Protein AF-A0ABD4KTK5-F1 (afdb_monomer_lite)

Foldseek 3Di:
DDFADLVLVCQFQVPDDPVLSVLLSLVSVLQVADNLLAQVLLLLVLLVLLCVLPVPLSCVLSVHDNVSSVVSSVSNVDTHPVSVCRNNHLDDDPPCLPVRVSNVLSSLCSVVDDSLSSVLVSVLSSLCVVCVVLCVVVVCVSLLSVLC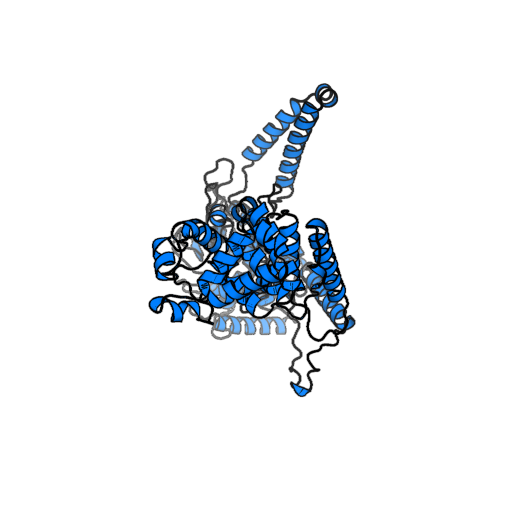SVQCPDPPHDSVLSPDPDLVSSLVSLVVSLVVLVVVQPDPDDDPDRDDPVNSVSSVSNSCSSVVPDDPPPPLPFCPPVNVVVQFDPPDWAAAQQAPFKIFTHGDDDDDDVVCQLVFDDSCLLDPGDIDGPDDDDPDDPPPVPDPDPVDPPPVVVVVVVVVVVVVSVVPSLQQAPPDPLAQALVSLLLLVCQLPDDDQDDFLNAGSLLLSLLLVLLLLLLAALQVQQQFWEDADPDPPDAGWYDDPLWIKHKAQFDASGDCHPCQPPPQWQHADRIAIATFFSVSSVSLVSRPAPRDTGSNRPDDSVSSQRRNVRSVVVSCVVPVDDDDSSSSSSNLVSNCSNVVPAQCCLSCRSHSHDHPRVNPVLQADWDASVRSNVRSVVSVVVSVVSNCVVPVPDDDGGRDDDDDDPDSHTHTHSHHGDPVSVVVVLVVLVVVLVVDDPVNLVVDVVNVVVNVVSVVVNVVSCCCVVVVCPPSADPPDPVVSVSVNSD

Sequence (639 aa):
MSTPTIEEIKLLLPHAHDSLLEDLEKLLELIDCPNDFRGLQKVHTVLEYFFTTHPEHFCSLVELNATRINVLLELFTNIGESYYSQYSNGVHAKGWMSKRPLFSLLFVFYEHLSPESASALLFFLKHYYDNEPVIFEHNHTEQSIRAFRLLYTDPLTDRACFDSNSVVQTADNIRAYRQSLTSENDTDDFVDEPIASSHINYLRELEHFYRLDWKKRTYIERSSKKIIRSSFSRRKIERIVGSDNLFTASLNKRPLKQSLVDSGITANEDYPGLAIIKTEQPILPKPTHELPDVSVIKDTAKIASKSRGISRDVRRSHNITPVSRNILQPHELFHLWQALNSHSNTLIGKVAKSHVQCLLTFILITGRSLDNACCVPTCNKNDNSHIGLTIKRDKLILKVAPRPTADRGKHSNNANLLKTKTVASIHLPIFLFESLSRSGITLGSKLSGKHSVNTFRKAIKLFLKALNKRYHCQISLQRIENYLINRTIALEKNDPVILEILRGEISYYSRSPRHYAWYSETELNNKAQELWSDIFNQIKFYSPEFQSPLFGTLELDLDERGIGSQFTPTKEAIIHWVSEHTRKLHTYTAFEVVKNIKELVNYHNQYTIYTLIMLINASGYRAVYNPMPSFDLLLLRYG

Secondary structure (DSSP, 8-state):
-PPPPHHHHHHH-TT--HHHHHHHHHHHHHTT--TT-TTHHHHHHHHHHHHHH-HHHHHHHHT--HHHHHHHHHGGGS--HHHHHHHT--SPPTTHHHHSHHHHHHHHHGGG--HHHHHHHHHHHHHHHHTHHHHHHTT-HHHHHHHHHHHHH-TTS-GGGG--SSHHHHHHHHHHHHHHHHHHTTS-S--SSPPPHHHHHHHHHHHHHHHT------------HHHHHHTEEEEEEEEPTT-SSEEEEEEP-PPPPHHHHHTT--TTTSSPPEEEE-PPPPSSPPPTTTSPPSS----HHHHHHHHHHHHHHHHHHHS--TT-TTS--HHHHHHHHHHHH-----EETTEEHHHHHHHHHHHHHH---HHHHHH-BEE-S--TT--EEEEETTEEEEEE-PPPSS---GGGG-TTB--B-S-EEEEE-HHHHHHHHHHT---SSBTTTTS-HHHHHHHHHHHHHHHHHHHT----HHHHHTHHHHHHHHH--S-THHHHHHHTS--TTTTTGGGT-EE-HHHHHHHHHHHHHHHHHHHHHH-TTPPPPP--PPPPP----BEE-TTPBPHHHHHHHHHHHHHHHHTS-HHHHHH-HHHHHHHHHHHHHHHHHHHHHHHT---SS-SS--HHHHHHH--

Structure (mmCIF, N/CA/C/O backbone):
data_AF-A0ABD4KTK5-F1
#
_entry.id   AF-A0ABD4KTK5-F1
#
loop_
_atom_site.group_PDB
_atom_site.id
_atom_site.type_symbol
_atom_site.label_atom_id
_atom_site.label_alt_id
_atom_site.label_comp_id
_atom_site.label_asym_id
_atom_site.label_entity_id
_atom_site.label_seq_id
_atom_site.pdbx_PDB_ins_code
_atom_site.Cartn_x
_atom_site.Cartn_y
_atom_site.Cartn_z
_atom_site.occupancy
_atom_site.B_iso_or_equiv
_atom_site.auth_seq_id
_atom_site.auth_comp_id
_atom_site.auth_asym_id
_atom_site.auth_atom_id
_atom_site.pdbx_PDB_model_num
ATOM 1 N N . MET A 1 1 ? 37.491 -17.845 -35.951 1.00 55.03 1 MET A N 1
ATOM 2 C CA . MET A 1 1 ? 36.791 -18.987 -36.584 1.00 55.03 1 MET A CA 1
ATOM 3 C C . MET A 1 1 ? 37.735 -19.529 -37.639 1.00 55.03 1 MET A C 1
ATOM 5 O O . MET A 1 1 ? 38.541 -18.739 -38.103 1.00 55.03 1 MET A O 1
ATOM 9 N N . SER A 1 2 ? 37.736 -20.824 -37.952 1.00 62.12 2 SER A N 1
ATOM 10 C CA . SER A 1 2 ? 38.659 -21.322 -38.978 1.00 62.12 2 SER A CA 1
ATOM 11 C C . SER A 1 2 ? 38.157 -20.904 -40.362 1.00 62.12 2 SER A C 1
ATOM 13 O O . SER A 1 2 ? 36.966 -21.038 -40.651 1.00 62.12 2 SER A O 1
ATOM 15 N N . THR A 1 3 ? 39.039 -20.328 -41.165 1.00 74.62 3 THR A N 1
ATOM 16 C CA . THR A 1 3 ? 38.935 -20.249 -42.624 1.00 74.62 3 THR A CA 1
ATOM 17 C C . THR A 1 3 ? 39.515 -21.537 -43.224 1.00 74.62 3 THR A C 1
ATOM 19 O O . THR A 1 3 ? 40.147 -22.313 -42.491 1.00 74.62 3 THR A O 1
ATOM 22 N N . PRO A 1 4 ? 39.253 -21.838 -44.506 1.00 83.12 4 PRO A N 1
ATOM 23 C CA . PRO A 1 4 ? 39.848 -22.991 -45.164 1.00 83.12 4 PRO A CA 1
ATOM 24 C C . PRO A 1 4 ? 41.362 -22.807 -45.295 1.00 83.12 4 PRO A C 1
ATOM 26 O O . PRO A 1 4 ? 41.822 -21.786 -45.792 1.00 83.12 4 PRO A O 1
ATOM 29 N N . THR A 1 5 ? 42.123 -23.798 -44.852 1.00 84.56 5 THR A N 1
ATOM 30 C CA . THR A 1 5 ? 43.588 -23.827 -44.959 1.00 84.56 5 THR A CA 1
ATOM 31 C C . THR A 1 5 ? 44.041 -24.147 -46.384 1.00 84.56 5 THR A C 1
ATOM 33 O O . THR A 1 5 ? 43.316 -24.782 -47.151 1.00 84.56 5 THR A O 1
ATOM 36 N N . ILE A 1 6 ? 45.283 -23.795 -46.731 1.00 84.50 6 ILE A N 1
ATOM 37 C CA . ILE A 1 6 ? 45.899 -24.128 -48.031 1.00 84.50 6 ILE A CA 1
ATOM 38 C C . ILE A 1 6 ? 45.799 -25.633 -48.362 1.00 84.50 6 ILE A C 1
ATOM 40 O O . ILE A 1 6 ? 45.595 -26.002 -49.519 1.00 84.50 6 ILE A O 1
ATOM 44 N N . GLU A 1 7 ? 45.902 -26.515 -47.362 1.00 82.56 7 GLU A N 1
ATOM 45 C CA . GLU A 1 7 ? 45.752 -27.965 -47.552 1.00 82.56 7 GLU A CA 1
ATOM 46 C C . GLU A 1 7 ? 44.317 -28.354 -47.945 1.00 82.56 7 GLU A C 1
ATOM 48 O O . GLU A 1 7 ? 44.123 -29.125 -48.885 1.00 82.56 7 GLU A O 1
ATOM 53 N N . GLU A 1 8 ? 43.308 -27.780 -47.284 1.00 83.69 8 GLU A N 1
ATOM 54 C CA . GLU A 1 8 ? 41.889 -27.983 -47.616 1.00 83.69 8 GLU A CA 1
ATOM 55 C C . GLU A 1 8 ? 41.554 -27.412 -49.005 1.00 83.69 8 GLU A C 1
ATOM 57 O O . GLU A 1 8 ? 40.817 -28.030 -49.775 1.00 83.69 8 GLU A O 1
ATOM 62 N N . ILE A 1 9 ? 42.151 -26.272 -49.365 1.00 84.50 9 ILE A N 1
ATOM 63 C CA . ILE A 1 9 ? 42.004 -25.638 -50.679 1.00 84.50 9 ILE A CA 1
ATOM 64 C C . ILE A 1 9 ? 42.575 -26.525 -51.795 1.00 84.50 9 ILE A C 1
ATOM 66 O O . ILE A 1 9 ? 41.917 -26.714 -52.819 1.00 84.50 9 ILE A O 1
ATOM 70 N N . LYS A 1 10 ? 43.763 -27.115 -51.604 1.00 84.31 10 LYS A N 1
ATOM 71 C CA . LYS A 1 10 ? 44.360 -28.058 -52.570 1.00 84.31 10 LYS A CA 1
ATOM 72 C C . LYS A 1 10 ? 43.498 -29.302 -52.783 1.00 84.31 10 LYS A C 1
ATOM 74 O O . LYS A 1 10 ? 43.471 -29.842 -53.885 1.00 84.31 10 LYS A O 1
ATOM 79 N N . LEU A 1 11 ? 42.796 -29.765 -51.748 1.00 83.19 11 LEU A N 1
ATOM 80 C CA . LEU A 1 11 ? 41.876 -30.900 -51.861 1.00 83.19 11 LEU A CA 1
ATOM 81 C C . LEU A 1 11 ? 40.592 -30.541 -52.623 1.00 83.19 11 LEU A C 1
ATOM 83 O O . LEU A 1 11 ? 40.053 -31.390 -53.334 1.00 83.19 11 LEU A O 1
ATOM 87 N N . LEU A 1 12 ? 40.112 -29.300 -52.497 1.00 84.38 12 LEU A N 1
ATOM 88 C CA . LEU A 1 12 ? 38.979 -28.791 -53.273 1.00 84.38 12 LEU A CA 1
ATOM 89 C C . LEU A 1 12 ? 39.353 -28.559 -54.748 1.00 84.38 12 LEU A C 1
ATOM 91 O O . LEU A 1 12 ? 38.578 -28.915 -55.635 1.00 84.38 12 LEU A O 1
ATOM 95 N N . LEU A 1 13 ? 40.525 -27.969 -55.001 1.00 86.31 13 LEU A N 1
ATOM 96 C CA . LEU A 1 13 ? 41.020 -27.562 -56.321 1.00 86.31 13 LEU A CA 1
ATOM 97 C C . LEU A 1 13 ? 42.370 -28.244 -56.626 1.00 86.31 13 LEU A C 1
ATOM 99 O O . LEU A 1 13 ? 43.422 -27.603 -56.558 1.00 86.31 13 LEU A O 1
ATOM 103 N N . PRO A 1 14 ? 42.373 -29.537 -57.004 1.00 78.94 14 PRO A N 1
ATOM 104 C CA . PRO A 1 14 ? 43.600 -30.330 -57.162 1.00 78.94 14 PRO A CA 1
ATOM 105 C C . PRO A 1 14 ? 44.528 -29.853 -58.291 1.00 78.94 14 PRO A C 1
ATOM 107 O O . PRO A 1 14 ? 45.689 -30.253 -58.347 1.00 78.94 14 PRO A O 1
ATOM 110 N N . HIS A 1 15 ? 44.032 -29.001 -59.192 1.00 79.69 15 HIS A N 1
ATOM 111 C CA . HIS A 1 15 ? 44.785 -28.436 -60.316 1.00 79.69 15 HIS A CA 1
ATOM 112 C C . HIS A 1 15 ? 45.256 -26.990 -60.085 1.00 79.69 15 HIS A C 1
ATOM 114 O O . HIS A 1 15 ? 45.841 -26.392 -60.988 1.00 79.69 15 HIS A O 1
ATOM 120 N N . ALA A 1 16 ? 45.015 -26.414 -58.903 1.00 82.06 16 ALA A N 1
ATOM 121 C CA . ALA A 1 16 ? 45.489 -25.074 -58.579 1.00 82.06 16 ALA A CA 1
ATOM 122 C C . ALA A 1 16 ? 47.023 -25.057 -58.432 1.00 82.06 16 ALA A C 1
ATOM 124 O O . ALA A 1 16 ? 47.597 -25.820 -57.656 1.00 82.06 16 ALA A O 1
ATOM 125 N N . HIS A 1 17 ? 47.695 -24.171 -59.174 1.00 83.00 17 HIS A N 1
ATOM 126 C CA . HIS A 1 17 ? 49.136 -23.952 -59.030 1.00 83.00 17 HIS A CA 1
ATOM 127 C C . HIS A 1 17 ? 49.473 -23.356 -57.657 1.00 83.00 17 HIS A C 1
ATOM 129 O O . HIS A 1 17 ? 48.781 -22.454 -57.189 1.00 83.00 17 HIS A O 1
ATOM 135 N N . ASP A 1 18 ? 50.592 -23.786 -57.062 1.00 80.50 18 ASP A N 1
ATOM 136 C CA . ASP A 1 18 ? 51.031 -23.336 -55.731 1.00 80.50 18 ASP A CA 1
ATOM 137 C C . ASP A 1 18 ? 51.139 -21.805 -55.603 1.00 80.50 18 ASP A C 1
ATOM 139 O O . ASP A 1 18 ? 50.859 -21.251 -54.545 1.00 80.50 18 ASP A O 1
ATOM 143 N N . SER A 1 19 ? 51.466 -21.103 -56.694 1.00 82.38 19 SER A N 1
ATOM 144 C CA . SER A 1 19 ? 51.571 -19.638 -56.735 1.00 82.38 19 SER A CA 1
ATOM 145 C C . SER A 1 19 ? 50.237 -18.887 -56.630 1.00 82.38 19 SER A C 1
ATOM 147 O O . SER A 1 19 ? 50.254 -17.663 -56.517 1.00 82.38 19 SER A O 1
ATOM 149 N N . LEU A 1 20 ? 49.101 -19.586 -56.723 1.00 83.44 20 LEU A N 1
ATOM 150 C CA . LEU A 1 20 ? 47.748 -19.016 -56.665 1.00 83.44 20 LEU A CA 1
ATOM 151 C C . LEU A 1 20 ? 47.035 -19.308 -55.339 1.00 83.44 20 LEU A C 1
ATOM 153 O O . LEU A 1 20 ? 45.984 -18.732 -55.073 1.00 83.44 20 LEU A O 1
ATOM 157 N N . LEU A 1 21 ? 47.585 -20.196 -54.510 1.00 84.00 21 LEU A N 1
ATOM 158 C CA . LEU A 1 21 ? 46.912 -20.671 -53.301 1.00 84.00 21 LEU A CA 1
ATOM 159 C C . LEU A 1 21 ? 46.809 -19.600 -52.220 1.00 84.00 21 LEU A C 1
ATOM 161 O O . LEU A 1 21 ? 45.770 -19.510 -51.579 1.00 84.00 21 LEU A O 1
ATOM 165 N N . GLU A 1 22 ? 47.836 -18.765 -52.062 1.00 84.62 22 GLU A N 1
ATOM 166 C CA . GLU A 1 22 ? 47.803 -17.637 -51.121 1.00 84.62 22 GLU A CA 1
ATOM 167 C C . GLU A 1 22 ? 46.750 -16.594 -51.527 1.00 84.62 22 GLU A C 1
ATOM 169 O O . GLU A 1 22 ? 46.041 -16.053 -50.681 1.00 84.62 22 GLU A O 1
ATOM 174 N N . ASP A 1 23 ? 46.606 -16.327 -52.828 1.00 86.00 23 ASP A N 1
ATOM 175 C CA . ASP A 1 23 ? 45.588 -15.399 -53.331 1.00 86.00 23 ASP A CA 1
ATOM 176 C C . ASP A 1 23 ? 44.174 -15.985 -53.181 1.00 86.00 23 ASP A C 1
ATOM 178 O O . ASP A 1 23 ? 43.223 -15.257 -52.890 1.00 86.00 23 ASP A O 1
ATOM 182 N N . LEU A 1 24 ? 44.028 -17.304 -53.343 1.00 85.69 24 LEU A N 1
ATOM 183 C CA . LEU A 1 24 ? 42.754 -17.990 -53.150 1.00 85.69 24 LEU A CA 1
ATOM 184 C C . LEU A 1 24 ? 42.366 -18.058 -51.667 1.00 85.69 24 LEU A C 1
ATOM 186 O O . LEU A 1 24 ? 41.202 -17.855 -51.338 1.00 85.69 24 LEU A O 1
ATOM 190 N N . GLU A 1 25 ? 43.327 -18.285 -50.770 1.00 87.31 25 GLU A N 1
ATOM 191 C CA . GLU A 1 25 ? 43.115 -18.223 -49.322 1.00 87.31 25 GLU A CA 1
ATOM 192 C C . GLU A 1 25 ? 42.625 -16.832 -48.904 1.00 87.31 25 GLU A C 1
ATOM 194 O O . GLU A 1 25 ? 41.598 -16.736 -48.235 1.00 87.31 25 GLU A O 1
ATOM 199 N N . LYS A 1 26 ? 43.258 -15.758 -49.399 1.00 85.75 26 LYS A N 1
ATOM 200 C CA . LYS A 1 26 ? 42.805 -14.374 -49.165 1.00 85.75 26 LYS A CA 1
ATOM 201 C C . LYS A 1 26 ? 41.390 -14.120 -49.679 1.00 85.75 26 LYS A C 1
ATOM 203 O O . LYS A 1 26 ? 40.583 -13.514 -48.978 1.00 85.75 26 LYS A O 1
ATOM 208 N N . LEU A 1 27 ? 41.063 -14.590 -50.885 1.00 87.81 27 LEU A N 1
ATOM 209 C CA . LEU A 1 27 ? 39.717 -14.442 -51.446 1.00 87.81 27 LEU A CA 1
ATOM 210 C C . LEU A 1 27 ? 38.667 -15.184 -50.602 1.00 87.81 27 LEU A C 1
ATOM 212 O O . LEU A 1 27 ? 37.576 -14.662 -50.372 1.00 87.81 27 LEU A O 1
ATOM 216 N N . LEU A 1 28 ? 38.988 -16.394 -50.136 1.00 89.69 28 LEU A N 1
ATOM 217 C CA . LEU A 1 28 ? 38.101 -17.210 -49.306 1.00 89.69 28 LEU A CA 1
ATOM 218 C C . LEU A 1 28 ? 37.967 -16.671 -47.875 1.00 89.69 28 LEU A C 1
ATOM 220 O O . LEU A 1 28 ? 36.891 -16.786 -47.284 1.00 89.69 28 LEU A O 1
ATOM 224 N N . GLU A 1 29 ? 39.022 -16.069 -47.331 1.00 87.12 29 GLU A N 1
ATOM 225 C CA . GLU A 1 29 ? 39.000 -15.352 -46.057 1.00 87.12 29 GLU A CA 1
ATOM 226 C C . GLU A 1 29 ? 38.128 -14.098 -46.147 1.00 87.12 29 GLU A C 1
ATOM 228 O O . GLU A 1 29 ? 37.257 -13.911 -45.298 1.00 87.12 29 GLU A O 1
ATOM 233 N N . LEU A 1 30 ? 38.274 -13.310 -47.220 1.00 87.31 30 LEU A N 1
ATOM 234 C CA . LEU A 1 30 ? 37.479 -12.107 -47.466 1.00 87.31 30 LEU A CA 1
ATOM 235 C C . LEU A 1 30 ? 35.981 -12.420 -47.393 1.00 87.31 30 LEU A C 1
ATOM 237 O O . LEU A 1 30 ? 35.237 -11.742 -46.687 1.00 87.31 30 LEU A O 1
ATOM 241 N N . ILE A 1 31 ? 35.526 -13.489 -48.047 1.00 89.25 31 ILE A N 1
ATOM 242 C CA . ILE A 1 31 ? 34.107 -13.883 -48.050 1.00 89.25 31 ILE A CA 1
ATOM 243 C C . ILE A 1 31 ? 33.668 -14.696 -46.818 1.00 89.25 31 ILE A C 1
ATOM 245 O O . ILE A 1 31 ? 32.520 -15.141 -46.778 1.00 89.25 31 ILE A O 1
ATOM 249 N N . ASP A 1 32 ? 34.546 -14.913 -45.833 1.00 86.44 32 ASP A N 1
ATOM 250 C CA . ASP A 1 32 ? 34.309 -15.740 -44.640 1.00 86.44 32 ASP A CA 1
ATOM 251 C C . ASP A 1 32 ? 33.826 -17.168 -44.989 1.00 86.44 32 ASP A C 1
ATOM 253 O O . ASP A 1 32 ? 32.822 -17.674 -44.473 1.00 86.44 32 ASP A O 1
ATOM 257 N N . CYS A 1 33 ? 34.527 -17.819 -45.925 1.00 88.62 33 CYS A N 1
ATOM 258 C CA . CYS A 1 33 ? 34.168 -19.134 -46.457 1.00 88.62 33 CYS A CA 1
ATOM 259 C C . CYS A 1 33 ? 34.189 -20.236 -45.372 1.00 88.62 33 CYS A C 1
ATOM 261 O O . CYS A 1 33 ? 35.115 -20.289 -44.554 1.00 88.62 33 CYS A O 1
ATOM 263 N N . PRO A 1 34 ? 33.200 -21.153 -45.335 1.00 87.62 34 PRO A N 1
ATOM 264 C CA . PRO A 1 34 ? 33.227 -22.289 -44.424 1.00 87.62 34 PRO A CA 1
ATOM 265 C C . PRO A 1 34 ? 34.224 -23.375 -44.862 1.00 87.62 34 PRO A C 1
ATOM 267 O O . PRO A 1 34 ? 34.364 -23.656 -46.046 1.00 87.62 34 PRO A O 1
ATOM 270 N N . ASN A 1 35 ? 34.858 -24.050 -43.895 1.00 84.56 35 ASN A N 1
ATOM 271 C CA . ASN A 1 35 ? 35.837 -25.126 -44.140 1.00 84.56 35 ASN A CA 1
ATOM 272 C C . ASN A 1 35 ? 35.277 -26.339 -44.900 1.00 84.56 35 ASN A C 1
ATOM 274 O O . ASN A 1 35 ? 36.037 -27.099 -45.483 1.00 84.56 35 ASN A O 1
ATOM 278 N N . ASP A 1 36 ? 33.959 -26.550 -44.874 1.00 83.81 36 ASP A N 1
ATOM 279 C CA . ASP A 1 36 ? 33.299 -27.611 -45.643 1.00 83.81 36 ASP A CA 1
ATOM 280 C C . ASP A 1 36 ? 32.942 -27.169 -47.074 1.00 83.81 36 ASP A C 1
ATOM 282 O O . ASP A 1 36 ? 32.293 -27.914 -47.802 1.00 83.81 36 ASP A O 1
ATOM 286 N N . PHE A 1 37 ? 33.315 -25.944 -47.472 1.00 87.44 37 PHE A N 1
ATOM 287 C CA . PHE A 1 37 ? 33.034 -25.327 -48.775 1.00 87.44 37 PHE A CA 1
ATOM 288 C C . PHE A 1 37 ? 31.563 -25.386 -49.195 1.00 87.44 37 PHE A C 1
ATOM 290 O O . PHE A 1 37 ? 31.217 -25.275 -50.377 1.00 87.44 37 PHE A O 1
ATOM 297 N N . ARG A 1 38 ? 30.666 -25.579 -48.227 1.00 86.75 38 ARG A N 1
ATOM 298 C CA . ARG A 1 38 ? 29.280 -25.884 -48.521 1.00 86.75 38 ARG A CA 1
ATOM 299 C C . ARG A 1 38 ? 28.613 -24.685 -49.187 1.00 86.75 38 ARG A C 1
ATOM 301 O O . ARG A 1 38 ? 28.665 -23.571 -48.674 1.00 86.75 38 ARG A O 1
ATOM 308 N N . GLY A 1 39 ? 27.946 -24.914 -50.314 1.00 85.69 39 GLY A N 1
ATOM 309 C CA . GLY A 1 39 ? 27.216 -23.863 -51.026 1.00 85.69 39 GLY A CA 1
ATOM 310 C C . GLY A 1 39 ? 28.096 -22.784 -51.662 1.00 85.69 39 GLY A C 1
ATOM 311 O O . GLY A 1 39 ? 27.570 -21.754 -52.089 1.00 85.69 39 GLY A O 1
ATOM 312 N N . LEU A 1 40 ? 29.412 -23.018 -51.749 1.00 90.12 40 LEU A N 1
ATOM 313 C CA . LEU A 1 40 ? 30.362 -22.106 -52.381 1.00 90.12 40 LEU A CA 1
ATOM 314 C C . LEU A 1 40 ? 30.045 -21.885 -53.864 1.00 90.12 40 LEU A C 1
ATOM 316 O O . LEU A 1 40 ? 30.325 -20.802 -54.356 1.00 90.12 40 LEU A O 1
ATOM 320 N N . GLN A 1 41 ? 29.386 -22.826 -54.551 1.00 91.12 41 GLN A N 1
ATOM 321 C CA . GLN A 1 41 ? 28.968 -22.645 -55.946 1.00 91.12 41 GLN A CA 1
ATOM 322 C C . GLN A 1 41 ? 28.135 -21.377 -56.156 1.00 91.12 41 GLN A C 1
ATOM 324 O O . GLN A 1 41 ? 28.429 -20.584 -57.043 1.00 91.12 41 GLN A O 1
ATOM 329 N N . LYS A 1 42 ? 27.119 -21.151 -55.311 1.00 90.94 42 LYS A N 1
ATOM 330 C CA . LYS A 1 42 ? 26.257 -19.964 -55.417 1.00 90.94 42 LYS A CA 1
ATOM 331 C C . LYS A 1 42 ? 27.051 -18.678 -55.196 1.00 90.94 42 LYS A C 1
ATOM 333 O O . LYS A 1 42 ? 26.858 -17.705 -55.914 1.00 90.94 42 LYS A O 1
ATOM 338 N N . VAL A 1 43 ? 27.948 -18.687 -54.210 1.00 91.06 43 VAL A N 1
ATOM 339 C CA . VAL A 1 43 ? 28.804 -17.538 -53.891 1.00 91.06 43 VAL A CA 1
ATOM 340 C C . VAL A 1 43 ? 29.799 -17.273 -55.020 1.00 91.06 43 VAL A C 1
ATOM 342 O O . VAL A 1 43 ? 29.951 -16.133 -55.435 1.00 91.06 43 VAL A O 1
ATOM 345 N N . HIS A 1 44 ? 30.419 -18.314 -55.571 1.00 91.06 44 HIS A N 1
ATOM 346 C CA . HIS A 1 44 ? 31.334 -18.224 -56.707 1.00 91.06 44 HIS A CA 1
ATOM 347 C C . HIS A 1 44 ? 30.650 -17.624 -57.940 1.00 91.06 44 HIS A C 1
ATOM 349 O O . HIS A 1 44 ? 31.184 -16.674 -58.502 1.00 91.06 44 HIS A O 1
ATOM 355 N N . THR A 1 45 ? 29.427 -18.046 -58.277 1.00 90.56 45 THR A N 1
ATOM 356 C CA . THR A 1 45 ? 28.655 -17.422 -59.368 1.00 90.56 45 THR A CA 1
ATOM 357 C C . THR A 1 45 ? 28.388 -15.931 -59.124 1.00 90.56 45 THR A C 1
ATOM 359 O O . THR A 1 45 ? 28.404 -15.137 -60.061 1.00 90.56 45 THR A O 1
ATOM 362 N N . VAL A 1 46 ? 28.169 -15.515 -57.872 1.00 90.75 46 VAL A N 1
ATOM 363 C CA . VAL A 1 46 ? 28.017 -14.089 -57.525 1.00 90.75 46 VAL A CA 1
ATOM 364 C C . VAL A 1 46 ? 29.332 -13.328 -57.740 1.00 90.75 46 VAL A C 1
ATOM 366 O O . VAL A 1 46 ? 29.310 -12.220 -58.271 1.00 90.75 46 VAL A O 1
ATOM 369 N N . LEU A 1 47 ? 30.479 -13.922 -57.395 1.00 91.75 47 LEU A N 1
ATOM 370 C CA . LEU A 1 47 ? 31.800 -13.322 -57.630 1.00 91.75 47 LEU A CA 1
ATOM 371 C C . LEU A 1 47 ? 32.127 -13.208 -59.129 1.00 91.75 47 LEU A C 1
ATOM 373 O O . LEU A 1 47 ? 32.618 -12.169 -59.569 1.00 91.75 47 LEU A O 1
ATOM 377 N N . GLU A 1 48 ? 31.800 -14.224 -59.933 1.00 90.62 48 GLU A N 1
ATOM 378 C CA . GLU A 1 48 ? 31.897 -14.152 -61.400 1.00 90.62 48 GLU A CA 1
ATOM 379 C C . GLU A 1 48 ? 31.001 -13.048 -61.969 1.00 90.62 48 GLU A C 1
ATOM 381 O O . GLU A 1 48 ? 31.407 -12.280 -62.846 1.00 90.62 48 GLU A O 1
ATOM 386 N N . TYR A 1 49 ? 29.788 -12.912 -61.432 1.00 92.00 49 TYR A N 1
ATOM 387 C CA . TYR A 1 49 ? 28.871 -11.852 -61.830 1.00 92.00 49 TYR A CA 1
ATOM 388 C C . TYR A 1 49 ? 29.416 -10.454 -61.490 1.00 92.00 49 TYR A C 1
ATOM 390 O O . TYR A 1 49 ? 29.294 -9.524 -62.290 1.00 92.00 49 TYR A O 1
ATOM 398 N N . PHE A 1 50 ? 30.084 -10.286 -60.345 1.00 91.12 50 PHE A N 1
ATOM 399 C CA . PHE A 1 50 ? 30.765 -9.031 -60.005 1.00 91.12 50 PHE A CA 1
ATOM 400 C C . PHE A 1 50 ? 31.910 -8.715 -60.960 1.00 91.12 50 PHE A C 1
ATOM 402 O O . PHE A 1 50 ? 32.012 -7.584 -61.431 1.00 91.12 50 PHE A O 1
ATOM 409 N N . PHE A 1 51 ? 32.740 -9.708 -61.281 1.00 90.38 51 PHE A N 1
ATOM 410 C CA . PHE A 1 51 ? 33.866 -9.521 -62.190 1.00 90.38 51 PHE A CA 1
ATOM 411 C C . PHE A 1 51 ? 33.414 -9.166 -63.613 1.00 90.38 51 PHE A C 1
ATOM 413 O O . PHE A 1 51 ? 34.019 -8.314 -64.258 1.00 90.38 51 PHE A O 1
ATOM 420 N N . THR A 1 52 ? 32.323 -9.767 -64.090 1.00 88.50 52 THR A N 1
ATOM 421 C CA . THR A 1 52 ? 31.789 -9.510 -65.438 1.00 88.50 52 THR A CA 1
ATOM 422 C C . THR A 1 52 ? 31.077 -8.163 -65.564 1.00 88.50 52 THR A C 1
ATOM 424 O O . THR A 1 52 ? 31.191 -7.517 -66.603 1.00 88.50 52 THR A O 1
ATOM 427 N N . THR A 1 53 ? 30.354 -7.720 -64.530 1.00 88.69 53 THR A N 1
ATOM 428 C CA . THR A 1 53 ? 29.555 -6.481 -64.586 1.00 88.69 53 THR A CA 1
ATOM 429 C C . THR A 1 53 ? 30.299 -5.241 -64.092 1.00 88.69 53 THR A C 1
ATOM 431 O O . THR A 1 53 ? 30.123 -4.165 -64.657 1.00 88.69 53 THR A O 1
ATOM 434 N N . HIS A 1 54 ? 31.139 -5.377 -63.062 1.00 88.62 54 HIS A N 1
ATOM 435 C CA . HIS A 1 54 ? 31.833 -4.270 -62.395 1.00 88.62 54 HIS A CA 1
ATOM 436 C C . HIS A 1 54 ? 33.306 -4.631 -62.088 1.00 88.62 54 HIS A C 1
ATOM 438 O O . HIS A 1 54 ? 33.716 -4.631 -60.919 1.00 88.62 54 HIS A O 1
ATOM 444 N N . PRO A 1 55 ? 34.133 -4.925 -63.115 1.00 86.69 55 PRO A N 1
ATOM 445 C CA . PRO A 1 55 ? 35.488 -5.454 -62.936 1.00 86.69 55 PRO A CA 1
ATOM 446 C C . PRO A 1 55 ? 36.388 -4.536 -62.107 1.00 86.69 55 PRO A C 1
ATOM 448 O O . PRO A 1 55 ? 37.102 -5.013 -61.231 1.00 86.69 55 PRO A O 1
ATOM 451 N N . GLU A 1 56 ? 36.339 -3.221 -62.331 1.00 86.12 56 GLU A N 1
ATOM 452 C CA . GLU A 1 56 ? 37.195 -2.257 -61.623 1.00 86.12 56 GLU A CA 1
ATOM 453 C C . GLU A 1 56 ? 36.892 -2.203 -60.118 1.00 86.12 56 GLU A C 1
ATOM 455 O O . GLU A 1 56 ? 37.808 -2.207 -59.291 1.00 86.12 56 GLU A O 1
ATOM 460 N N . HIS A 1 57 ? 35.608 -2.212 -59.747 1.00 83.94 57 HIS A N 1
ATOM 461 C CA . HIS A 1 57 ? 35.181 -2.193 -58.348 1.00 83.94 57 HIS A CA 1
ATOM 462 C C . HIS A 1 57 ? 35.523 -3.499 -57.632 1.00 83.94 57 HIS A C 1
ATOM 464 O O . HIS A 1 57 ? 35.992 -3.461 -56.496 1.00 83.94 57 HIS A O 1
ATOM 470 N N . PHE A 1 58 ? 35.347 -4.641 -58.303 1.00 87.81 58 PHE A N 1
ATOM 471 C CA . PHE A 1 58 ? 35.696 -5.940 -57.736 1.00 87.81 58 PHE A CA 1
ATOM 472 C C . PHE A 1 58 ? 37.216 -6.122 -57.589 1.00 87.81 58 PHE A C 1
ATOM 474 O O . PHE A 1 58 ? 37.677 -6.553 -56.535 1.00 87.81 58 PHE A O 1
ATOM 481 N N . CYS A 1 59 ? 38.012 -5.705 -58.583 1.00 87.50 59 CYS A N 1
ATOM 482 C CA . CYS A 1 59 ? 39.478 -5.722 -58.486 1.00 87.50 59 CYS A CA 1
ATOM 483 C C . CYS A 1 59 ? 39.984 -4.841 -57.335 1.00 87.50 59 CYS A C 1
ATOM 485 O O . CYS A 1 59 ? 40.885 -5.241 -56.603 1.00 87.50 59 CYS A O 1
ATOM 487 N N . SER A 1 60 ? 39.374 -3.665 -57.141 1.00 86.12 60 SER A N 1
ATOM 488 C CA . SER A 1 60 ? 39.689 -2.779 -56.013 1.00 86.12 60 SER A CA 1
ATOM 489 C C . SER A 1 60 ? 39.345 -3.394 -54.657 1.00 86.12 60 SER A C 1
ATOM 491 O O . SER A 1 60 ? 40.013 -3.054 -53.690 1.00 86.12 60 SER A O 1
ATOM 493 N N . LEU A 1 61 ? 38.304 -4.226 -54.568 1.00 86.88 61 LEU A N 1
ATOM 494 C CA . LEU A 1 61 ? 37.867 -4.856 -53.319 1.00 86.88 61 LEU A CA 1
ATOM 495 C C . LEU A 1 61 ? 38.798 -6.000 -52.898 1.00 86.88 61 LEU A C 1
ATOM 497 O O . LEU A 1 61 ? 39.087 -6.159 -51.721 1.00 86.88 61 LEU A O 1
ATOM 501 N N . VAL A 1 62 ? 39.234 -6.807 -53.869 1.00 85.06 62 VAL A N 1
ATOM 502 C CA . VAL A 1 62 ? 40.077 -7.995 -53.643 1.00 85.06 62 VAL A CA 1
ATOM 503 C C . VAL A 1 62 ? 41.575 -7.640 -53.624 1.00 85.06 62 VAL A C 1
ATOM 505 O O . VAL A 1 62 ? 42.400 -8.471 -53.264 1.00 85.06 62 VAL A O 1
ATOM 508 N N . GLU A 1 63 ? 41.937 -6.413 -54.015 1.00 85.44 63 GLU A N 1
ATOM 509 C CA . GLU A 1 63 ? 43.325 -5.936 -54.146 1.00 85.44 63 GLU A CA 1
ATOM 510 C C . GLU A 1 63 ? 44.179 -6.781 -55.116 1.00 85.44 63 GLU A C 1
ATOM 512 O O . GLU A 1 63 ? 45.394 -6.919 -54.967 1.00 85.44 63 GLU A O 1
ATOM 517 N N . LEU A 1 64 ? 43.544 -7.338 -56.154 1.00 86.31 64 LEU A N 1
ATOM 518 C CA . LEU A 1 64 ? 44.190 -8.151 -57.186 1.00 86.31 64 LEU A CA 1
ATOM 519 C C . LEU A 1 64 ? 43.911 -7.600 -58.589 1.00 86.31 64 LEU A C 1
ATOM 521 O O . LEU A 1 64 ? 42.859 -7.030 -58.874 1.00 86.31 64 LEU A O 1
ATOM 525 N N . ASN A 1 65 ? 44.859 -7.816 -59.502 1.00 86.88 65 ASN A N 1
ATOM 526 C CA . ASN A 1 65 ? 44.706 -7.425 -60.903 1.00 86.88 65 ASN A CA 1
ATOM 527 C C . ASN A 1 65 ? 43.655 -8.297 -61.610 1.00 86.88 65 ASN A C 1
ATOM 529 O O . ASN A 1 65 ? 43.573 -9.501 -61.360 1.00 86.88 65 ASN A O 1
ATOM 533 N N . ALA A 1 66 ? 42.948 -7.721 -62.588 1.00 85.19 66 ALA A N 1
ATOM 534 C CA . ALA A 1 66 ? 41.894 -8.406 -63.343 1.00 85.19 66 ALA A CA 1
ATOM 535 C C . ALA A 1 66 ? 42.347 -9.736 -63.974 1.00 85.19 66 ALA A C 1
ATOM 537 O O . ALA A 1 66 ? 41.605 -10.713 -63.972 1.00 85.19 66 ALA A O 1
ATOM 538 N N . THR A 1 67 ? 43.591 -9.803 -64.461 1.00 85.12 67 THR A N 1
ATOM 539 C CA . THR A 1 67 ? 44.163 -11.033 -65.028 1.00 85.12 67 THR A CA 1
ATOM 540 C C . THR A 1 67 ? 44.340 -12.137 -63.988 1.00 85.12 67 THR A C 1
ATOM 542 O O . THR A 1 67 ? 44.090 -13.295 -64.302 1.00 85.12 67 THR A O 1
ATOM 545 N N . ARG A 1 68 ? 44.727 -11.803 -62.748 1.00 84.25 68 ARG A N 1
ATOM 546 C CA . ARG A 1 68 ? 44.839 -12.785 -61.657 1.00 84.25 68 ARG A CA 1
ATOM 547 C C . ARG A 1 68 ? 43.471 -13.249 -61.176 1.00 84.25 68 ARG A C 1
ATOM 549 O O . ARG A 1 68 ? 43.285 -14.444 -60.997 1.00 84.25 68 ARG A O 1
ATOM 556 N N . ILE A 1 69 ? 42.514 -12.335 -61.017 1.00 85.50 69 ILE A N 1
ATOM 557 C CA . ILE A 1 69 ? 41.151 -12.681 -60.591 1.00 85.50 69 ILE A CA 1
ATOM 558 C C . ILE A 1 69 ? 40.482 -13.618 -61.598 1.00 85.50 69 ILE A C 1
ATOM 560 O O . ILE A 1 69 ? 39.895 -14.614 -61.187 1.00 85.50 69 ILE A O 1
ATOM 564 N N . ASN A 1 70 ? 40.624 -13.351 -62.902 1.00 86.56 70 ASN A N 1
ATOM 565 C CA . ASN A 1 70 ? 40.065 -14.225 -63.932 1.00 86.56 70 ASN A CA 1
ATOM 566 C C . ASN A 1 70 ? 40.611 -15.657 -63.818 1.00 86.56 70 ASN A C 1
ATOM 568 O O . ASN A 1 70 ? 39.842 -16.612 -63.806 1.00 86.56 70 ASN A O 1
ATOM 572 N N . VAL A 1 71 ? 41.930 -15.799 -63.636 1.00 86.81 71 VAL A N 1
ATOM 573 C CA . VAL A 1 71 ? 42.566 -17.110 -63.437 1.00 86.81 71 VAL A CA 1
ATOM 574 C C . VAL A 1 71 ? 42.044 -17.796 -62.170 1.00 86.81 71 VAL A C 1
ATOM 576 O O . VAL A 1 71 ? 41.782 -18.991 -62.207 1.00 86.81 71 VAL A O 1
ATOM 579 N N . LEU A 1 72 ? 41.852 -17.070 -61.063 1.00 85.81 72 LEU A N 1
ATOM 580 C CA . LEU A 1 72 ? 41.328 -17.643 -59.814 1.00 85.81 72 LEU A CA 1
ATOM 581 C C . LEU A 1 72 ? 39.878 -18.128 -59.948 1.00 85.81 72 LEU A C 1
ATOM 583 O O . LEU A 1 72 ? 39.544 -19.190 -59.427 1.00 85.81 72 LEU A O 1
ATOM 587 N N . LEU A 1 73 ? 39.022 -17.372 -60.639 1.00 86.88 73 LEU A N 1
ATOM 588 C CA . LEU A 1 73 ? 37.620 -17.744 -60.845 1.00 86.88 73 LEU A CA 1
ATOM 589 C C . LEU A 1 73 ? 37.484 -18.952 -61.784 1.00 86.88 73 LEU A C 1
ATOM 591 O O . LEU A 1 73 ? 36.673 -19.835 -61.508 1.00 86.88 73 LEU A O 1
ATOM 595 N N . GLU A 1 74 ? 38.325 -19.048 -62.819 1.00 86.69 74 GLU A N 1
ATOM 596 C CA . GLU A 1 74 ? 38.352 -20.185 -63.751 1.00 86.69 74 GLU A CA 1
ATOM 597 C C . GLU A 1 74 ? 38.745 -21.513 -63.074 1.00 86.69 74 GLU A C 1
ATOM 599 O O . GLU A 1 74 ? 38.324 -22.580 -63.529 1.00 86.69 74 GLU A O 1
ATOM 604 N N . LEU A 1 75 ? 39.492 -21.490 -61.961 1.00 85.12 75 LEU A N 1
ATOM 605 C CA . LEU A 1 75 ? 39.888 -22.713 -61.242 1.00 85.12 75 LEU A CA 1
ATOM 606 C C . LEU A 1 75 ? 38.691 -23.505 -60.699 1.00 85.12 75 LEU A C 1
ATOM 608 O O . LEU A 1 75 ? 38.749 -24.733 -60.641 1.00 85.12 75 LEU A O 1
ATOM 612 N N . PHE A 1 76 ? 37.586 -22.836 -60.360 1.00 83.50 76 PHE A N 1
ATOM 613 C CA . PHE A 1 76 ? 36.374 -23.482 -59.843 1.00 83.50 76 PHE A CA 1
ATOM 614 C C . PHE A 1 76 ? 35.599 -24.283 -60.907 1.00 83.50 76 PHE A C 1
ATOM 616 O O . PHE A 1 76 ? 34.590 -24.907 -60.588 1.00 83.50 76 PHE A O 1
ATOM 623 N N . THR A 1 77 ? 36.080 -24.335 -62.154 1.00 79.12 77 THR A N 1
ATOM 624 C CA . THR A 1 77 ? 35.534 -25.215 -63.201 1.00 79.12 77 THR A CA 1
ATOM 625 C C . THR A 1 77 ? 35.898 -26.694 -63.004 1.00 79.12 77 THR A C 1
ATOM 627 O O . THR A 1 77 ? 35.150 -27.561 -63.453 1.00 79.12 77 THR A O 1
ATOM 630 N N . ASN A 1 78 ? 36.999 -27.000 -62.298 1.00 79.69 78 ASN A N 1
ATOM 631 C CA . ASN A 1 78 ? 37.506 -28.362 -62.076 1.00 79.69 78 ASN A CA 1
ATOM 632 C C . ASN A 1 78 ? 37.645 -28.675 -60.577 1.00 79.69 78 ASN A C 1
ATOM 634 O O . ASN A 1 78 ? 38.717 -28.532 -59.985 1.00 79.69 78 ASN A O 1
ATOM 638 N N . ILE A 1 79 ? 36.546 -29.117 -59.966 1.00 84.38 79 ILE A N 1
ATOM 639 C CA . ILE A 1 79 ? 36.438 -29.352 -58.518 1.00 84.38 79 ILE A CA 1
ATOM 640 C C . ILE A 1 79 ? 36.683 -30.824 -58.193 1.00 84.38 79 ILE A C 1
ATOM 642 O O . ILE A 1 79 ? 36.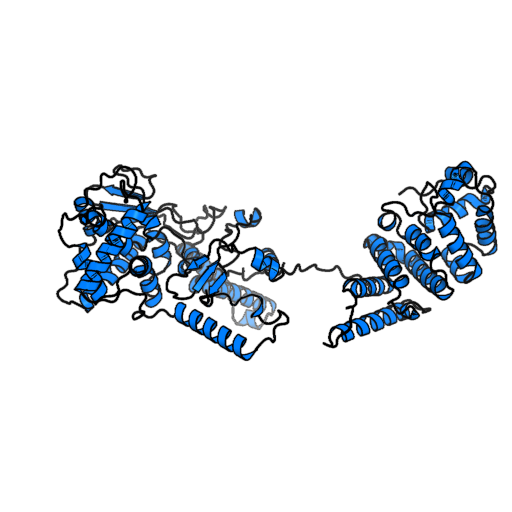193 -31.711 -58.892 1.00 84.38 79 ILE A O 1
ATOM 646 N N . GLY A 1 80 ? 37.402 -31.090 -57.102 1.00 80.94 80 GLY A N 1
ATOM 647 C CA . GLY A 1 80 ? 37.632 -32.441 -56.598 1.00 80.94 80 GLY A CA 1
ATOM 648 C C . GLY A 1 80 ? 36.329 -33.185 -56.274 1.00 80.94 80 GLY A C 1
ATOM 649 O O . GLY A 1 80 ? 35.439 -32.661 -55.597 1.00 80.94 80 GLY A O 1
ATOM 650 N N . GLU A 1 81 ? 36.229 -34.443 -56.714 1.00 77.06 81 GLU A N 1
ATOM 651 C CA . GLU A 1 81 ? 35.023 -35.278 -56.569 1.00 77.06 81 GLU A CA 1
ATOM 652 C C . GLU A 1 81 ? 34.550 -35.424 -55.110 1.00 77.06 81 GLU A C 1
ATOM 654 O O . GLU A 1 81 ? 33.349 -35.504 -54.844 1.00 77.06 81 GLU A O 1
ATOM 659 N N . SER A 1 82 ? 35.479 -35.406 -54.149 1.00 77.19 82 SER A N 1
ATOM 660 C CA . SER A 1 82 ? 35.206 -35.549 -52.713 1.00 77.19 82 SER A CA 1
ATOM 661 C C . SER A 1 82 ? 34.397 -34.390 -52.116 1.00 77.19 82 SER A C 1
ATOM 663 O O . SER A 1 82 ? 33.593 -34.615 -51.210 1.00 77.19 82 SER A O 1
ATOM 665 N N . TYR A 1 83 ? 34.562 -33.171 -52.635 1.00 79.38 83 TYR A N 1
ATOM 666 C CA . TYR A 1 83 ? 33.905 -31.961 -52.126 1.00 79.38 83 TYR A CA 1
ATOM 667 C C . TYR A 1 83 ? 32.759 -31.469 -53.011 1.00 79.38 83 TYR A C 1
ATOM 669 O O . TYR A 1 83 ? 31.979 -30.623 -52.572 1.00 79.38 83 TYR A O 1
ATOM 677 N N . TYR A 1 84 ? 32.592 -32.025 -54.217 1.00 83.06 84 TYR A N 1
ATOM 678 C CA . TYR A 1 84 ? 31.582 -31.576 -55.181 1.00 83.06 84 TYR A CA 1
ATOM 679 C C . TYR A 1 84 ? 30.166 -31.527 -54.582 1.00 83.06 84 TYR A C 1
ATOM 681 O O . TYR A 1 84 ? 29.461 -30.530 -54.720 1.00 83.06 84 TYR A O 1
ATOM 689 N N . SER A 1 85 ? 29.778 -32.562 -53.826 1.00 82.19 85 SER A N 1
ATOM 690 C CA . SER A 1 85 ? 28.463 -32.637 -53.165 1.00 82.19 85 SER A CA 1
ATOM 691 C C . SER A 1 85 ? 28.210 -31.530 -52.127 1.00 82.19 85 SER A C 1
ATOM 693 O O . SER A 1 85 ? 27.063 -31.130 -51.907 1.00 82.19 85 SER A O 1
ATOM 695 N N . GLN A 1 86 ? 29.263 -31.034 -51.471 1.00 83.06 86 GLN A N 1
ATOM 696 C CA . GLN A 1 86 ? 29.182 -29.932 -50.513 1.00 83.06 86 GLN A CA 1
ATOM 697 C C . GLN A 1 86 ? 29.208 -28.595 -51.256 1.00 83.06 86 GLN A C 1
ATOM 699 O O . GLN A 1 86 ? 28.342 -27.750 -51.015 1.00 83.06 86 GLN A O 1
ATOM 704 N N . TYR A 1 87 ? 30.119 -28.444 -52.217 1.00 86.06 87 TYR A N 1
ATOM 705 C CA . TYR A 1 87 ? 30.236 -27.274 -53.084 1.00 86.06 87 TYR A CA 1
ATOM 706 C C . TYR A 1 87 ? 28.911 -26.923 -53.781 1.00 86.06 87 TYR A C 1
ATOM 708 O O . TYR A 1 87 ? 28.469 -25.774 -53.708 1.00 86.06 87 TYR A O 1
ATOM 716 N N . SER A 1 88 ? 28.224 -27.914 -54.364 1.00 85.19 88 SER A N 1
ATOM 717 C CA . SER A 1 88 ? 26.963 -27.733 -55.099 1.00 85.19 88 SER A CA 1
ATOM 718 C C . SER A 1 88 ? 25.712 -27.675 -54.210 1.00 85.19 88 SER A C 1
ATOM 720 O O . SER A 1 88 ? 24.579 -27.712 -54.695 1.00 85.19 88 SER A O 1
ATOM 722 N N . ASN A 1 89 ? 25.873 -27.652 -52.885 1.00 84.56 89 ASN A N 1
ATOM 723 C CA . ASN A 1 89 ? 24.750 -27.721 -51.959 1.00 84.56 89 ASN A CA 1
ATOM 724 C C . ASN A 1 89 ? 23.965 -26.400 -51.928 1.00 84.56 89 ASN A C 1
ATOM 726 O O . ASN A 1 89 ? 24.423 -25.396 -51.388 1.00 84.56 89 ASN A O 1
ATOM 730 N N . GLY A 1 90 ? 22.733 -26.419 -52.440 1.00 78.06 90 GLY A N 1
ATOM 731 C CA . GLY A 1 90 ? 21.856 -25.245 -52.489 1.00 78.06 90 GLY A CA 1
ATOM 732 C C . GLY A 1 90 ? 21.191 -24.851 -51.163 1.00 78.06 90 GLY A C 1
ATOM 733 O O . GLY A 1 90 ? 20.400 -23.908 -51.160 1.00 78.06 90 GLY A O 1
ATOM 734 N N . VAL A 1 91 ? 21.473 -25.540 -50.047 1.00 80.81 91 VAL A N 1
ATOM 735 C CA . VAL A 1 91 ? 20.807 -25.324 -48.752 1.00 80.81 91 VAL A CA 1
ATOM 736 C C . VAL A 1 91 ? 21.743 -24.684 -47.730 1.00 80.81 91 VAL A C 1
ATOM 738 O O . VAL A 1 91 ? 22.769 -25.254 -47.349 1.00 80.81 91 VAL A O 1
ATOM 741 N N . HIS A 1 92 ? 21.301 -23.543 -47.202 1.00 77.50 92 HIS A N 1
ATOM 742 C CA . HIS A 1 92 ? 21.973 -22.780 -46.156 1.00 77.50 92 HIS A CA 1
ATOM 743 C C . HIS A 1 92 ? 22.067 -23.562 -44.833 1.00 77.50 92 HIS A C 1
ATOM 745 O O . HIS A 1 92 ? 21.071 -24.105 -44.346 1.00 77.50 92 HIS A O 1
ATOM 751 N N . ALA A 1 93 ? 23.244 -23.605 -44.201 1.00 78.00 93 ALA A N 1
ATOM 752 C CA . ALA A 1 93 ? 23.395 -24.315 -42.932 1.00 78.00 93 ALA A CA 1
ATOM 753 C C . ALA A 1 93 ? 22.814 -23.528 -41.738 1.00 78.00 93 ALA A C 1
ATOM 755 O O . ALA A 1 93 ? 22.675 -22.297 -41.744 1.00 78.00 93 ALA A O 1
ATOM 756 N N . LYS A 1 94 ? 22.477 -24.251 -40.663 1.00 76.94 94 LYS A N 1
ATOM 757 C CA . LYS A 1 94 ? 21.895 -23.666 -39.447 1.00 76.94 94 LYS A CA 1
ATOM 758 C C . LYS A 1 94 ? 22.910 -22.761 -38.738 1.00 76.94 94 LYS A C 1
ATOM 760 O O . LYS A 1 94 ? 23.972 -23.211 -38.320 1.00 76.94 94 LYS A O 1
ATOM 765 N N . GLY A 1 95 ? 22.544 -21.495 -38.533 1.00 75.00 95 GLY A N 1
ATOM 766 C CA . GLY A 1 95 ? 23.335 -20.522 -37.766 1.00 75.00 95 GLY A CA 1
ATOM 767 C C . GLY A 1 95 ? 24.361 -19.712 -38.569 1.00 75.00 95 GLY A C 1
ATOM 768 O O . GLY A 1 95 ? 24.953 -18.794 -38.008 1.00 75.00 95 GLY A O 1
ATOM 769 N N . TRP A 1 96 ? 24.536 -19.979 -39.867 1.00 79.88 96 TRP A N 1
ATOM 770 C CA . TRP A 1 96 ? 25.432 -19.202 -40.739 1.00 79.88 96 TRP A CA 1
ATOM 771 C C . TRP A 1 96 ? 25.082 -17.713 -40.799 1.00 79.88 96 TRP A C 1
ATOM 773 O O . TRP A 1 96 ? 25.983 -16.891 -40.785 1.00 79.88 96 TRP A O 1
ATOM 783 N N . MET A 1 97 ? 23.799 -17.345 -40.726 1.00 79.12 97 MET A N 1
ATOM 784 C CA . MET A 1 97 ? 23.376 -15.936 -40.780 1.00 79.12 97 MET A CA 1
ATOM 785 C C . MET A 1 97 ? 23.944 -15.072 -39.643 1.00 79.12 97 MET A C 1
ATOM 787 O O . MET A 1 97 ? 23.956 -13.857 -39.778 1.00 79.12 97 MET A O 1
ATOM 791 N N . SER A 1 98 ? 24.378 -15.690 -38.538 1.00 79.88 98 SER A N 1
ATOM 792 C CA . SER A 1 98 ? 25.007 -15.007 -37.401 1.00 79.88 98 SER A CA 1
ATOM 793 C C . SER A 1 98 ? 26.498 -15.325 -37.276 1.00 79.88 98 SER A C 1
ATOM 795 O O . SER A 1 98 ? 27.258 -14.460 -36.858 1.00 79.88 98 SER A O 1
ATOM 797 N N . LYS A 1 99 ? 26.921 -16.549 -37.625 1.00 80.06 99 LYS A N 1
ATOM 798 C CA . LYS A 1 99 ? 28.324 -16.977 -37.505 1.00 80.06 99 LYS A CA 1
ATOM 799 C C . LYS A 1 99 ? 29.200 -16.586 -38.697 1.00 80.06 99 LYS A C 1
ATOM 801 O O . LYS A 1 99 ? 30.381 -16.381 -38.483 1.00 80.06 99 LYS A O 1
ATOM 806 N N . ARG A 1 100 ? 28.630 -16.547 -39.906 1.00 85.31 100 ARG A N 1
ATOM 807 C CA . ARG A 1 100 ? 29.301 -16.220 -41.176 1.00 85.31 100 ARG A CA 1
ATOM 808 C C . ARG A 1 100 ? 28.421 -15.287 -42.016 1.00 85.31 100 ARG A C 1
ATOM 810 O O . ARG A 1 100 ? 27.841 -15.707 -43.024 1.00 85.31 100 ARG A O 1
ATOM 817 N N . PRO A 1 101 ? 28.194 -14.051 -41.541 1.00 85.44 101 PRO A N 1
ATOM 818 C CA . PRO A 1 101 ? 27.194 -13.166 -42.122 1.00 85.44 101 PRO A CA 1
ATOM 819 C C . PRO A 1 101 ? 27.548 -12.742 -43.557 1.00 85.44 101 PRO A C 1
ATOM 821 O O . PRO A 1 101 ? 26.637 -12.670 -44.378 1.00 85.44 101 PRO A O 1
ATOM 824 N N . LEU A 1 102 ? 28.833 -12.545 -43.885 1.00 89.00 102 LEU A N 1
ATOM 825 C CA . LEU A 1 102 ? 29.297 -12.177 -45.233 1.00 89.00 102 LEU A CA 1
ATOM 826 C C . LEU A 1 102 ? 29.056 -13.299 -46.251 1.00 89.00 102 LEU A C 1
ATOM 828 O O . LEU A 1 102 ? 28.400 -13.078 -47.269 1.00 89.00 102 LEU A O 1
ATOM 832 N N . PHE A 1 103 ? 29.474 -14.527 -45.933 1.00 90.69 103 PHE A N 1
ATOM 833 C CA . PHE A 1 103 ? 29.207 -15.694 -46.777 1.00 90.69 103 PHE A CA 1
ATOM 834 C C . PHE A 1 103 ? 27.702 -15.910 -46.994 1.00 90.69 103 PHE A C 1
ATOM 836 O O . PHE A 1 103 ? 27.235 -16.145 -48.107 1.00 90.69 103 PHE A O 1
ATOM 843 N N . SER A 1 104 ? 26.919 -15.775 -45.917 1.00 89.06 104 SER A N 1
ATOM 844 C CA . SER A 1 104 ? 25.457 -15.873 -45.952 1.00 89.06 104 SER A CA 1
ATOM 845 C C . SER A 1 104 ? 24.813 -14.794 -46.829 1.00 89.06 104 SER A C 1
ATOM 847 O O . SER A 1 104 ? 23.826 -15.074 -47.509 1.00 89.06 104 SER A O 1
ATOM 849 N N . LEU A 1 105 ? 25.355 -13.572 -46.821 1.00 91.00 105 LEU A N 1
ATOM 850 C CA . LEU A 1 105 ? 24.890 -12.469 -47.658 1.00 91.00 105 LEU A CA 1
ATOM 851 C C . LEU A 1 105 ? 25.079 -12.800 -49.140 1.00 91.00 105 LEU A C 1
ATOM 853 O O . LEU A 1 105 ? 24.099 -12.802 -49.882 1.00 91.00 105 LEU A O 1
ATOM 857 N N . LEU A 1 106 ? 26.301 -13.155 -49.547 1.00 92.00 106 LEU A N 1
ATOM 858 C CA . LEU A 1 106 ? 26.613 -13.517 -50.934 1.00 92.00 106 LEU A CA 1
ATOM 859 C C . LEU A 1 106 ? 25.768 -14.706 -51.408 1.00 92.00 106 LEU A C 1
ATOM 861 O O . LEU A 1 106 ? 25.217 -14.684 -52.503 1.00 92.00 106 LEU A O 1
ATOM 865 N N . PHE A 1 107 ? 25.589 -15.712 -50.551 1.00 90.81 107 PHE A N 1
ATOM 866 C CA . PHE A 1 107 ? 24.781 -16.889 -50.862 1.00 90.81 107 PHE A CA 1
ATOM 867 C C . PHE A 1 107 ? 23.316 -16.545 -51.182 1.00 90.81 107 PHE A C 1
ATOM 869 O O . PHE A 1 107 ? 22.734 -17.136 -52.089 1.00 90.81 107 PHE A O 1
ATOM 876 N N . VAL A 1 108 ? 22.705 -15.612 -50.440 1.00 87.75 108 VAL A N 1
ATOM 877 C CA . VAL A 1 108 ? 21.311 -15.179 -50.663 1.00 87.75 108 VAL A CA 1
ATOM 878 C C . VAL A 1 108 ? 21.189 -14.327 -51.926 1.00 87.75 108 VAL A C 1
ATOM 880 O O . VAL A 1 108 ? 20.209 -14.445 -52.657 1.00 87.75 108 VAL A O 1
ATOM 883 N N . PHE A 1 109 ? 22.195 -13.503 -52.220 1.00 88.50 109 PHE A N 1
ATOM 884 C CA . PHE A 1 109 ? 22.182 -12.611 -53.381 1.00 88.50 109 PHE A CA 1
ATOM 885 C C . PHE A 1 109 ? 22.242 -13.329 -54.730 1.00 88.50 109 PHE A C 1
ATOM 887 O O . PHE A 1 109 ? 21.837 -12.744 -55.730 1.00 88.50 109 PHE A O 1
ATOM 894 N N . TYR A 1 110 ? 22.651 -14.598 -54.758 1.00 89.31 110 TYR A N 1
ATOM 895 C CA . TYR A 1 110 ? 22.561 -15.446 -55.948 1.00 89.31 110 TYR A CA 1
ATOM 896 C C . TYR A 1 110 ? 21.159 -15.437 -56.588 1.00 89.31 110 TYR A C 1
ATOM 898 O O . TYR A 1 110 ? 21.034 -15.431 -57.808 1.00 89.31 110 TYR A O 1
ATOM 906 N N . GLU A 1 111 ? 20.094 -15.387 -55.780 1.00 86.00 111 GLU A N 1
ATOM 907 C CA . GLU A 1 111 ? 18.701 -15.397 -56.264 1.00 86.00 111 GLU A CA 1
ATOM 908 C C . GLU A 1 111 ? 18.197 -13.999 -56.682 1.00 86.00 111 GLU A C 1
ATOM 910 O O . GLU A 1 111 ? 17.080 -13.859 -57.179 1.00 86.00 111 GLU A O 1
ATOM 915 N N . HIS A 1 112 ? 19.024 -12.961 -56.511 1.00 84.88 112 HIS A N 1
ATOM 916 C CA . HIS A 1 112 ? 18.667 -11.553 -56.703 1.00 84.88 112 HIS A CA 1
ATOM 917 C C . HIS A 1 112 ? 19.678 -10.781 -57.568 1.00 84.88 112 HIS A C 1
ATOM 919 O O . HIS A 1 112 ? 19.805 -9.569 -57.415 1.00 84.88 112 HIS A O 1
ATOM 925 N N . LEU A 1 113 ? 20.398 -11.463 -58.465 1.00 85.31 113 LEU A N 1
ATOM 926 C CA . LEU A 1 113 ? 21.420 -10.851 -59.319 1.00 85.31 113 LEU A CA 1
ATOM 927 C C . LEU A 1 113 ? 20.814 -9.889 -60.359 1.00 85.31 113 LEU A C 1
ATOM 929 O O . LEU A 1 113 ? 20.113 -10.305 -61.280 1.00 85.31 113 LEU A O 1
ATOM 933 N N . SER A 1 114 ? 21.139 -8.603 -60.237 1.00 86.50 114 SER A N 1
ATOM 934 C CA . SER A 1 114 ? 20.953 -7.557 -61.245 1.00 86.50 114 SER A CA 1
ATOM 935 C C . SER A 1 114 ? 22.181 -6.627 -61.270 1.00 86.50 114 SER A C 1
ATOM 937 O O . SER A 1 114 ? 22.983 -6.641 -60.331 1.00 86.50 114 SER A O 1
ATOM 939 N N . PRO A 1 115 ? 22.405 -5.836 -62.336 1.00 83.94 115 PRO A N 1
ATOM 940 C CA . PRO A 1 115 ? 23.496 -4.857 -62.361 1.00 83.94 115 PRO A CA 1
ATOM 941 C C . PRO A 1 115 ? 23.448 -3.884 -61.171 1.00 83.94 115 PRO A C 1
ATOM 943 O O . PRO A 1 115 ? 24.467 -3.622 -60.535 1.00 83.94 115 PRO A O 1
ATOM 946 N N . GLU A 1 116 ? 22.252 -3.427 -60.801 1.00 84.88 116 GLU A N 1
ATOM 947 C CA . GLU A 1 116 ? 22.021 -2.511 -59.680 1.00 84.88 116 GLU A CA 1
ATOM 948 C C . GLU A 1 116 ? 22.302 -3.189 -58.331 1.00 84.88 116 GLU A C 1
ATOM 950 O O . GLU A 1 116 ? 22.872 -2.575 -57.428 1.00 84.88 116 GLU A O 1
ATOM 955 N N . SER A 1 117 ? 21.956 -4.475 -58.189 1.00 85.06 117 SER A N 1
ATOM 956 C CA . SER A 1 117 ? 22.240 -5.243 -56.971 1.00 85.06 117 SER A CA 1
ATOM 957 C C . SER A 1 117 ? 23.716 -5.536 -56.793 1.00 85.06 117 SER A C 1
ATOM 959 O O . SER A 1 117 ? 24.207 -5.506 -55.666 1.00 85.06 117 SER A O 1
ATOM 961 N N . ALA A 1 118 ? 24.425 -5.802 -57.890 1.00 87.12 118 ALA A N 1
ATOM 962 C CA . ALA A 1 118 ? 25.866 -5.987 -57.871 1.00 87.12 118 ALA A CA 1
ATOM 963 C C . ALA A 1 118 ? 26.579 -4.695 -57.468 1.00 87.12 118 ALA A C 1
ATOM 965 O O . ALA A 1 118 ? 27.424 -4.734 -56.577 1.00 87.12 118 ALA A O 1
ATOM 966 N N . SER A 1 119 ? 26.183 -3.557 -58.046 1.00 87.75 119 SER A N 1
ATOM 967 C CA . SER A 1 119 ? 26.725 -2.244 -57.683 1.00 87.75 119 SER A CA 1
ATOM 968 C C . SER A 1 119 ? 26.497 -1.922 -56.199 1.00 87.75 119 SER A C 1
ATOM 970 O O . SER A 1 119 ? 27.453 -1.680 -55.459 1.00 87.75 119 SER A O 1
ATOM 972 N N . ALA A 1 120 ? 25.251 -2.025 -55.720 1.00 88.50 120 ALA A N 1
ATOM 973 C CA . ALA A 1 120 ? 24.902 -1.726 -54.331 1.00 88.50 120 ALA A CA 1
ATOM 974 C C . ALA A 1 120 ? 25.621 -2.640 -53.322 1.00 88.50 120 ALA A C 1
ATOM 976 O O . ALA A 1 120 ? 26.095 -2.175 -52.282 1.00 88.50 120 ALA A O 1
ATOM 977 N N . LEU A 1 121 ? 25.726 -3.940 -53.621 1.00 90.62 121 LEU A N 1
ATOM 978 C CA . LEU A 1 121 ? 26.404 -4.903 -52.755 1.00 90.62 121 LEU A CA 1
ATOM 979 C C . LEU A 1 121 ? 27.927 -4.709 -52.762 1.00 90.62 121 LEU A C 1
ATOM 981 O O . LEU A 1 121 ? 28.534 -4.738 -51.695 1.00 90.62 121 LEU A O 1
ATOM 985 N N . LEU A 1 122 ? 28.549 -4.450 -53.917 1.00 89.62 122 LEU A N 1
ATOM 986 C CA . LEU A 1 122 ? 29.978 -4.119 -53.991 1.00 89.62 122 LEU A CA 1
ATOM 987 C C . LEU A 1 122 ? 30.295 -2.835 -53.221 1.00 89.62 122 LEU A C 1
ATOM 989 O O . LEU A 1 122 ? 31.290 -2.781 -52.501 1.00 89.62 122 LEU A O 1
ATOM 993 N N . PHE A 1 123 ? 29.428 -1.826 -53.313 1.00 90.12 123 PHE A N 1
ATOM 994 C CA . PHE A 1 123 ? 29.570 -0.585 -52.559 1.00 90.12 123 PHE A CA 1
ATOM 995 C C . PHE A 1 123 ? 29.433 -0.806 -51.043 1.00 90.12 123 PHE A C 1
ATOM 997 O O . PHE A 1 123 ? 30.231 -0.286 -50.262 1.00 90.12 123 PHE A O 1
ATOM 1004 N N . PHE A 1 124 ? 28.466 -1.627 -50.617 1.00 92.19 124 PHE A N 1
ATOM 1005 C CA . PHE A 1 124 ? 28.306 -2.038 -49.219 1.00 92.19 124 PHE A CA 1
ATOM 1006 C C . PHE A 1 124 ? 29.534 -2.796 -48.693 1.00 92.19 124 PHE A C 1
ATOM 1008 O O . PHE A 1 124 ? 30.033 -2.475 -47.614 1.00 92.19 124 PHE A O 1
ATOM 1015 N N . LEU A 1 125 ? 30.037 -3.774 -49.455 1.00 92.00 125 LEU A N 1
ATOM 1016 C CA . LEU A 1 125 ? 31.215 -4.563 -49.089 1.00 92.00 125 LEU A CA 1
ATOM 1017 C C . LEU A 1 125 ? 32.466 -3.691 -49.011 1.00 92.00 125 LEU A C 1
ATOM 1019 O O . LEU A 1 125 ? 33.207 -3.790 -48.040 1.00 92.00 125 LEU A O 1
ATOM 1023 N N . LYS A 1 126 ? 32.667 -2.786 -49.973 1.00 90.31 126 LYS A N 1
ATOM 1024 C CA . LYS A 1 126 ? 33.786 -1.841 -49.947 1.00 90.31 126 LYS A CA 1
ATOM 1025 C C . LYS A 1 126 ? 33.776 -0.990 -48.678 1.00 90.31 126 LYS A C 1
ATOM 1027 O O . LYS A 1 126 ? 34.765 -0.963 -47.957 1.00 90.31 126 LYS A O 1
ATOM 1032 N N . HIS A 1 127 ? 32.632 -0.385 -48.344 1.00 91.62 127 HIS A N 1
ATOM 1033 C CA . HIS A 1 127 ? 32.495 0.387 -47.103 1.00 91.62 127 HIS A CA 1
ATOM 1034 C C . HIS A 1 127 ? 32.722 -0.467 -45.847 1.00 91.62 127 HIS A C 1
ATOM 1036 O O . HIS A 1 127 ? 33.290 0.028 -44.872 1.00 91.62 127 HIS A O 1
ATOM 1042 N N . TYR A 1 128 ? 32.292 -1.736 -45.861 1.00 92.12 128 TYR A N 1
ATOM 1043 C CA . TYR A 1 128 ? 32.535 -2.676 -44.768 1.00 92.12 128 TYR A CA 1
ATOM 1044 C C . TYR A 1 128 ? 34.032 -2.928 -44.554 1.00 92.12 128 TYR A C 1
ATOM 1046 O O . TYR A 1 128 ? 34.493 -2.739 -43.433 1.00 92.12 128 TYR A O 1
ATOM 1054 N N . TYR A 1 129 ? 34.788 -3.314 -45.588 1.00 90.31 129 TYR A N 1
ATOM 1055 C CA . TYR A 1 129 ? 36.216 -3.632 -45.431 1.00 90.31 129 TYR A CA 1
ATOM 1056 C C . TYR A 1 129 ? 37.064 -2.389 -45.151 1.00 90.31 129 TYR A C 1
ATOM 1058 O O . TYR A 1 129 ? 37.929 -2.442 -44.280 1.00 90.31 129 TYR A O 1
ATOM 1066 N N . ASP A 1 130 ? 36.749 -1.245 -45.772 1.00 90.31 130 ASP A N 1
ATOM 1067 C CA . ASP A 1 130 ? 37.430 0.030 -45.495 1.00 90.31 130 ASP A CA 1
ATOM 1068 C C . ASP A 1 130 ? 37.314 0.438 -44.007 1.00 90.31 130 ASP A C 1
ATOM 1070 O O . ASP A 1 130 ? 38.167 1.156 -43.482 1.00 90.31 130 ASP A O 1
ATOM 1074 N N . ASN A 1 131 ? 36.265 -0.022 -43.306 1.00 90.19 131 ASN A N 1
ATOM 1075 C CA . ASN A 1 131 ? 35.953 0.347 -41.919 1.00 90.19 131 ASN A CA 1
ATOM 1076 C C . ASN A 1 131 ? 35.809 -0.856 -40.970 1.00 90.19 131 ASN A C 1
ATOM 1078 O O . ASN A 1 131 ? 35.274 -0.712 -39.862 1.00 90.19 131 ASN A O 1
ATOM 1082 N N . GLU A 1 132 ? 36.303 -2.030 -41.368 1.00 88.12 132 GLU A N 1
ATOM 1083 C CA . GLU A 1 132 ? 36.181 -3.281 -40.617 1.00 88.12 132 GLU A CA 1
ATOM 1084 C C . GLU A 1 132 ? 36.591 -3.162 -39.137 1.00 88.12 132 GLU A C 1
ATOM 1086 O O . GLU A 1 132 ? 35.800 -3.586 -38.284 1.00 88.12 132 GLU A O 1
ATOM 1091 N N . PRO A 1 133 ? 37.738 -2.544 -38.765 1.00 85.25 133 PRO A N 1
ATOM 1092 C CA . PRO A 1 133 ? 38.144 -2.483 -37.360 1.00 85.25 133 PRO A CA 1
ATOM 1093 C C . PRO A 1 133 ? 37.131 -1.731 -36.487 1.00 85.25 133 PRO A C 1
ATOM 1095 O O . PRO A 1 133 ? 36.859 -2.144 -35.359 1.00 85.25 133 PRO A O 1
ATOM 1098 N N . VAL A 1 134 ? 36.517 -0.667 -37.016 1.00 86.38 134 VAL A N 1
ATOM 1099 C CA . VAL A 1 134 ? 35.538 0.152 -36.284 1.00 86.38 134 VAL A CA 1
ATOM 1100 C C . VAL A 1 134 ? 34.221 -0.606 -36.115 1.00 86.38 134 VAL A C 1
ATOM 1102 O O . VAL A 1 134 ? 33.642 -0.611 -35.024 1.00 86.38 134 VAL A O 1
ATOM 1105 N N . ILE A 1 135 ? 33.754 -1.270 -37.176 1.00 86.31 135 ILE A N 1
ATOM 1106 C CA . ILE A 1 135 ? 32.512 -2.058 -37.171 1.00 86.31 135 ILE A CA 1
ATOM 1107 C C . ILE A 1 135 ? 32.634 -3.250 -36.213 1.00 86.31 135 ILE A C 1
ATOM 1109 O O . ILE A 1 135 ? 31.697 -3.545 -35.458 1.00 86.31 135 ILE A O 1
ATOM 1113 N N . PHE A 1 136 ? 33.792 -3.915 -36.226 1.00 82.88 136 PHE A N 1
ATOM 1114 C CA . PHE A 1 136 ? 34.080 -5.064 -35.379 1.00 82.88 136 PHE A CA 1
ATOM 1115 C C . PHE A 1 136 ? 34.177 -4.673 -33.899 1.00 82.88 136 PHE A C 1
ATOM 1117 O O . PHE A 1 136 ? 33.533 -5.310 -33.066 1.00 82.88 136 PHE A O 1
ATOM 1124 N N . GLU A 1 137 ? 34.886 -3.586 -33.560 1.00 81.75 137 GLU A N 1
ATOM 1125 C CA . GLU A 1 137 ? 34.993 -3.089 -32.176 1.00 81.75 137 GLU A CA 1
ATOM 1126 C C . GLU A 1 137 ? 33.613 -2.799 -31.557 1.00 81.75 137 GLU A C 1
ATOM 1128 O O . GLU A 1 137 ? 33.368 -3.072 -30.377 1.00 81.75 137 GLU A O 1
ATOM 1133 N N . HIS A 1 138 ? 32.669 -2.314 -32.368 1.00 78.38 138 HIS A N 1
ATOM 1134 C CA . HIS A 1 138 ? 31.306 -2.015 -31.933 1.00 78.38 138 HIS A CA 1
ATOM 1135 C C . HIS A 1 138 ? 30.333 -3.211 -32.029 1.00 78.38 138 HIS A C 1
ATOM 1137 O O . HIS A 1 138 ? 29.166 -3.068 -31.664 1.00 78.38 138 HIS A O 1
ATOM 1143 N N . ASN A 1 139 ? 30.788 -4.401 -32.450 1.00 81.19 139 ASN A N 1
ATOM 1144 C CA . ASN A 1 139 ? 29.974 -5.612 -32.650 1.00 81.19 139 ASN A CA 1
ATOM 1145 C C . ASN A 1 139 ? 28.764 -5.417 -33.596 1.00 81.19 139 ASN A C 1
ATOM 1147 O O . ASN A 1 139 ? 27.699 -6.003 -33.379 1.00 81.19 139 ASN A O 1
ATOM 1151 N N . HIS A 1 140 ? 28.906 -4.608 -34.653 1.00 84.12 140 HIS A N 1
ATOM 1152 C CA . HIS A 1 140 ? 27.808 -4.288 -35.581 1.00 84.12 140 HIS A CA 1
ATOM 1153 C C . HIS A 1 140 ? 27.827 -5.072 -36.906 1.00 84.12 140 HIS A C 1
ATOM 1155 O O . HIS A 1 140 ? 26.945 -4.859 -37.741 1.00 84.12 140 HIS A O 1
ATOM 1161 N N . THR A 1 141 ? 28.760 -6.012 -37.097 1.00 83.38 141 THR A N 1
ATOM 1162 C CA . THR A 1 141 ? 28.898 -6.819 -38.326 1.00 83.38 141 THR A CA 1
ATOM 1163 C C . THR A 1 141 ? 27.615 -7.576 -38.694 1.00 83.38 141 THR A C 1
ATOM 1165 O O . THR A 1 141 ? 27.070 -7.376 -39.776 1.00 83.38 141 THR A O 1
ATOM 1168 N N . GLU A 1 142 ? 27.075 -8.405 -37.789 1.00 85.62 142 GLU A N 1
ATOM 1169 C CA . GLU A 1 142 ? 25.853 -9.188 -38.065 1.00 85.62 142 GLU A CA 1
ATOM 1170 C C . GLU A 1 142 ? 24.639 -8.290 -38.301 1.00 85.62 142 GLU A C 1
ATOM 1172 O O . GLU A 1 142 ? 23.871 -8.534 -39.229 1.00 85.62 142 GLU A O 1
ATOM 1177 N N . GLN A 1 143 ? 24.497 -7.231 -37.502 1.00 85.00 143 GLN A N 1
ATOM 1178 C CA . GLN A 1 143 ? 23.356 -6.319 -37.572 1.00 85.00 143 GLN A CA 1
ATOM 1179 C C . GLN A 1 143 ? 23.325 -5.569 -38.904 1.00 85.00 143 GLN A C 1
ATOM 1181 O O . GLN A 1 143 ? 22.297 -5.557 -39.575 1.00 85.00 143 GLN A O 1
ATOM 1186 N N . SER A 1 144 ? 24.463 -5.011 -39.325 1.00 88.38 144 SER A N 1
ATOM 1187 C CA . SER A 1 144 ? 24.563 -4.235 -40.566 1.00 88.38 144 SER A CA 1
ATOM 1188 C C . SER A 1 144 ? 24.339 -5.118 -41.795 1.00 88.38 144 SER A C 1
ATOM 1190 O O . SER A 1 144 ? 23.555 -4.772 -42.678 1.00 88.38 144 SER A O 1
ATOM 1192 N N . ILE A 1 145 ? 24.946 -6.311 -41.815 1.00 88.81 145 ILE A N 1
ATOM 1193 C CA . ILE A 1 145 ? 24.782 -7.278 -42.909 1.00 88.81 145 ILE A CA 1
ATOM 1194 C C . ILE A 1 145 ? 23.345 -7.803 -42.972 1.00 88.81 145 ILE A C 1
ATOM 1196 O O . ILE A 1 145 ? 22.765 -7.928 -44.052 1.00 88.81 145 ILE A O 1
ATOM 1200 N N . ARG A 1 146 ? 22.728 -8.085 -41.820 1.00 88.44 146 ARG A N 1
ATOM 1201 C CA . ARG A 1 146 ? 21.323 -8.491 -41.748 1.00 88.44 146 ARG A CA 1
ATOM 1202 C C . ARG A 1 146 ? 20.395 -7.387 -42.244 1.00 88.44 146 ARG A C 1
ATOM 1204 O O . ARG A 1 146 ? 19.452 -7.709 -42.965 1.00 88.44 146 ARG A O 1
ATOM 1211 N N . ALA A 1 147 ? 20.630 -6.138 -41.849 1.00 88.81 147 ALA A N 1
ATOM 1212 C CA . ALA A 1 147 ? 19.821 -5.002 -42.270 1.00 88.81 147 ALA A CA 1
ATOM 1213 C C . ALA A 1 147 ? 19.891 -4.818 -43.792 1.00 88.81 147 ALA A C 1
ATOM 1215 O O . ALA A 1 147 ? 18.845 -4.727 -44.431 1.00 88.81 147 ALA A O 1
ATOM 1216 N N . PHE A 1 148 ? 21.094 -4.877 -44.377 1.00 91.62 148 PHE A N 1
ATOM 1217 C CA . PHE A 1 148 ? 21.285 -4.805 -45.829 1.00 91.62 148 PHE A CA 1
ATOM 1218 C C . PHE A 1 148 ? 20.590 -5.960 -46.543 1.00 91.62 148 PHE A C 1
ATOM 1220 O O . PHE A 1 148 ? 19.775 -5.727 -47.432 1.00 91.62 148 PHE A O 1
ATOM 1227 N N . ARG A 1 149 ? 20.826 -7.201 -46.093 1.00 89.75 149 ARG A N 1
ATOM 1228 C CA . ARG A 1 149 ? 20.184 -8.392 -46.660 1.00 89.75 149 ARG A CA 1
ATOM 1229 C C . ARG A 1 149 ? 18.668 -8.248 -46.674 1.00 89.75 149 ARG A C 1
ATOM 1231 O O . ARG A 1 149 ? 18.065 -8.400 -47.722 1.00 89.75 149 ARG A O 1
ATOM 1238 N N . LEU A 1 150 ? 18.060 -7.966 -45.521 1.00 88.19 150 LEU A N 1
ATOM 1239 C CA . LEU A 1 150 ? 16.604 -7.950 -45.396 1.00 88.19 150 LEU A CA 1
ATOM 1240 C C . LEU A 1 150 ? 15.968 -6.812 -46.189 1.00 88.19 150 LEU A C 1
ATOM 1242 O O . LEU A 1 150 ? 14.946 -7.050 -46.815 1.00 88.19 150 LEU A O 1
ATOM 1246 N N . LEU A 1 151 ? 16.564 -5.618 -46.195 1.00 87.88 151 LEU A N 1
ATOM 1247 C CA . LEU A 1 151 ? 16.024 -4.487 -46.948 1.00 87.88 151 LEU A CA 1
ATOM 1248 C C . LEU A 1 151 ? 16.165 -4.686 -48.453 1.00 87.88 151 LEU A C 1
ATOM 1250 O O . LEU A 1 151 ? 15.218 -4.432 -49.186 1.00 87.88 151 LEU A O 1
ATOM 1254 N N . TYR A 1 152 ? 17.313 -5.172 -48.920 1.00 85.88 152 TYR A N 1
ATOM 1255 C CA . TYR A 1 152 ? 17.556 -5.304 -50.353 1.00 85.88 152 TYR A CA 1
ATOM 1256 C C . TYR A 1 152 ? 16.716 -6.423 -50.993 1.00 85.88 152 TYR A C 1
ATOM 1258 O O . TYR A 1 152 ? 16.258 -6.297 -52.131 1.00 85.88 152 TYR A O 1
ATOM 1266 N N . THR A 1 153 ? 16.475 -7.515 -50.255 1.00 84.00 153 THR A N 1
ATOM 1267 C CA . THR A 1 153 ? 15.630 -8.626 -50.725 1.00 84.00 153 THR A CA 1
ATOM 1268 C C . THR A 1 153 ? 14.131 -8.368 -50.567 1.00 84.00 153 THR A C 1
ATOM 1270 O O . THR A 1 153 ? 13.334 -9.084 -51.170 1.00 84.00 153 THR A O 1
ATOM 1273 N N . ASP A 1 154 ? 13.731 -7.388 -49.753 1.00 83.75 154 ASP A N 1
ATOM 1274 C CA . ASP A 1 154 ? 12.321 -7.059 -49.525 1.00 83.75 154 ASP A CA 1
ATOM 1275 C C . ASP A 1 154 ? 11.741 -6.344 -50.763 1.00 83.75 154 ASP A C 1
ATOM 1277 O O . ASP A 1 154 ? 12.274 -5.309 -51.174 1.00 83.75 154 ASP A O 1
ATOM 1281 N N . PRO A 1 155 ? 10.669 -6.874 -51.388 1.00 78.69 155 PRO A N 1
ATOM 1282 C CA . PRO A 1 155 ? 10.052 -6.257 -52.562 1.00 78.69 155 PRO A CA 1
ATOM 1283 C C . PRO A 1 155 ? 9.426 -4.884 -52.281 1.00 78.69 155 PRO A C 1
ATOM 1285 O O . PRO A 1 155 ? 9.156 -4.153 -53.229 1.00 78.69 155 PRO A O 1
ATOM 1288 N N . LEU A 1 156 ? 9.181 -4.536 -51.013 1.00 79.38 156 LEU A N 1
ATOM 1289 C CA . LEU A 1 156 ? 8.597 -3.251 -50.622 1.00 79.38 156 LEU A CA 1
ATOM 1290 C C . LEU A 1 156 ? 9.629 -2.118 -50.519 1.00 79.38 156 LEU A C 1
ATOM 1292 O O . LEU A 1 156 ? 9.243 -0.950 -50.462 1.00 79.38 156 LEU A O 1
ATOM 1296 N N . THR A 1 157 ? 10.925 -2.440 -50.485 1.00 82.06 157 THR A N 1
ATOM 1297 C CA . THR A 1 157 ? 11.993 -1.443 -50.361 1.00 82.06 157 THR A CA 1
ATOM 1298 C C . THR A 1 157 ? 12.268 -0.771 -51.702 1.00 82.06 157 THR A C 1
ATOM 1300 O O . THR A 1 157 ? 12.555 -1.444 -52.694 1.00 82.06 157 THR A O 1
ATOM 1303 N N . ASP A 1 158 ? 12.287 0.563 -51.724 1.00 82.31 158 ASP A N 1
ATOM 1304 C CA . ASP A 1 158 ? 12.774 1.306 -52.887 1.00 82.31 158 ASP A CA 1
ATOM 1305 C C . ASP A 1 158 ? 14.294 1.129 -53.033 1.00 82.31 158 ASP A C 1
ATOM 1307 O O . ASP A 1 158 ? 15.090 1.710 -52.291 1.00 82.31 158 ASP A O 1
ATOM 1311 N N . ARG A 1 159 ? 14.709 0.309 -54.003 1.00 83.31 159 ARG A N 1
ATOM 1312 C CA . ARG A 1 159 ? 16.122 -0.012 -54.249 1.00 83.31 159 ARG A CA 1
ATOM 1313 C C . ARG A 1 159 ? 16.941 1.194 -54.709 1.00 83.31 159 ARG A C 1
ATOM 1315 O O . ARG A 1 159 ? 18.160 1.161 -54.552 1.00 83.31 159 ARG A O 1
ATOM 1322 N N . ALA A 1 160 ? 16.301 2.265 -55.188 1.00 81.69 160 ALA A N 1
ATOM 1323 C CA . ALA A 1 160 ? 16.986 3.506 -55.542 1.00 81.69 160 ALA A CA 1
ATOM 1324 C C . ALA A 1 160 ? 17.696 4.146 -54.336 1.00 81.69 160 ALA A C 1
ATOM 1326 O O . ALA A 1 160 ? 18.662 4.886 -54.509 1.00 81.69 160 ALA A O 1
ATOM 1327 N N . CYS A 1 161 ? 17.291 3.826 -53.097 1.00 83.62 161 CYS A N 1
ATOM 1328 C CA . CYS A 1 161 ? 17.967 4.362 -51.915 1.00 83.62 161 CYS A CA 1
ATOM 1329 C C . CYS A 1 161 ? 19.410 3.849 -51.735 1.00 83.62 161 CYS A C 1
ATOM 1331 O O . CYS A 1 161 ? 20.186 4.477 -51.013 1.00 83.62 161 CYS A O 1
ATOM 1333 N N . PHE A 1 162 ? 19.782 2.756 -52.413 1.00 85.19 162 PHE A N 1
ATOM 1334 C CA . PHE A 1 162 ? 21.132 2.186 -52.398 1.00 85.19 162 PHE A CA 1
ATOM 1335 C C . PHE A 1 162 ? 21.977 2.561 -53.623 1.00 85.19 162 PHE A C 1
ATOM 1337 O O . PHE A 1 162 ? 23.170 2.266 -53.637 1.00 85.19 162 PHE A O 1
ATOM 1344 N N . ASP A 1 163 ? 21.383 3.201 -54.633 1.00 77.56 163 ASP A N 1
ATOM 1345 C CA . ASP A 1 163 ? 22.042 3.531 -55.897 1.00 77.56 163 ASP A CA 1
ATOM 1346 C C . ASP A 1 163 ? 22.757 4.887 -55.793 1.00 77.56 163 ASP A C 1
ATOM 1348 O O . ASP A 1 163 ? 22.185 5.951 -56.041 1.00 77.56 163 ASP A O 1
ATOM 1352 N N . SER A 1 164 ? 24.000 4.875 -55.305 1.00 77.50 164 SER A N 1
ATOM 1353 C CA . SER A 1 164 ? 24.823 6.083 -55.250 1.00 77.50 164 SER A CA 1
ATOM 1354 C C . SER A 1 164 ? 26.321 5.772 -55.214 1.00 77.50 164 SER A C 1
ATOM 1356 O O . SER A 1 164 ? 26.754 4.758 -54.672 1.00 77.50 164 SER A O 1
ATOM 1358 N N . ASN A 1 165 ? 27.122 6.705 -55.733 1.00 75.69 165 ASN A N 1
ATOM 1359 C CA . ASN A 1 165 ? 28.584 6.604 -55.768 1.00 75.69 165 ASN A CA 1
ATOM 1360 C C . ASN A 1 165 ? 29.262 7.233 -54.534 1.00 75.69 165 ASN A C 1
ATOM 1362 O O . ASN A 1 165 ? 30.485 7.372 -54.501 1.00 75.69 165 ASN A O 1
ATOM 1366 N N . SER A 1 166 ? 28.491 7.674 -53.532 1.00 84.38 166 SER A N 1
ATOM 1367 C CA . SER A 1 166 ? 29.010 8.376 -52.356 1.00 84.38 166 SER A CA 1
ATOM 1368 C C . SER A 1 166 ? 28.354 7.892 -51.069 1.00 84.38 166 SER A C 1
ATOM 1370 O O . SER A 1 166 ? 27.135 7.887 -50.935 1.00 84.38 166 SER A O 1
ATOM 1372 N N . VAL A 1 167 ? 29.176 7.584 -50.064 1.00 85.75 167 VAL A N 1
ATOM 1373 C CA . VAL A 1 167 ? 28.718 7.095 -48.752 1.00 85.75 167 VAL A CA 1
ATOM 1374 C C . VAL A 1 167 ? 27.730 8.073 -48.105 1.00 85.75 167 VAL A C 1
ATOM 1376 O O . VAL A 1 167 ? 26.721 7.663 -47.530 1.00 85.75 167 VAL A O 1
ATOM 1379 N N . VAL A 1 168 ? 27.984 9.379 -48.247 1.00 85.44 168 VAL A N 1
ATOM 1380 C CA . VAL A 1 168 ? 27.128 10.439 -47.694 1.00 85.44 168 VAL A CA 1
ATOM 1381 C C . VAL A 1 168 ? 25.775 10.477 -48.405 1.00 85.44 168 VAL A C 1
ATOM 1383 O O . VAL A 1 168 ? 24.744 10.549 -47.742 1.00 85.44 168 VAL A O 1
ATOM 1386 N N . GLN A 1 169 ? 25.771 10.363 -49.736 1.00 87.12 169 GLN A N 1
ATOM 1387 C CA . GLN A 1 169 ? 24.539 10.364 -50.529 1.00 87.12 169 GLN A CA 1
ATOM 1388 C C . GLN A 1 169 ? 23.691 9.121 -50.248 1.00 87.12 169 GLN A C 1
ATOM 1390 O O . GLN A 1 169 ? 22.494 9.258 -50.019 1.00 87.12 169 GLN A O 1
ATOM 1395 N N . THR A 1 170 ? 24.298 7.932 -50.158 1.00 88.31 170 THR A N 1
ATOM 1396 C CA . THR A 1 170 ? 23.582 6.702 -49.780 1.00 88.31 170 THR A CA 1
ATOM 1397 C C . THR A 1 170 ? 22.942 6.840 -48.396 1.00 88.31 170 THR A C 1
ATOM 1399 O O . THR A 1 170 ? 21.766 6.526 -48.216 1.00 88.31 170 THR A O 1
ATOM 1402 N N . ALA A 1 171 ? 23.668 7.380 -47.412 1.00 88.75 171 ALA A N 1
ATOM 1403 C CA . ALA A 1 171 ? 23.116 7.604 -46.077 1.00 88.75 171 ALA A CA 1
ATOM 1404 C C . ALA A 1 171 ? 21.957 8.621 -46.067 1.00 88.75 171 ALA A C 1
ATOM 1406 O O . ALA A 1 171 ? 20.983 8.440 -45.330 1.00 88.75 171 ALA A O 1
ATOM 1407 N N . ASP A 1 172 ? 22.043 9.682 -46.872 1.00 89.44 172 ASP A N 1
ATOM 1408 C CA . ASP A 1 172 ? 20.989 10.693 -46.990 1.00 89.44 172 ASP A CA 1
ATOM 1409 C C . ASP A 1 172 ? 19.749 10.156 -47.720 1.00 89.44 172 ASP A C 1
ATOM 1411 O O . ASP A 1 172 ? 18.629 10.408 -47.270 1.00 89.44 172 ASP A O 1
ATOM 1415 N N . ASN A 1 173 ? 19.930 9.339 -48.761 1.00 90.19 173 ASN A N 1
ATOM 1416 C CA . ASN A 1 173 ? 18.846 8.661 -49.474 1.00 90.19 173 ASN A CA 1
ATOM 1417 C C . ASN A 1 173 ? 18.090 7.691 -48.553 1.00 90.19 173 ASN A C 1
ATOM 1419 O O . ASN A 1 173 ? 16.862 7.748 -48.460 1.00 90.19 173 ASN A O 1
ATOM 1423 N N . ILE A 1 174 ? 18.814 6.858 -47.795 1.00 90.00 174 ILE A N 1
ATOM 1424 C CA . ILE A 1 174 ? 18.229 5.947 -46.796 1.00 90.00 174 ILE A CA 1
ATOM 1425 C C . ILE A 1 174 ? 17.449 6.733 -45.737 1.00 90.00 174 ILE A C 1
ATOM 1427 O O . ILE A 1 174 ? 16.347 6.344 -45.338 1.00 90.00 174 ILE A O 1
ATOM 1431 N N . ARG A 1 175 ? 17.991 7.868 -45.281 1.00 88.00 175 ARG A N 1
ATOM 1432 C CA . ARG A 1 175 ? 17.323 8.732 -44.305 1.00 88.00 175 ARG A CA 1
ATOM 1433 C C . ARG A 1 175 ? 16.044 9.352 -44.866 1.00 88.00 175 ARG A C 1
ATOM 1435 O O . ARG A 1 175 ? 15.041 9.371 -44.149 1.00 88.00 175 ARG A O 1
ATOM 1442 N N . ALA A 1 176 ? 16.072 9.855 -46.098 1.00 87.69 176 ALA A N 1
ATOM 1443 C CA . ALA A 1 176 ? 14.910 10.432 -46.769 1.00 87.69 176 ALA A CA 1
ATOM 1444 C C . ALA A 1 176 ? 13.802 9.384 -46.941 1.00 87.69 176 ALA A C 1
ATOM 1446 O O . ALA A 1 176 ? 12.659 9.621 -46.542 1.00 87.69 176 ALA A O 1
ATOM 1447 N N . TYR A 1 177 ? 14.165 8.184 -47.403 1.00 87.75 177 TYR A N 1
ATOM 1448 C CA . TYR A 1 177 ? 13.242 7.059 -47.521 1.00 87.75 177 TYR A CA 1
ATOM 1449 C C . TYR A 1 177 ? 12.636 6.689 -46.160 1.00 87.75 177 TYR A C 1
ATOM 1451 O O . TYR A 1 177 ? 11.417 6.682 -45.992 1.00 87.75 177 TYR A O 1
ATOM 1459 N N . ARG A 1 178 ? 13.460 6.534 -45.117 1.00 88.06 178 ARG A N 1
ATOM 1460 C CA . ARG A 1 178 ? 12.985 6.260 -43.750 1.00 88.06 178 ARG A CA 1
ATOM 1461 C C . ARG A 1 178 ? 12.020 7.329 -43.225 1.00 88.06 178 ARG A C 1
ATOM 1463 O O . ARG A 1 178 ? 11.091 7.000 -42.485 1.00 88.06 178 ARG A O 1
ATOM 1470 N N . GLN A 1 179 ? 12.255 8.605 -43.537 1.00 84.31 179 GLN A N 1
ATOM 1471 C CA . GLN A 1 179 ? 11.377 9.702 -43.126 1.00 84.31 179 GLN A CA 1
ATOM 1472 C C . GLN A 1 179 ? 10.020 9.637 -43.831 1.00 84.31 179 GLN A C 1
ATOM 1474 O O . GLN A 1 179 ? 9.015 9.758 -43.134 1.00 84.31 179 GLN A O 1
ATOM 1479 N N . SER A 1 180 ? 9.989 9.352 -45.139 1.00 82.62 180 SER A N 1
ATOM 1480 C CA . SER A 1 180 ? 8.739 9.185 -45.900 1.00 82.62 180 SER A CA 1
ATOM 1481 C C . SER A 1 180 ? 7.842 8.085 -45.311 1.00 82.62 180 SER A C 1
ATOM 1483 O O . SER A 1 180 ? 6.684 8.339 -44.977 1.00 82.62 180 SER A O 1
ATOM 1485 N N . LEU A 1 181 ? 8.427 6.925 -44.992 1.00 78.81 181 LEU A N 1
ATOM 1486 C CA . LEU A 1 181 ? 7.723 5.807 -44.356 1.00 78.81 181 LEU A CA 1
ATOM 1487 C C . LEU A 1 181 ? 7.239 6.120 -42.931 1.00 78.81 181 LEU A C 1
ATOM 1489 O O . LEU A 1 181 ? 6.307 5.496 -42.425 1.00 78.81 181 LEU A O 1
ATOM 1493 N N . THR A 1 182 ? 7.898 7.050 -42.234 1.00 72.94 182 THR A N 1
ATOM 1494 C CA . THR A 1 182 ? 7.487 7.451 -40.880 1.00 72.94 182 THR A CA 1
ATOM 1495 C C . THR A 1 182 ? 6.310 8.426 -40.938 1.00 72.94 182 THR A C 1
ATOM 1497 O O . THR A 1 182 ? 5.402 8.305 -40.125 1.00 72.94 182 THR A O 1
ATOM 1500 N N . SER A 1 183 ? 6.299 9.353 -41.903 1.00 65.75 183 SER A N 1
ATOM 1501 C CA . SER A 1 183 ? 5.192 10.298 -42.095 1.00 65.75 183 SER A CA 1
ATOM 1502 C C . SER A 1 183 ? 3.902 9.636 -42.581 1.00 65.75 183 SER A C 1
ATOM 1504 O O . SER A 1 183 ? 2.831 10.045 -42.149 1.00 65.75 183 SER A O 1
ATOM 1506 N N . GLU A 1 184 ? 3.991 8.600 -43.418 1.00 60.28 184 GLU A N 1
ATOM 1507 C CA . GLU A 1 184 ? 2.820 7.855 -43.911 1.00 60.28 184 GLU A CA 1
ATOM 1508 C C . GLU A 1 184 ? 2.166 6.981 -42.826 1.00 60.28 184 GLU A C 1
ATOM 1510 O O . GLU A 1 184 ? 0.960 6.760 -42.848 1.00 60.28 184 GLU A O 1
ATOM 1515 N N . ASN A 1 185 ? 2.930 6.538 -41.820 1.00 54.62 185 ASN A N 1
ATOM 1516 C CA . ASN A 1 185 ? 2.402 5.786 -40.674 1.00 54.62 185 ASN A CA 1
ATOM 1517 C C . ASN A 1 185 ? 1.677 6.664 -39.628 1.00 54.62 185 ASN A C 1
ATOM 1519 O O . ASN A 1 185 ? 0.994 6.120 -38.759 1.00 54.62 185 ASN A O 1
ATOM 1523 N N . ASP A 1 186 ? 1.843 7.992 -39.675 1.00 52.59 186 ASP A N 1
ATOM 1524 C CA . ASP A 1 186 ? 1.181 8.945 -38.764 1.00 52.59 186 ASP A CA 1
ATOM 1525 C C . ASP A 1 186 ? -0.154 9.481 -39.330 1.00 52.59 186 ASP A C 1
ATOM 1527 O O . ASP A 1 186 ? -0.923 10.115 -38.602 1.00 52.59 186 ASP A O 1
ATOM 1531 N N . THR A 1 187 ? -0.459 9.228 -40.607 1.00 51.22 187 THR A N 1
ATOM 1532 C CA . THR A 1 187 ? -1.751 9.556 -41.226 1.00 51.22 187 THR A CA 1
ATOM 1533 C C . THR A 1 187 ? -2.732 8.392 -41.063 1.00 51.22 187 THR A C 1
ATOM 1535 O O . THR A 1 187 ? -2.473 7.298 -41.546 1.00 51.22 187 THR A O 1
ATOM 1538 N N . ASP A 1 188 ? -3.860 8.639 -40.385 1.00 46.53 188 ASP A N 1
ATOM 1539 C CA . ASP A 1 188 ? -4.947 7.698 -40.024 1.00 46.53 188 ASP A CA 1
ATOM 1540 C C . ASP A 1 188 ? -5.684 7.029 -41.222 1.00 46.53 188 ASP A C 1
ATOM 1542 O O . ASP A 1 188 ? -6.773 6.473 -41.044 1.00 46.53 188 ASP A O 1
ATOM 1546 N N . ASP A 1 189 ? -5.135 7.069 -42.438 1.00 43.47 189 ASP A N 1
ATOM 1547 C CA . ASP A 1 189 ? -5.779 6.509 -43.625 1.00 43.47 189 ASP A CA 1
ATOM 1548 C C . ASP A 1 189 ? -5.410 5.034 -43.837 1.00 43.47 189 ASP A C 1
ATOM 1550 O O . ASP A 1 189 ? -4.263 4.605 -43.727 1.00 43.47 189 ASP A O 1
ATOM 1554 N N . PHE A 1 190 ? -6.450 4.252 -44.116 1.00 46.94 190 PHE A N 1
ATOM 1555 C CA . PHE A 1 190 ? -6.453 2.808 -44.321 1.00 46.94 190 PHE A CA 1
ATOM 1556 C C . PHE A 1 190 ? -5.426 2.365 -45.379 1.00 46.94 190 PHE A C 1
ATOM 1558 O O . PHE A 1 190 ? -5.713 2.388 -46.574 1.00 46.94 190 PHE A O 1
ATOM 1565 N N . VAL A 1 191 ? -4.260 1.893 -44.934 1.00 43.72 191 VAL A N 1
ATOM 1566 C CA . VAL A 1 191 ? -3.364 1.042 -45.729 1.00 43.72 191 VAL A CA 1
ATOM 1567 C C . VAL A 1 191 ? -3.433 -0.372 -45.151 1.00 43.72 191 VAL A C 1
ATOM 1569 O O . VAL A 1 191 ? -3.252 -0.566 -43.948 1.00 43.72 191 VAL A O 1
ATOM 1572 N N . ASP A 1 192 ? -3.734 -1.353 -46.004 1.00 43.50 192 ASP A N 1
ATOM 1573 C CA . ASP A 1 192 ? -4.092 -2.723 -45.607 1.00 43.50 192 ASP A CA 1
ATOM 1574 C C . ASP A 1 192 ? -2.951 -3.530 -44.949 1.00 43.50 192 ASP A C 1
ATOM 1576 O O . ASP A 1 192 ? -3.223 -4.549 -44.317 1.00 43.50 192 ASP A O 1
ATOM 1580 N N . GLU A 1 193 ? -1.698 -3.060 -44.977 1.00 48.41 193 GLU A N 1
ATOM 1581 C CA . GLU A 1 193 ? -0.601 -3.621 -44.175 1.00 48.41 193 GLU A CA 1
ATOM 1582 C C . GLU A 1 193 ? 0.362 -2.514 -43.696 1.00 48.41 193 GLU A C 1
ATOM 1584 O O . GLU A 1 193 ? 1.067 -1.918 -44.510 1.00 48.41 193 GLU A O 1
ATOM 1589 N N . PRO A 1 194 ? 0.445 -2.209 -42.384 1.00 53.62 194 PRO A N 1
ATOM 1590 C CA . PRO A 1 194 ? 1.416 -1.244 -41.881 1.00 53.62 194 PRO A CA 1
ATOM 1591 C C . PRO A 1 194 ? 2.834 -1.786 -42.072 1.00 53.62 194 PRO A C 1
ATOM 1593 O O . PRO A 1 194 ? 3.145 -2.896 -41.628 1.00 53.62 194 PRO A O 1
ATOM 1596 N N . ILE A 1 195 ? 3.720 -0.984 -42.671 1.00 55.41 195 ILE A N 1
ATOM 1597 C CA . ILE A 1 195 ? 5.143 -1.323 -42.790 1.00 55.41 195 ILE A CA 1
ATOM 1598 C C . ILE A 1 195 ? 5.682 -1.605 -41.386 1.00 55.41 195 ILE A C 1
ATOM 1600 O O . ILE A 1 195 ? 5.666 -0.752 -40.492 1.00 55.41 195 ILE A O 1
ATOM 1604 N N . ALA A 1 196 ? 6.124 -2.844 -41.169 1.00 61.75 196 ALA A N 1
ATOM 1605 C CA . ALA A 1 196 ? 6.490 -3.324 -39.848 1.00 61.75 196 ALA A CA 1
ATOM 1606 C C . ALA A 1 196 ? 7.592 -2.442 -39.240 1.00 61.75 196 ALA A C 1
ATOM 1608 O O . ALA A 1 196 ? 8.607 -2.168 -39.873 1.00 61.75 196 ALA A O 1
ATOM 1609 N N . SER A 1 197 ? 7.444 -2.061 -37.966 1.00 67.00 197 SER A N 1
ATOM 1610 C CA . SER A 1 197 ? 8.439 -1.270 -37.210 1.00 67.00 197 SER A CA 1
ATOM 1611 C C . SER A 1 197 ? 9.892 -1.779 -37.302 1.00 67.00 197 SER A C 1
ATOM 1613 O O . SER A 1 197 ? 10.835 -1.024 -37.067 1.00 67.00 197 SER A O 1
ATOM 1615 N N . SER A 1 198 ? 10.092 -3.055 -37.649 1.00 73.56 198 SER A N 1
ATOM 1616 C CA . SER A 1 198 ? 11.391 -3.654 -37.959 1.00 73.56 198 SER A CA 1
ATOM 1617 C C . SER A 1 198 ? 12.054 -3.063 -39.205 1.00 73.56 198 SER A C 1
ATOM 1619 O O . SER A 1 198 ? 13.257 -2.843 -39.171 1.00 73.56 198 SER A O 1
ATOM 1621 N N . HIS A 1 199 ? 11.298 -2.750 -40.257 1.00 80.25 199 HIS A N 1
ATOM 1622 C CA . HIS A 1 199 ? 11.807 -2.198 -41.517 1.00 80.25 199 HIS A CA 1
ATOM 1623 C C . HIS A 1 199 ? 12.429 -0.805 -41.297 1.00 80.25 199 HIS A C 1
ATOM 1625 O O . HIS A 1 199 ? 13.569 -0.550 -41.679 1.00 80.25 199 HIS A O 1
ATOM 1631 N N . ILE A 1 200 ? 11.750 0.062 -40.534 1.00 82.94 200 ILE A N 1
ATOM 1632 C CA . ILE A 1 200 ? 12.282 1.373 -40.113 1.00 82.94 200 ILE A CA 1
ATOM 1633 C C . ILE A 1 200 ? 13.557 1.222 -39.265 1.00 82.94 200 ILE A C 1
ATOM 1635 O O . ILE A 1 200 ? 14.461 2.058 -39.343 1.00 82.94 200 ILE A O 1
ATOM 1639 N N . ASN A 1 201 ? 13.638 0.176 -38.435 1.00 83.31 201 ASN A N 1
ATOM 1640 C CA . ASN A 1 201 ? 14.836 -0.089 -37.640 1.00 83.31 201 ASN A CA 1
ATOM 1641 C C . ASN A 1 201 ? 16.011 -0.542 -38.517 1.00 83.31 201 ASN A C 1
ATOM 1643 O O . ASN A 1 201 ? 17.099 -0.019 -38.312 1.00 83.31 201 ASN A O 1
ATOM 1647 N N . TYR A 1 202 ? 15.796 -1.412 -39.509 1.00 88.25 202 TYR A N 1
ATOM 1648 C CA . TYR A 1 202 ? 16.854 -1.811 -40.445 1.00 88.25 202 TYR A CA 1
ATOM 1649 C C . TYR A 1 202 ? 17.374 -0.620 -41.262 1.00 88.25 202 TYR A C 1
ATOM 1651 O O . TYR A 1 202 ? 18.583 -0.459 -41.397 1.00 88.25 202 TYR A O 1
ATOM 1659 N N . LEU A 1 203 ? 16.493 0.277 -41.728 1.00 88.88 203 LEU A N 1
ATOM 1660 C CA . LEU A 1 203 ? 16.919 1.489 -42.447 1.00 88.88 203 LEU A CA 1
ATOM 1661 C C . LEU A 1 203 ? 17.771 2.394 -41.556 1.00 88.88 203 LEU A C 1
ATOM 1663 O O . LEU A 1 203 ? 18.767 2.959 -41.995 1.00 88.88 203 LEU A O 1
ATOM 1667 N N . ARG A 1 204 ? 17.408 2.508 -40.276 1.00 87.50 204 ARG A N 1
ATOM 1668 C CA . ARG A 1 204 ? 18.200 3.255 -39.294 1.00 87.50 204 ARG A CA 1
ATOM 1669 C C . ARG A 1 204 ? 19.550 2.584 -39.019 1.00 87.50 204 ARG A C 1
ATOM 1671 O O . ARG A 1 204 ? 20.539 3.284 -38.839 1.00 87.50 204 ARG A O 1
ATOM 1678 N N . GLU A 1 205 ? 19.594 1.256 -38.956 1.00 87.94 205 GLU A N 1
ATOM 1679 C CA . GLU A 1 205 ? 20.841 0.499 -38.790 1.00 87.94 205 GLU A CA 1
ATOM 1680 C C . GLU A 1 205 ? 21.792 0.733 -39.972 1.00 87.94 205 GLU A C 1
ATOM 1682 O O . GLU A 1 205 ? 22.968 1.005 -39.740 1.00 87.94 205 GLU A O 1
ATOM 1687 N N . LEU A 1 206 ? 21.285 0.742 -41.211 1.00 90.81 206 LEU A N 1
ATOM 1688 C CA . LEU A 1 206 ? 22.090 1.065 -42.395 1.00 90.81 206 LEU A CA 1
ATOM 1689 C C . LEU A 1 206 ? 22.503 2.537 -42.477 1.00 90.81 206 LEU A C 1
ATOM 1691 O O . LEU A 1 206 ? 23.643 2.822 -42.834 1.00 90.81 206 LEU A O 1
ATOM 1695 N N . GLU A 1 207 ? 21.625 3.473 -42.104 1.00 90.88 207 GLU A N 1
ATOM 1696 C CA . GLU A 1 207 ? 21.967 4.902 -41.997 1.00 90.88 207 GLU A CA 1
ATOM 1697 C C . GLU A 1 207 ? 23.195 5.095 -41.089 1.00 90.88 207 GLU A C 1
ATOM 1699 O O . GLU A 1 207 ? 24.146 5.782 -41.465 1.00 90.88 207 GLU A O 1
ATOM 1704 N N . HIS A 1 208 ? 23.202 4.435 -39.925 1.00 89.06 208 HIS A N 1
ATOM 1705 C CA . HIS A 1 208 ? 24.327 4.474 -38.989 1.00 89.06 208 HIS A CA 1
ATOM 1706 C C . HIS A 1 208 ? 25.558 3.711 -39.485 1.00 89.06 208 HIS A C 1
ATOM 1708 O O . HIS A 1 208 ? 26.675 4.137 -39.208 1.00 89.06 208 HIS A O 1
ATOM 1714 N N . PHE A 1 209 ? 25.376 2.621 -40.234 1.00 92.00 209 PHE A N 1
ATOM 1715 C CA . PHE A 1 209 ? 26.480 1.877 -40.840 1.00 92.00 209 PHE A CA 1
ATOM 1716 C C . PHE A 1 209 ? 27.282 2.733 -41.824 1.00 92.00 209 PHE A C 1
ATOM 1718 O O . PHE A 1 209 ? 28.504 2.810 -41.710 1.00 92.00 209 PHE A O 1
ATOM 1725 N N . TYR A 1 210 ? 26.613 3.447 -42.732 1.00 90.94 210 TYR A N 1
ATOM 1726 C CA . TYR A 1 210 ? 27.301 4.324 -43.684 1.00 90.94 210 TYR A CA 1
ATOM 1727 C C . TYR A 1 210 ? 27.919 5.562 -43.015 1.00 90.94 210 TYR A C 1
ATOM 1729 O O . TYR A 1 210 ? 28.946 6.061 -43.464 1.00 90.94 210 TYR A O 1
ATOM 1737 N N . ARG A 1 211 ? 27.337 6.054 -41.915 1.00 89.81 211 ARG A N 1
ATOM 1738 C CA . ARG A 1 211 ? 27.833 7.237 -41.185 1.00 89.81 211 ARG A CA 1
ATOM 1739 C C . ARG A 1 211 ? 28.843 6.925 -40.077 1.00 89.81 211 ARG A C 1
ATOM 1741 O O . ARG A 1 211 ? 29.449 7.858 -39.554 1.00 89.81 211 ARG A O 1
ATOM 1748 N N . LEU A 1 212 ? 29.002 5.653 -39.710 1.00 87.00 212 LEU A N 1
ATOM 1749 C CA . LEU A 1 212 ? 29.813 5.178 -38.581 1.00 87.00 212 LEU A CA 1
ATOM 1750 C C . LEU A 1 212 ? 29.463 5.861 -37.241 1.00 87.00 212 LEU A C 1
ATOM 1752 O O . LEU A 1 212 ? 30.308 6.000 -36.359 1.00 87.00 212 LEU A O 1
ATOM 1756 N N . ASP A 1 213 ? 28.215 6.308 -37.064 1.00 84.69 213 ASP A N 1
ATOM 1757 C CA . ASP A 1 213 ? 27.771 7.122 -35.923 1.00 84.69 213 ASP A CA 1
ATOM 1758 C C . ASP A 1 213 ? 26.841 6.361 -34.961 1.00 84.69 213 ASP A C 1
ATOM 1760 O O . ASP A 1 213 ? 25.890 6.923 -34.402 1.00 84.69 213 ASP A O 1
ATOM 1764 N N . TRP A 1 214 ? 27.127 5.075 -34.722 1.00 78.81 214 TRP A N 1
ATOM 1765 C CA . TRP A 1 214 ? 26.369 4.249 -33.779 1.00 78.81 214 TRP A CA 1
ATOM 1766 C C . TRP A 1 214 ? 26.393 4.849 -32.368 1.00 78.81 214 TRP A C 1
ATOM 1768 O O . TRP A 1 214 ? 27.344 4.720 -31.595 1.00 78.81 214 TRP A O 1
ATOM 1778 N N . LYS A 1 215 ? 25.294 5.493 -31.977 1.00 66.38 215 LYS A N 1
ATOM 1779 C CA . LYS A 1 215 ? 25.101 5.925 -30.591 1.00 66.38 215 LYS A CA 1
ATOM 1780 C C . LYS A 1 215 ? 24.780 4.700 -29.742 1.00 66.38 215 LYS A C 1
ATOM 1782 O O . LYS A 1 215 ? 23.843 3.966 -30.061 1.00 66.38 215 LYS A O 1
ATOM 1787 N N . LYS A 1 216 ? 25.480 4.513 -28.612 1.00 56.12 216 LYS A N 1
ATOM 1788 C CA . LYS A 1 216 ? 25.087 3.524 -27.592 1.00 56.12 216 LYS A CA 1
ATOM 1789 C C . LYS A 1 216 ? 23.626 3.764 -27.224 1.00 56.12 216 LYS A C 1
ATOM 1791 O O . LYS A 1 216 ? 23.291 4.768 -26.595 1.00 56.12 216 LYS A O 1
ATOM 1796 N N . ARG A 1 217 ? 22.752 2.854 -27.653 1.00 49.31 217 ARG A N 1
ATOM 1797 C CA . ARG A 1 217 ? 21.317 2.928 -27.392 1.00 49.31 217 ARG A CA 1
ATOM 1798 C C . ARG A 1 217 ? 21.135 2.750 -25.888 1.00 49.31 217 ARG A C 1
ATOM 1800 O O . ARG A 1 217 ? 21.223 1.639 -25.372 1.00 49.31 217 ARG A O 1
ATOM 1807 N N . THR A 1 218 ? 20.920 3.843 -25.163 1.00 40.59 218 THR A N 1
ATOM 1808 C CA . THR A 1 218 ? 20.453 3.779 -23.781 1.00 40.59 218 THR A CA 1
ATOM 1809 C C . THR A 1 218 ? 19.052 3.194 -23.821 1.00 40.59 218 THR A C 1
ATOM 1811 O O . THR A 1 218 ? 18.075 3.868 -24.149 1.00 40.59 218 THR A O 1
ATOM 1814 N N . TYR A 1 219 ? 18.967 1.891 -23.566 1.00 41.72 219 TYR A N 1
ATOM 1815 C CA . TYR A 1 219 ? 17.699 1.199 -23.457 1.00 41.72 219 TYR A CA 1
ATOM 1816 C C . TYR A 1 219 ? 17.041 1.664 -22.162 1.00 41.72 219 TYR A C 1
ATOM 1818 O O . TYR A 1 219 ? 17.314 1.165 -21.074 1.00 41.72 219 TYR A O 1
ATOM 1826 N N . ILE A 1 220 ? 16.212 2.693 -22.279 1.00 41.22 220 ILE A N 1
ATOM 1827 C CA . ILE A 1 220 ? 15.224 3.000 -21.260 1.00 41.22 220 ILE A CA 1
ATOM 1828 C C . ILE A 1 220 ? 14.121 1.985 -21.527 1.00 41.22 220 ILE A C 1
ATOM 1830 O O . ILE A 1 220 ? 13.290 2.200 -22.417 1.00 41.22 220 ILE A O 1
ATOM 1834 N N . GLU A 1 221 ? 14.168 0.834 -20.842 1.00 41.12 221 GLU A N 1
ATOM 1835 C CA . GLU A 1 221 ? 12.995 -0.036 -20.796 1.00 41.12 221 GLU A CA 1
ATOM 1836 C C . GLU A 1 221 ? 11.812 0.874 -20.417 1.00 41.12 221 GLU A C 1
ATOM 1838 O O . GLU A 1 221 ? 11.937 1.765 -19.592 1.00 41.12 221 GLU A O 1
ATOM 1843 N N . ARG A 1 222 ? 10.682 0.801 -21.109 1.00 43.00 222 ARG A N 1
ATOM 1844 C CA . ARG A 1 222 ? 9.479 1.499 -20.649 1.00 43.00 222 ARG A CA 1
ATOM 1845 C C . ARG A 1 222 ? 8.505 0.415 -20.270 1.00 43.00 222 ARG A C 1
ATOM 1847 O O . ARG A 1 222 ? 7.964 -0.249 -21.159 1.00 43.00 222 ARG A O 1
ATOM 1854 N N . SER A 1 223 ? 8.230 0.253 -18.981 1.00 48.44 223 SER A N 1
ATOM 1855 C CA . SER A 1 223 ? 7.208 -0.676 -18.528 1.00 48.44 223 SER A CA 1
ATOM 1856 C C . SER A 1 223 ? 5.883 -0.270 -19.150 1.00 48.44 223 SER A C 1
ATOM 1858 O O . SER A 1 223 ? 5.261 0.751 -18.844 1.00 48.44 223 SER A O 1
ATOM 1860 N N . SER A 1 224 ? 5.442 -1.089 -20.103 1.00 51.19 224 SER A N 1
ATOM 1861 C CA . SER A 1 224 ? 4.179 -0.846 -20.779 1.00 51.19 224 SER A CA 1
ATOM 1862 C C . SER A 1 224 ? 3.048 -0.818 -19.747 1.00 51.19 224 SER A C 1
ATOM 1864 O O . SER A 1 224 ? 3.053 -1.558 -18.755 1.00 51.19 224 SER A O 1
ATOM 1866 N N . LYS A 1 225 ? 1.999 -0.028 -20.009 1.00 53.62 225 LYS A N 1
ATOM 1867 C CA . LYS A 1 225 ? 0.779 -0.009 -19.175 1.00 53.62 225 LYS A CA 1
ATOM 1868 C C . LYS A 1 225 ? 0.221 -1.424 -18.932 1.00 53.62 225 LYS A C 1
ATOM 1870 O O . LYS A 1 225 ? -0.439 -1.658 -17.923 1.00 53.62 225 LYS A O 1
ATOM 1875 N N . LYS A 1 226 ? 0.486 -2.375 -19.838 1.00 55.97 226 LYS A N 1
ATOM 1876 C CA . LYS A 1 226 ? 0.115 -3.794 -19.726 1.00 55.97 226 LYS A CA 1
ATOM 1877 C C . LYS A 1 226 ? 0.915 -4.525 -18.637 1.00 55.97 226 LYS A C 1
ATOM 1879 O O . LYS A 1 226 ? 0.308 -5.267 -17.871 1.00 55.97 226 LYS A O 1
ATOM 1884 N N . ILE A 1 227 ? 2.221 -4.272 -18.527 1.00 56.72 227 ILE A N 1
ATOM 1885 C CA . ILE A 1 227 ? 3.114 -4.846 -17.500 1.00 56.72 227 ILE A CA 1
ATOM 1886 C C . ILE A 1 227 ? 2.794 -4.277 -16.113 1.00 56.72 227 ILE A C 1
ATOM 1888 O O . ILE A 1 227 ? 2.751 -5.016 -15.130 1.00 56.72 227 ILE A O 1
ATOM 1892 N N . ILE A 1 228 ? 2.495 -2.978 -16.030 1.00 57.06 228 ILE A N 1
ATOM 1893 C CA . ILE A 1 228 ? 2.038 -2.358 -14.780 1.00 57.06 228 ILE A CA 1
ATOM 1894 C C . ILE A 1 228 ? 0.685 -2.953 -14.373 1.00 57.06 228 ILE A C 1
ATOM 1896 O O . ILE A 1 228 ? 0.492 -3.333 -13.232 1.00 57.06 228 ILE A O 1
ATOM 1900 N N . ARG A 1 229 ? -0.263 -3.130 -15.301 1.00 58.50 229 ARG A N 1
ATOM 1901 C CA . ARG A 1 229 ? -1.558 -3.764 -14.982 1.00 58.50 229 ARG A CA 1
ATOM 1902 C C . ARG A 1 229 ? -1.438 -5.236 -14.582 1.00 58.50 229 ARG A C 1
ATOM 1904 O O . ARG A 1 229 ? -2.273 -5.705 -13.813 1.00 58.50 229 ARG A O 1
ATOM 1911 N N . SER A 1 230 ? -0.451 -5.968 -15.099 1.00 59.69 230 SER A N 1
ATOM 1912 C CA . SER A 1 230 ? -0.224 -7.372 -14.735 1.00 59.69 230 SER A CA 1
ATOM 1913 C C . SER A 1 230 ? 0.460 -7.539 -13.375 1.00 59.69 230 SER A C 1
ATOM 1915 O O . SER A 1 230 ? 0.404 -8.627 -12.803 1.00 59.69 230 SER A O 1
ATOM 1917 N N . SER A 1 231 ? 1.054 -6.479 -12.810 1.00 56.34 231 SER A N 1
ATOM 1918 C CA . SER A 1 231 ? 1.589 -6.500 -11.444 1.00 56.34 231 SER A CA 1
ATOM 1919 C C . SER A 1 231 ? 0.502 -6.424 -10.365 1.00 56.34 231 SER A C 1
ATOM 1921 O O . SER A 1 231 ? 0.802 -6.676 -9.202 1.00 56.34 231 SER A O 1
ATOM 1923 N N . PHE A 1 232 ? -0.762 -6.157 -10.719 1.00 58.38 232 PHE A N 1
ATOM 1924 C CA . PHE A 1 232 ? -1.882 -6.126 -9.774 1.00 58.38 232 PHE A CA 1
ATOM 1925 C C . PHE A 1 232 ? -2.656 -7.450 -9.737 1.00 58.38 232 PHE A C 1
ATOM 1927 O O . PHE A 1 232 ? -2.984 -8.051 -10.765 1.00 58.38 232 PHE A O 1
ATOM 1934 N N . SER A 1 233 ? -3.015 -7.878 -8.529 1.00 61.16 233 SER A N 1
ATOM 1935 C CA . SER A 1 233 ? -3.904 -9.008 -8.296 1.00 61.16 233 SER A CA 1
ATOM 1936 C C . SER A 1 233 ? -5.343 -8.606 -8.599 1.00 61.16 233 SER A C 1
ATOM 1938 O O . SER A 1 233 ? -5.962 -7.820 -7.884 1.00 61.16 233 SER A O 1
ATOM 1940 N N . ARG A 1 234 ? -5.926 -9.211 -9.637 1.00 60.31 234 ARG A N 1
ATOM 1941 C CA . ARG A 1 234 ? -7.365 -9.081 -9.932 1.00 60.31 234 ARG A CA 1
ATOM 1942 C C . ARG A 1 234 ? -8.250 -9.873 -8.963 1.00 60.31 234 ARG A C 1
ATOM 1944 O O . ARG A 1 234 ? -9.465 -9.726 -8.999 1.00 60.31 234 ARG A O 1
ATOM 1951 N N . ARG A 1 235 ? -7.657 -10.742 -8.133 1.00 57.88 235 ARG A N 1
ATOM 1952 C CA . ARG A 1 235 ? -8.387 -11.684 -7.266 1.00 57.88 235 ARG A CA 1
ATOM 1953 C C . ARG A 1 235 ? -8.715 -11.106 -5.892 1.00 57.88 235 ARG A C 1
ATOM 1955 O O . ARG A 1 235 ? -9.663 -11.562 -5.265 1.00 57.88 235 ARG A O 1
ATOM 1962 N N . LYS A 1 236 ? -7.946 -10.121 -5.417 1.00 60.78 236 LYS A N 1
ATOM 1963 C CA . LYS A 1 236 ? -8.112 -9.541 -4.080 1.00 60.78 236 LYS A CA 1
ATOM 1964 C C . LYS A 1 236 ? -8.252 -8.024 -4.184 1.00 60.78 236 LYS A C 1
ATOM 1966 O O . LYS A 1 236 ? -7.261 -7.292 -4.241 1.00 60.78 236 LYS A O 1
ATOM 1971 N N . ILE A 1 237 ? -9.517 -7.616 -4.266 1.00 67.75 237 ILE A N 1
ATOM 1972 C CA . ILE A 1 237 ? -9.992 -6.236 -4.320 1.00 67.75 237 ILE A CA 1
ATOM 1973 C C . ILE A 1 237 ? -10.561 -5.900 -2.938 1.00 67.75 237 ILE A C 1
ATOM 1975 O O . ILE A 1 237 ? -11.520 -6.533 -2.498 1.00 67.75 237 ILE A O 1
ATOM 1979 N N . GLU A 1 238 ? -9.970 -4.930 -2.251 1.00 65.31 238 GLU A N 1
ATOM 1980 C CA . GLU A 1 238 ? -10.371 -4.496 -0.908 1.00 65.31 238 GLU A CA 1
ATOM 1981 C C . GLU A 1 238 ? -11.034 -3.118 -0.989 1.00 65.31 238 GLU A C 1
ATOM 1983 O O . GLU A 1 238 ? -10.670 -2.311 -1.831 1.00 65.31 238 GLU A O 1
ATOM 1988 N N . ARG A 1 239 ? -12.047 -2.821 -0.171 1.00 68.75 239 ARG A N 1
ATOM 1989 C CA . ARG A 1 239 ? -12.689 -1.494 -0.187 1.00 68.75 239 ARG A CA 1
ATOM 1990 C C . ARG A 1 239 ? -11.784 -0.482 0.515 1.00 68.75 239 ARG A C 1
ATOM 1992 O O . ARG A 1 239 ? -11.316 -0.760 1.619 1.00 68.75 239 ARG A O 1
ATOM 1999 N N . ILE A 1 240 ? -11.586 0.699 -0.076 1.00 68.50 240 ILE A N 1
ATOM 2000 C CA . ILE A 1 240 ? -10.917 1.793 0.635 1.00 68.50 240 ILE A CA 1
ATOM 2001 C C . ILE A 1 240 ? -11.853 2.240 1.745 1.00 68.50 240 ILE A C 1
ATOM 2003 O O . ILE A 1 240 ? -12.993 2.646 1.490 1.00 68.50 240 ILE A O 1
ATOM 2007 N N . VAL A 1 241 ? -11.365 2.125 2.975 1.00 62.16 241 VAL A N 1
ATOM 2008 C CA . VAL A 1 241 ? -12.128 2.479 4.164 1.00 62.16 241 VAL A CA 1
ATOM 2009 C C . VAL A 1 241 ? -12.579 3.937 4.070 1.00 62.16 241 VAL A C 1
ATOM 2011 O O . VAL A 1 241 ? -11.788 4.803 3.725 1.00 62.16 241 VAL A O 1
ATOM 2014 N N . GLY A 1 242 ? -13.867 4.187 4.301 1.00 57.00 242 GLY A N 1
ATOM 2015 C CA . GLY A 1 242 ? -14.450 5.529 4.239 1.00 57.00 242 GLY A CA 1
ATOM 2016 C C . GLY A 1 242 ? -14.943 5.980 2.862 1.00 57.00 242 GLY A C 1
ATOM 2017 O O . GLY A 1 242 ? -15.795 6.865 2.779 1.00 57.00 242 GLY A O 1
ATOM 2018 N N . SER A 1 243 ? -14.532 5.304 1.788 1.00 64.38 243 SER A N 1
ATOM 2019 C CA . SER A 1 243 ? -15.152 5.460 0.470 1.00 64.38 243 SER A CA 1
ATOM 2020 C C . SER A 1 243 ? -16.386 4.567 0.337 1.00 64.38 243 SER A C 1
ATOM 2022 O O . SER A 1 243 ? -16.388 3.460 0.874 1.00 64.38 243 SER A O 1
ATOM 2024 N N . ASP A 1 244 ? -17.410 4.994 -0.406 1.00 60.97 244 ASP A N 1
ATOM 2025 C CA . ASP A 1 244 ? -18.509 4.107 -0.829 1.00 60.97 244 ASP A CA 1
ATOM 2026 C C . ASP A 1 244 ? -18.167 3.289 -2.069 1.00 60.97 244 ASP A C 1
ATOM 2028 O O . ASP A 1 244 ? -18.509 2.109 -2.149 1.00 60.97 244 ASP A O 1
ATOM 2032 N N . ASN A 1 245 ? -17.408 3.897 -2.980 1.00 63.34 245 ASN A N 1
ATOM 2033 C CA . ASN A 1 245 ? -17.247 3.393 -4.336 1.00 63.34 245 ASN A CA 1
ATOM 2034 C C . ASN A 1 245 ? -15.795 3.033 -4.685 1.00 63.34 245 ASN A C 1
ATOM 2036 O O . ASN A 1 245 ? -15.578 2.445 -5.746 1.00 63.34 245 ASN A O 1
ATOM 2040 N N . LEU A 1 246 ? -14.807 3.353 -3.832 1.00 66.38 246 LEU A N 1
ATOM 2041 C CA . LEU A 1 246 ? -13.405 3.029 -4.105 1.00 66.38 246 LEU A CA 1
ATOM 2042 C C . LEU A 1 246 ? -12.981 1.698 -3.499 1.00 66.38 246 LEU A C 1
ATOM 2044 O O . LEU A 1 246 ? -13.248 1.349 -2.349 1.00 66.38 246 LEU A O 1
ATOM 2048 N N . PHE A 1 247 ? -12.205 0.990 -4.295 1.00 70.06 247 PHE A N 1
ATOM 2049 C CA . PHE A 1 247 ? -11.565 -0.255 -3.952 1.00 70.06 247 PHE A CA 1
ATOM 2050 C C . PHE A 1 247 ? -10.087 -0.182 -4.323 1.00 70.06 247 PHE A C 1
ATOM 2052 O O . PHE A 1 247 ? -9.705 0.594 -5.186 1.00 70.06 247 PHE A O 1
ATOM 2059 N N . THR A 1 248 ? -9.243 -0.989 -3.704 1.00 67.94 248 THR A N 1
ATOM 2060 C CA . THR A 1 248 ? -7.839 -1.172 -4.057 1.00 67.94 248 THR A CA 1
ATOM 2061 C C . THR A 1 248 ? -7.620 -2.597 -4.530 1.00 67.94 248 THR A C 1
ATOM 2063 O O . THR A 1 248 ? -8.020 -3.556 -3.870 1.00 67.94 248 THR A O 1
ATOM 2066 N N . ALA A 1 249 ? -6.964 -2.759 -5.676 1.00 66.06 249 ALA A N 1
ATOM 2067 C CA . ALA A 1 249 ? -6.378 -4.046 -6.029 1.00 66.06 249 ALA A CA 1
ATOM 2068 C C . ALA A 1 249 ? -5.039 -4.198 -5.305 1.00 66.06 249 ALA A C 1
ATOM 2070 O O . ALA A 1 249 ? -4.156 -3.344 -5.427 1.00 66.06 249 ALA A O 1
ATOM 2071 N N . SER A 1 250 ? -4.889 -5.292 -4.560 1.00 63.22 250 SER A N 1
ATOM 2072 C CA . SER A 1 250 ? -3.591 -5.671 -3.997 1.00 63.22 250 SER A CA 1
ATOM 2073 C C . SER A 1 250 ? -2.579 -5.977 -5.106 1.00 63.22 250 SER A C 1
ATOM 2075 O O . SER A 1 250 ? -2.948 -6.355 -6.219 1.00 63.22 250 SER A O 1
ATOM 2077 N N . LEU A 1 251 ? -1.292 -5.810 -4.820 1.00 61.00 251 LEU A N 1
ATOM 2078 C CA . LEU A 1 251 ? -0.228 -6.169 -5.754 1.00 61.00 251 LEU A CA 1
ATOM 2079 C C . LEU A 1 251 ? 0.020 -7.676 -5.754 1.00 61.00 251 LEU A C 1
ATOM 2081 O O . LEU A 1 251 ? -0.099 -8.347 -4.726 1.00 61.00 251 LEU A O 1
ATOM 2085 N N . ASN A 1 252 ? 0.437 -8.196 -6.902 1.00 62.72 252 ASN A N 1
ATOM 2086 C CA . ASN A 1 252 ? 1.111 -9.481 -6.965 1.00 62.72 252 ASN A CA 1
ATOM 2087 C C . ASN A 1 252 ? 2.468 -9.329 -6.269 1.00 62.72 252 ASN A C 1
ATOM 2089 O O . ASN A 1 252 ? 3.223 -8.406 -6.576 1.00 62.72 252 ASN A O 1
ATOM 2093 N N . LYS A 1 253 ? 2.775 -10.223 -5.323 1.00 61.06 253 LYS A N 1
ATOM 2094 C CA . LYS A 1 253 ? 4.063 -10.215 -4.621 1.00 61.06 253 LYS A CA 1
ATOM 2095 C C . LYS A 1 253 ? 5.181 -10.416 -5.647 1.00 61.06 253 LYS A C 1
ATOM 2097 O O . LYS A 1 253 ? 5.256 -11.483 -6.252 1.00 61.06 253 LYS A O 1
ATOM 2102 N N . ARG A 1 254 ? 6.024 -9.403 -5.847 1.00 61.25 254 ARG A N 1
ATOM 2103 C CA . ARG A 1 254 ? 7.265 -9.524 -6.618 1.00 61.25 254 ARG A CA 1
ATOM 2104 C C . ARG A 1 254 ? 8.446 -9.590 -5.649 1.00 61.25 254 ARG A C 1
ATOM 2106 O O . ARG A 1 254 ? 8.433 -8.853 -4.662 1.00 61.25 254 ARG A O 1
ATOM 2113 N N . PRO A 1 255 ? 9.434 -10.462 -5.896 1.00 61.44 255 PRO A N 1
ATOM 2114 C CA . PRO A 1 255 ? 10.675 -10.430 -5.138 1.00 61.44 255 PRO A CA 1
ATOM 2115 C C . PRO A 1 255 ? 11.415 -9.123 -5.453 1.00 61.44 255 PRO A C 1
ATOM 2117 O O . PRO A 1 255 ? 11.540 -8.743 -6.617 1.00 61.44 255 PRO A O 1
ATOM 2120 N N . LEU A 1 256 ? 11.868 -8.426 -4.412 1.00 63.12 256 LEU A N 1
ATOM 2121 C CA . LEU A 1 256 ? 12.726 -7.250 -4.543 1.00 63.12 256 LEU A CA 1
ATOM 2122 C C . LEU A 1 256 ? 14.187 -7.683 -4.703 1.00 63.12 256 LEU A C 1
ATOM 2124 O O . LEU A 1 256 ? 14.577 -8.748 -4.223 1.00 63.12 256 LEU A O 1
ATOM 2128 N N . LYS A 1 257 ? 15.007 -6.850 -5.358 1.00 70.31 257 LYS A N 1
ATOM 2129 C CA . LYS A 1 257 ? 16.466 -7.047 -5.382 1.00 70.31 257 LYS A CA 1
ATOM 2130 C C . LYS A 1 257 ? 17.010 -6.987 -3.952 1.00 70.31 257 LYS A C 1
ATOM 2132 O O . LYS A 1 257 ? 16.592 -6.123 -3.182 1.00 70.31 257 LYS A O 1
ATOM 2137 N N . GLN A 1 258 ? 17.982 -7.842 -3.631 1.00 69.44 258 GLN A N 1
ATOM 2138 C CA . GLN A 1 258 ? 18.562 -7.927 -2.284 1.00 69.44 258 GLN A CA 1
ATOM 2139 C C . GLN A 1 258 ? 19.087 -6.572 -1.782 1.00 69.44 258 GLN A C 1
ATOM 2141 O O . GLN A 1 258 ? 18.836 -6.214 -0.642 1.00 69.44 258 GLN A O 1
ATOM 2146 N N . SER A 1 259 ? 19.700 -5.759 -2.649 1.00 66.06 259 SER A N 1
ATOM 2147 C CA . SER A 1 259 ? 20.183 -4.415 -2.297 1.00 66.06 259 SER A CA 1
ATOM 2148 C C . SER A 1 259 ? 19.082 -3.457 -1.818 1.00 66.06 259 SER A C 1
ATOM 2150 O O . SER A 1 259 ? 19.319 -2.631 -0.936 1.00 66.06 259 SER A O 1
ATOM 2152 N N . LEU A 1 260 ? 17.872 -3.565 -2.376 1.00 63.03 260 LEU A N 1
ATOM 2153 C CA . LEU A 1 260 ? 16.714 -2.763 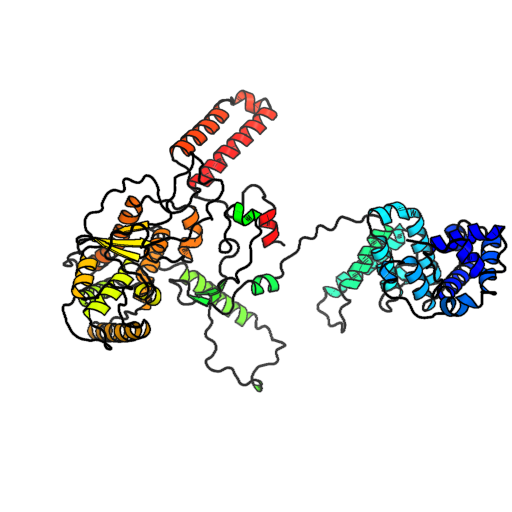-1.970 1.00 63.03 260 LEU A CA 1
ATOM 2154 C C . LEU A 1 260 ? 16.160 -3.257 -0.629 1.00 63.03 260 LEU A C 1
ATOM 2156 O O . LEU A 1 260 ? 15.855 -2.444 0.242 1.00 63.03 260 LEU A O 1
ATOM 2160 N N . VAL A 1 261 ? 16.108 -4.578 -0.438 1.00 65.31 261 VAL A N 1
ATOM 2161 C CA . VAL A 1 261 ? 15.716 -5.202 0.838 1.00 65.31 261 VAL A CA 1
ATOM 2162 C C . VAL A 1 261 ? 16.693 -4.819 1.953 1.00 65.31 261 VAL A C 1
ATOM 2164 O O . VAL A 1 261 ? 16.266 -4.392 3.021 1.00 65.31 261 VAL A O 1
ATOM 2167 N N . ASP A 1 262 ? 18.000 -4.868 1.686 1.00 62.00 262 ASP A N 1
ATOM 2168 C CA . ASP A 1 262 ? 19.057 -4.494 2.636 1.00 62.00 262 ASP A CA 1
ATOM 2169 C C . ASP A 1 262 ? 19.008 -3.001 3.006 1.00 62.00 262 ASP A C 1
ATOM 2171 O O . ASP A 1 262 ? 19.392 -2.605 4.110 1.00 62.00 262 ASP A O 1
ATOM 2175 N N . SER A 1 263 ? 18.507 -2.173 2.085 1.00 59.00 263 SER A N 1
ATOM 2176 C CA . SER A 1 263 ? 18.251 -0.741 2.286 1.00 59.00 263 SER A CA 1
ATOM 2177 C C . SER A 1 263 ? 16.926 -0.472 3.016 1.00 59.00 263 SER A C 1
ATOM 2179 O O . SER A 1 263 ? 16.605 0.676 3.326 1.00 59.00 263 SER A O 1
ATOM 2181 N N . GLY A 1 264 ? 16.168 -1.528 3.328 1.00 55.56 264 GLY A N 1
ATOM 2182 C CA . GLY A 1 264 ? 14.929 -1.486 4.095 1.00 55.56 264 GLY A CA 1
ATOM 2183 C C . GLY A 1 264 ? 13.667 -1.216 3.276 1.00 55.56 264 GLY A C 1
ATOM 2184 O O . GLY A 1 264 ? 12.654 -0.868 3.875 1.00 55.56 264 GLY A O 1
ATOM 2185 N N . ILE A 1 265 ? 13.708 -1.363 1.946 1.00 61.91 265 ILE A N 1
ATOM 2186 C CA . ILE A 1 265 ? 12.537 -1.195 1.074 1.00 61.91 265 ILE A CA 1
ATOM 2187 C C . ILE A 1 265 ? 11.686 -2.462 1.110 1.00 61.91 265 ILE A C 1
ATOM 2189 O O . ILE A 1 265 ? 12.190 -3.572 0.926 1.00 61.91 265 ILE A O 1
ATOM 2193 N N . THR A 1 266 ? 10.376 -2.302 1.297 1.00 59.28 266 THR A N 1
ATOM 2194 C CA . THR A 1 266 ? 9.429 -3.427 1.295 1.00 59.28 266 THR A CA 1
ATOM 2195 C C . THR A 1 266 ? 8.560 -3.454 0.036 1.00 59.28 266 THR A C 1
ATOM 2197 O O . THR A 1 266 ? 8.216 -2.426 -0.536 1.00 59.28 266 THR A O 1
ATOM 2200 N N . ALA A 1 267 ? 8.115 -4.642 -0.397 1.00 56.91 267 ALA A N 1
ATOM 2201 C CA . ALA A 1 267 ? 7.317 -4.794 -1.627 1.00 56.91 267 ALA A CA 1
ATOM 2202 C C . ALA A 1 267 ? 5.968 -4.035 -1.607 1.00 56.91 267 ALA A C 1
ATOM 2204 O O . ALA A 1 267 ? 5.326 -3.867 -2.642 1.00 56.91 267 ALA A O 1
ATOM 2205 N N . ASN A 1 268 ? 5.522 -3.582 -0.429 1.00 53.97 268 ASN A N 1
ATOM 2206 C CA . ASN A 1 268 ? 4.318 -2.765 -0.263 1.00 53.97 268 ASN A CA 1
ATOM 2207 C C . ASN A 1 268 ? 4.574 -1.261 -0.514 1.00 53.97 268 ASN A C 1
ATOM 2209 O O . ASN A 1 268 ? 3.620 -0.475 -0.576 1.00 53.97 268 ASN A O 1
ATOM 2213 N N . GLU A 1 269 ? 5.835 -0.844 -0.639 1.00 55.03 269 GLU A N 1
ATOM 2214 C CA . GLU A 1 269 ? 6.263 0.546 -0.843 1.00 55.03 269 GLU A CA 1
ATOM 2215 C C . GLU A 1 269 ? 6.346 0.910 -2.330 1.00 55.03 269 GLU A C 1
ATOM 2217 O O . GLU A 1 269 ? 5.873 1.985 -2.705 1.00 55.03 269 GLU A O 1
ATOM 2222 N N . ASP A 1 270 ? 6.802 -0.017 -3.181 1.00 49.78 270 ASP A N 1
ATOM 2223 C CA . ASP A 1 270 ? 7.065 0.233 -4.609 1.00 49.78 270 ASP A CA 1
ATOM 2224 C C . ASP A 1 270 ? 5.832 0.673 -5.411 1.00 49.78 270 ASP A C 1
ATOM 2226 O O . ASP A 1 270 ? 5.929 1.540 -6.282 1.00 49.78 270 ASP A O 1
ATOM 2230 N N . TYR A 1 271 ? 4.648 0.124 -5.115 1.00 51.97 271 TYR A N 1
ATOM 2231 C CA . TYR A 1 271 ? 3.423 0.490 -5.828 1.00 51.97 271 TYR A CA 1
ATOM 2232 C C . TYR A 1 271 ? 2.251 0.726 -4.859 1.00 51.97 271 TYR A C 1
ATOM 2234 O O . TYR A 1 271 ? 1.950 -0.119 -4.016 1.00 51.97 271 TYR A O 1
ATOM 2242 N N . PRO A 1 272 ? 1.539 1.866 -4.931 1.00 53.81 272 PRO A N 1
ATOM 2243 C CA . PRO A 1 272 ? 0.235 1.960 -4.284 1.00 53.81 272 PRO A CA 1
ATOM 2244 C C . PRO A 1 272 ? -0.709 0.925 -4.902 1.00 53.81 272 PRO A C 1
ATOM 2246 O O . PRO A 1 272 ? -0.687 0.708 -6.115 1.00 53.81 272 PRO A O 1
ATOM 2249 N N . GLY A 1 273 ? -1.574 0.317 -4.086 1.00 57.06 273 GLY A N 1
ATOM 2250 C CA . GLY A 1 273 ? -2.703 -0.447 -4.616 1.00 57.06 273 GLY A CA 1
ATOM 2251 C C . GLY A 1 273 ? -3.516 0.435 -5.566 1.00 57.06 273 GLY A C 1
ATOM 2252 O O . GLY A 1 273 ? -3.799 1.591 -5.246 1.00 57.06 273 GLY A O 1
ATOM 2253 N N . LEU A 1 274 ? -3.860 -0.080 -6.749 1.00 60.91 274 LEU A N 1
ATOM 2254 C CA . LEU A 1 274 ? -4.583 0.706 -7.746 1.00 60.91 274 LEU A CA 1
ATOM 2255 C C . LEU A 1 274 ? -5.990 0.996 -7.218 1.00 60.91 274 LEU A C 1
ATOM 2257 O O . LEU A 1 274 ? -6.742 0.053 -6.962 1.00 60.91 274 LEU A O 1
ATOM 2261 N N . ALA A 1 275 ? -6.341 2.276 -7.076 1.00 62.62 275 ALA A N 1
ATOM 2262 C CA . ALA A 1 275 ? -7.704 2.673 -6.757 1.00 62.62 275 ALA A CA 1
ATOM 2263 C C . ALA A 1 275 ? -8.613 2.364 -7.959 1.00 62.62 275 ALA A C 1
ATOM 2265 O O . ALA A 1 275 ? -8.409 2.860 -9.067 1.00 62.62 275 ALA A O 1
ATOM 2266 N N . ILE A 1 276 ? -9.605 1.512 -7.742 1.00 65.69 276 ILE A N 1
ATOM 2267 C CA . ILE A 1 276 ? -10.591 1.063 -8.716 1.00 65.69 276 ILE A CA 1
ATOM 2268 C C . ILE A 1 276 ? -11.952 1.499 -8.207 1.00 65.69 276 ILE A C 1
ATOM 2270 O O . ILE A 1 276 ? -12.298 1.257 -7.054 1.00 65.69 276 ILE A O 1
ATOM 2274 N N . ILE A 1 277 ? -12.759 2.083 -9.084 1.00 61.44 277 ILE A N 1
ATOM 2275 C CA . ILE A 1 277 ? -14.177 2.268 -8.801 1.00 61.44 277 ILE A CA 1
ATOM 2276 C C . ILE A 1 277 ? -14.916 1.061 -9.338 1.00 61.44 277 ILE A C 1
ATOM 2278 O O . ILE A 1 277 ? -14.878 0.786 -10.541 1.00 61.44 277 ILE A O 1
ATOM 2282 N N . LYS A 1 278 ? -15.576 0.323 -8.445 1.00 60.56 278 LYS A N 1
ATOM 2283 C CA . LYS A 1 278 ? -16.454 -0.762 -8.868 1.00 60.56 278 LYS A CA 1
ATOM 2284 C C . LYS A 1 278 ? -17.722 -0.116 -9.411 1.00 60.56 278 LYS A C 1
ATOM 2286 O O . LYS A 1 278 ? -18.633 0.204 -8.660 1.00 60.56 278 LYS A O 1
ATOM 2291 N N . THR A 1 279 ? -17.761 0.121 -10.717 1.00 57.16 279 THR A N 1
ATOM 2292 C CA . THR A 1 279 ? -19.016 0.472 -11.378 1.00 57.16 279 THR A CA 1
ATOM 2293 C C . THR A 1 279 ? -19.918 -0.748 -11.301 1.00 57.16 279 THR A C 1
ATOM 2295 O O . THR A 1 279 ? -19.492 -1.826 -11.726 1.00 57.16 279 THR A O 1
ATOM 2298 N N . GLU A 1 280 ? -21.116 -0.595 -10.737 1.00 52.50 280 GLU A N 1
ATOM 2299 C CA . GLU A 1 280 ? -22.143 -1.634 -10.787 1.00 52.50 280 GLU A CA 1
ATOM 2300 C C . GLU A 1 280 ? -22.260 -2.121 -12.234 1.00 52.50 280 GLU A C 1
ATOM 2302 O O . GLU A 1 280 ? -22.403 -1.323 -13.166 1.00 52.50 280 GLU A O 1
ATOM 2307 N N . GLN A 1 281 ? -22.084 -3.427 -12.440 1.00 46.56 281 GLN A N 1
ATOM 2308 C CA . GLN A 1 281 ? -22.399 -4.001 -13.737 1.00 46.56 281 GLN A CA 1
ATOM 2309 C C . GLN A 1 281 ? -23.920 -3.932 -13.892 1.00 46.56 281 GLN A C 1
ATOM 2311 O O . GLN A 1 281 ? -24.622 -4.220 -12.918 1.00 46.56 281 GLN A O 1
ATOM 2316 N N . PRO A 1 282 ? -24.443 -3.543 -15.070 1.00 44.28 282 PRO A N 1
ATOM 2317 C CA . PRO A 1 282 ? -25.869 -3.667 -15.322 1.00 44.28 282 PRO A CA 1
ATOM 2318 C C . PRO A 1 282 ? -26.290 -5.106 -15.009 1.00 44.28 282 PRO A C 1
ATOM 2320 O O . PRO A 1 282 ? -25.579 -6.053 -15.343 1.00 44.28 282 PRO A O 1
ATOM 2323 N N . ILE A 1 283 ? -27.411 -5.235 -14.299 1.00 53.97 283 ILE A N 1
ATOM 2324 C CA . ILE A 1 283 ? -27.830 -6.443 -13.567 1.00 53.97 283 ILE A CA 1
ATOM 2325 C C . ILE A 1 283 ? -28.051 -7.658 -14.490 1.00 53.97 283 ILE A C 1
ATOM 2327 O O . ILE A 1 283 ? -28.125 -8.786 -14.013 1.00 53.97 283 ILE A O 1
ATOM 2331 N N . LEU A 1 284 ? -28.045 -7.462 -15.810 1.00 53.31 284 LEU A N 1
ATOM 2332 C CA . LEU A 1 284 ? -27.967 -8.526 -16.802 1.00 53.31 284 LEU A CA 1
ATOM 2333 C C . LEU A 1 284 ? -26.964 -8.120 -17.896 1.00 53.31 284 LEU A C 1
ATOM 2335 O O . LEU A 1 284 ? -27.120 -7.038 -18.477 1.00 53.31 284 LEU A O 1
ATOM 2339 N N . PRO A 1 285 ? -25.935 -8.937 -18.202 1.00 52.12 285 PRO A N 1
ATOM 2340 C CA . PRO A 1 285 ? -25.216 -8.767 -19.455 1.00 52.12 285 PRO A CA 1
ATOM 2341 C C . PRO A 1 285 ? -26.235 -8.945 -20.584 1.00 52.12 285 PRO A C 1
ATOM 2343 O O . PRO A 1 285 ? -26.951 -9.947 -20.614 1.00 52.12 285 PRO A O 1
ATOM 2346 N N . LYS A 1 286 ? -26.338 -7.954 -21.477 1.00 59.62 286 LYS A N 1
ATOM 2347 C CA . LYS A 1 286 ? -27.160 -8.102 -22.680 1.00 59.62 286 LYS A CA 1
ATOM 2348 C C . LYS A 1 286 ? -26.712 -9.363 -23.435 1.00 59.62 286 LYS A C 1
ATOM 2350 O O . LYS A 1 286 ? -25.505 -9.637 -23.445 1.00 59.62 286 LYS A O 1
ATOM 2355 N N . PRO A 1 287 ? -27.640 -10.127 -24.034 1.00 65.12 287 PRO A N 1
ATOM 2356 C CA . PRO A 1 287 ? -27.301 -11.251 -24.895 1.00 65.12 287 PRO A CA 1
ATOM 2357 C C . PRO A 1 287 ? -26.219 -10.858 -25.904 1.00 65.12 287 PRO A C 1
ATOM 2359 O O . PRO A 1 287 ? -26.212 -9.734 -26.398 1.00 65.12 287 PRO A O 1
ATOM 2362 N N . THR A 1 288 ? -25.309 -11.773 -26.228 1.00 58.25 288 THR A N 1
ATOM 2363 C CA . THR A 1 288 ? -24.152 -11.504 -27.102 1.00 58.25 288 THR A CA 1
ATOM 2364 C C . THR A 1 288 ? -24.522 -10.926 -28.468 1.00 58.25 288 THR A C 1
ATOM 2366 O O . THR A 1 288 ? -23.729 -10.180 -29.024 1.00 58.25 288 THR A O 1
ATOM 2369 N N . HIS A 1 289 ? -25.725 -11.208 -28.973 1.00 63.91 289 HIS A N 1
ATOM 2370 C CA . HIS A 1 289 ? -26.251 -10.671 -30.233 1.00 63.91 289 HIS A CA 1
ATOM 2371 C C . HIS A 1 289 ? -26.830 -9.246 -30.123 1.00 63.91 289 HIS A C 1
ATOM 2373 O O . HIS A 1 289 ? -27.046 -8.594 -31.136 1.00 63.91 289 HIS A O 1
ATOM 2379 N N . GLU A 1 290 ? -27.094 -8.757 -28.909 1.00 53.72 290 GLU A N 1
ATOM 2380 C CA . GLU A 1 290 ? -27.496 -7.367 -28.638 1.00 53.72 290 GLU A CA 1
ATOM 2381 C C . GLU A 1 290 ? -26.302 -6.483 -28.241 1.00 53.72 290 GLU A C 1
ATOM 2383 O O . GLU A 1 290 ? -26.456 -5.279 -27.994 1.00 53.72 290 GLU A O 1
ATOM 2388 N N . LEU A 1 291 ? -25.114 -7.080 -28.106 1.00 50.41 291 LEU A N 1
ATOM 2389 C CA . LEU A 1 291 ? -23.882 -6.334 -27.920 1.00 50.41 291 LEU A CA 1
ATOM 2390 C C . LEU A 1 291 ? -23.480 -5.769 -29.288 1.00 50.41 291 LEU A C 1
ATOM 2392 O O . LEU A 1 291 ? -23.313 -6.544 -30.226 1.00 50.41 291 LEU A O 1
ATOM 2396 N N . PRO A 1 292 ? -23.343 -4.439 -29.431 1.00 49.44 292 PRO A N 1
ATOM 2397 C CA . PRO A 1 292 ? -22.834 -3.865 -30.667 1.00 49.44 292 PRO A CA 1
ATOM 2398 C C . PRO A 1 292 ? -21.429 -4.405 -30.942 1.00 49.44 292 PRO A C 1
ATOM 2400 O O . PRO A 1 292 ? -20.669 -4.667 -30.001 1.00 49.44 292 PRO A O 1
ATOM 2403 N N . ASP A 1 293 ? -21.107 -4.556 -32.224 1.00 43.41 293 ASP A N 1
ATOM 2404 C CA . ASP A 1 293 ? -19.825 -5.086 -32.672 1.00 43.41 293 ASP A CA 1
ATOM 2405 C C . ASP A 1 293 ? -18.654 -4.299 -32.053 1.00 43.41 293 ASP A C 1
ATOM 2407 O O . ASP A 1 293 ? -18.717 -3.078 -31.867 1.00 43.41 293 ASP A O 1
ATOM 2411 N N . VAL A 1 294 ? -17.594 -5.005 -31.652 1.00 45.72 294 VAL A N 1
ATOM 2412 C CA . VAL A 1 294 ? -16.539 -4.489 -30.748 1.00 45.72 294 VAL A CA 1
ATOM 2413 C C . VAL A 1 294 ? -15.604 -3.479 -31.445 1.00 45.72 294 VAL A C 1
ATOM 2415 O O . VAL A 1 294 ? -14.688 -2.931 -30.824 1.00 45.72 294 VAL A O 1
ATOM 2418 N N . SER A 1 295 ? -15.883 -3.109 -32.697 1.00 45.50 295 SER A N 1
ATOM 2419 C CA . SER A 1 295 ? -15.433 -1.856 -33.316 1.00 45.50 295 SER A CA 1
ATOM 2420 C C . SER A 1 295 ? -16.219 -0.669 -32.732 1.00 45.50 295 SER A C 1
ATOM 2422 O O . SER A 1 295 ? -17.060 -0.037 -33.366 1.00 45.50 295 SER A O 1
ATOM 2424 N N . VAL A 1 296 ? -15.971 -0.419 -31.447 1.00 49.91 296 VAL A N 1
ATOM 2425 C CA . VAL A 1 296 ? -16.644 0.555 -30.586 1.00 49.91 296 VAL A CA 1
ATOM 2426 C C . VAL A 1 296 ? -16.634 1.954 -31.214 1.00 49.91 296 VAL A C 1
ATOM 2428 O O . VAL A 1 296 ? -15.593 2.613 -31.241 1.00 49.91 296 VAL A O 1
ATOM 2431 N N . ILE A 1 297 ? -17.816 2.469 -31.573 1.00 46.81 297 ILE A N 1
ATOM 2432 C CA . ILE A 1 297 ? -18.084 3.912 -31.546 1.00 46.81 297 ILE A CA 1
ATOM 2433 C C . ILE A 1 297 ? -17.761 4.363 -30.118 1.00 46.81 297 ILE A C 1
ATOM 2435 O O . ILE A 1 297 ? -18.519 4.122 -29.172 1.00 46.81 297 ILE A O 1
ATOM 2439 N N . LYS A 1 298 ? -16.574 4.946 -29.926 1.00 50.69 298 LYS A N 1
ATOM 2440 C CA . LYS A 1 298 ? -16.167 5.550 -28.658 1.00 50.69 298 LYS A CA 1
ATOM 2441 C C . LYS A 1 298 ? -17.016 6.796 -28.482 1.00 50.69 298 LYS A C 1
ATOM 2443 O O . LYS A 1 298 ? -16.605 7.880 -28.870 1.00 50.69 298 LYS A O 1
ATOM 2448 N N . ASP A 1 299 ? -18.196 6.634 -27.899 1.00 58.38 299 ASP A N 1
ATOM 2449 C CA . ASP A 1 299 ? -19.009 7.759 -27.457 1.00 58.38 299 ASP A CA 1
ATOM 2450 C C . ASP A 1 299 ? -18.209 8.537 -26.399 1.00 58.38 299 ASP A C 1
ATOM 2452 O O . ASP A 1 299 ? -18.144 8.184 -25.212 1.00 58.38 299 ASP A O 1
ATOM 2456 N N . THR A 1 300 ? -17.515 9.570 -26.871 1.00 66.75 300 THR A N 1
ATOM 2457 C CA . THR A 1 300 ? -16.624 10.419 -26.085 1.00 66.75 300 THR A CA 1
ATOM 2458 C C . THR A 1 300 ? -17.395 11.111 -24.968 1.00 66.75 300 THR A C 1
ATOM 2460 O O . THR A 1 300 ? -16.858 11.268 -23.869 1.00 66.75 300 THR A O 1
ATOM 2463 N N . ALA A 1 301 ? -18.675 11.428 -25.187 1.00 65.12 301 ALA A N 1
ATOM 2464 C CA . ALA A 1 301 ? -19.550 12.019 -24.187 1.00 65.12 301 ALA A CA 1
ATOM 2465 C C . ALA A 1 301 ? -19.878 11.021 -23.068 1.00 65.12 301 ALA A C 1
ATOM 2467 O O . ALA A 1 301 ? -19.786 11.368 -21.886 1.00 65.12 301 ALA A O 1
ATOM 2468 N N . LYS A 1 302 ? -20.168 9.757 -23.398 1.00 65.81 302 LYS A N 1
ATOM 2469 C CA . LYS A 1 302 ? -20.385 8.696 -22.399 1.00 65.81 302 LYS A CA 1
ATOM 2470 C C . LYS A 1 302 ? -19.119 8.388 -21.598 1.00 65.81 302 LYS A C 1
ATOM 2472 O O . LYS A 1 302 ? -19.190 8.226 -20.376 1.00 65.81 302 LYS A O 1
ATOM 2477 N N . ILE A 1 303 ? -17.956 8.355 -22.251 1.00 66.31 303 ILE A N 1
ATOM 2478 C CA . ILE A 1 303 ? -16.655 8.173 -21.585 1.00 66.31 303 ILE A CA 1
ATOM 2479 C C . ILE A 1 303 ? -16.352 9.357 -20.656 1.00 66.31 303 ILE A C 1
ATOM 2481 O O . ILE A 1 303 ? -15.974 9.138 -19.504 1.00 66.31 303 ILE A O 1
ATOM 2485 N N . ALA A 1 304 ? -16.575 10.594 -21.108 1.00 68.12 304 ALA A N 1
ATOM 2486 C CA . ALA A 1 304 ? -16.387 11.803 -20.306 1.00 68.12 304 ALA A CA 1
ATOM 2487 C C . ALA A 1 304 ? -17.372 11.884 -19.129 1.00 68.12 304 ALA A C 1
ATOM 2489 O O . ALA A 1 304 ? -17.001 12.277 -18.025 1.00 68.12 304 ALA A O 1
ATOM 2490 N N . SER A 1 305 ? -18.628 11.479 -19.320 1.00 69.50 305 SER A N 1
ATOM 2491 C CA . SER A 1 305 ? -19.619 11.411 -18.241 1.00 69.50 305 SER A CA 1
ATOM 2492 C C . SER A 1 305 ? -19.208 10.386 -17.180 1.00 69.50 305 SER A C 1
ATOM 2494 O O . SER A 1 305 ? -19.190 10.688 -15.982 1.00 69.50 305 SER A O 1
ATOM 2496 N N . LYS A 1 306 ? -18.760 9.200 -17.617 1.00 68.06 306 LYS A N 1
ATOM 2497 C CA . LYS A 1 306 ? -18.237 8.157 -16.728 1.00 68.06 306 LYS A CA 1
ATOM 2498 C C . LYS A 1 306 ? -16.986 8.625 -15.982 1.00 68.06 306 LYS A C 1
ATOM 2500 O O . LYS A 1 306 ? -16.901 8.412 -14.776 1.00 68.06 306 LYS A O 1
ATOM 2505 N N . SER A 1 307 ? -16.040 9.285 -16.654 1.00 67.00 307 SER A N 1
ATOM 2506 C CA . SER A 1 307 ? -14.824 9.799 -16.011 1.00 67.00 307 SER A CA 1
ATOM 2507 C C . SER A 1 307 ? -15.140 10.882 -14.977 1.00 67.00 307 SER A C 1
ATOM 2509 O O . SER A 1 307 ? -14.618 10.820 -13.868 1.00 67.00 307 SER A O 1
ATOM 2511 N N . ARG A 1 308 ? -16.067 11.804 -15.272 1.00 73.31 308 ARG A N 1
ATOM 2512 C CA . ARG A 1 308 ? -16.548 12.810 -14.310 1.00 73.31 308 ARG A CA 1
ATOM 2513 C C . ARG A 1 308 ? -17.211 12.168 -13.093 1.00 73.31 308 ARG A C 1
ATOM 2515 O O . ARG A 1 308 ? -16.947 12.605 -11.975 1.00 73.31 308 ARG A O 1
ATOM 2522 N N . GLY A 1 309 ? -18.045 11.145 -13.294 1.00 69.75 309 GLY A N 1
ATOM 2523 C CA . GLY A 1 309 ? -18.647 10.370 -12.204 1.00 69.75 309 GLY A CA 1
ATOM 2524 C C . GLY A 1 309 ? -17.583 9.719 -11.320 1.00 69.75 309 GLY A C 1
ATOM 2525 O O . GLY A 1 309 ? -17.578 9.921 -10.109 1.00 69.75 309 GLY A O 1
ATOM 2526 N N . ILE A 1 310 ? -16.607 9.053 -11.944 1.00 61.88 310 ILE A N 1
ATOM 2527 C CA . ILE A 1 310 ? -15.465 8.433 -11.264 1.00 61.88 310 ILE A CA 1
ATOM 2528 C C . ILE A 1 310 ? -14.674 9.472 -10.454 1.00 61.88 310 ILE A C 1
ATOM 2530 O O . ILE A 1 310 ? -14.437 9.280 -9.265 1.00 61.88 310 ILE A O 1
ATOM 2534 N N . SER A 1 311 ? -14.294 10.599 -11.058 1.00 66.44 311 SER A N 1
ATOM 2535 C CA . SER A 1 311 ? -13.547 11.658 -10.368 1.00 66.44 311 SER A CA 1
ATOM 2536 C C . SER A 1 311 ? -14.333 12.276 -9.212 1.00 66.44 311 SER A C 1
ATOM 2538 O O . SER A 1 311 ? -13.745 12.602 -8.181 1.00 66.44 311 SER A O 1
ATOM 2540 N N . ARG A 1 312 ? -15.653 12.438 -9.358 1.00 69.31 312 ARG A N 1
ATOM 2541 C CA . ARG A 1 312 ? -16.525 12.944 -8.291 1.00 69.31 312 ARG A CA 1
ATOM 2542 C C . ARG A 1 312 ? -16.562 11.982 -7.109 1.00 69.31 312 ARG A C 1
ATOM 2544 O O . ARG A 1 312 ? -16.411 12.427 -5.974 1.00 69.31 312 ARG A O 1
ATOM 2551 N N . ASP A 1 313 ? -16.706 10.691 -7.377 1.00 64.00 313 ASP A N 1
ATOM 2552 C CA . ASP A 1 313 ? -16.729 9.654 -6.348 1.00 64.00 313 ASP A CA 1
ATOM 2553 C C . ASP A 1 313 ? -15.387 9.556 -5.617 1.00 64.00 313 ASP A C 1
ATOM 2555 O O . ASP A 1 313 ? -15.374 9.520 -4.388 1.00 64.00 313 ASP A O 1
ATOM 2559 N N . VAL A 1 314 ? -14.267 9.626 -6.351 1.00 63.41 314 VAL A N 1
ATOM 2560 C CA . VAL A 1 314 ? -12.909 9.694 -5.777 1.00 63.41 314 VAL A CA 1
ATOM 2561 C C . VAL A 1 314 ? -12.769 10.903 -4.851 1.00 63.41 314 VAL A C 1
ATOM 2563 O O . VAL A 1 314 ? -12.354 10.763 -3.700 1.00 63.41 314 VAL A O 1
ATOM 2566 N N . ARG A 1 315 ? -13.156 12.099 -5.313 1.00 66.62 315 ARG A N 1
ATOM 2567 C CA . ARG A 1 315 ? -13.094 13.320 -4.492 1.00 66.62 315 ARG A CA 1
ATOM 2568 C C . ARG A 1 315 ? -13.957 13.198 -3.238 1.00 66.62 315 ARG A C 1
ATOM 2570 O O . ARG A 1 315 ? -13.492 13.513 -2.149 1.00 66.62 315 ARG A O 1
ATOM 2577 N N . ARG A 1 316 ? -15.186 12.690 -3.370 1.00 66.25 316 ARG A N 1
ATOM 2578 C CA . ARG A 1 316 ? -16.101 12.493 -2.237 1.00 66.25 316 ARG A CA 1
ATOM 2579 C C . ARG A 1 316 ? -15.537 11.517 -1.206 1.00 66.25 316 ARG A C 1
ATOM 2581 O O . ARG A 1 316 ? -15.719 11.726 -0.015 1.00 66.25 316 ARG A O 1
ATOM 2588 N N . SER A 1 317 ? -14.851 10.469 -1.650 1.00 62.72 317 SER A N 1
ATOM 2589 C CA . SER A 1 317 ? -14.238 9.499 -0.742 1.00 62.72 317 SER A CA 1
ATOM 2590 C C . SER A 1 317 ? -12.976 9.982 -0.035 1.00 62.72 317 SER A C 1
ATOM 2592 O O . SER A 1 317 ? -12.672 9.474 1.039 1.00 62.72 317 SER A O 1
ATOM 2594 N N . HIS A 1 318 ? -12.243 10.937 -0.612 1.00 67.06 318 HIS A N 1
ATOM 2595 C CA . HIS A 1 318 ? -11.118 11.570 0.078 1.00 67.06 318 HIS A CA 1
ATOM 2596 C C . HIS A 1 318 ? -11.582 12.652 1.060 1.00 67.06 318 HIS A C 1
ATOM 2598 O O . HIS A 1 318 ? -10.931 12.848 2.076 1.00 67.06 318 HIS A O 1
ATOM 2604 N N . ASN A 1 319 ? -12.743 13.268 0.817 1.00 71.00 319 ASN A N 1
ATOM 2605 C CA . ASN A 1 319 ? -13.300 14.335 1.649 1.00 71.00 319 ASN A CA 1
ATOM 2606 C C . ASN A 1 319 ? -14.461 13.822 2.513 1.00 71.00 319 ASN A C 1
ATOM 2608 O O . ASN A 1 319 ? -15.619 14.215 2.335 1.00 71.00 319 ASN A O 1
ATOM 2612 N N . ILE A 1 320 ? -14.164 12.908 3.438 1.00 77.62 320 ILE A N 1
ATOM 2613 C CA . ILE A 1 320 ? -15.160 12.428 4.401 1.00 77.62 320 ILE A CA 1
ATOM 2614 C C . ILE A 1 320 ? -15.419 13.539 5.410 1.00 77.62 320 ILE A C 1
ATOM 2616 O O . ILE A 1 320 ? -14.515 13.970 6.111 1.00 77.62 320 ILE A O 1
ATOM 2620 N N . THR A 1 321 ? -16.667 13.978 5.523 1.00 83.88 321 THR A N 1
ATOM 2621 C CA . THR A 1 321 ? -17.063 14.955 6.541 1.00 83.88 321 THR A CA 1
ATOM 2622 C C . THR A 1 321 ? -17.570 14.257 7.808 1.00 83.88 321 THR A C 1
ATOM 2624 O O . THR A 1 321 ? -18.079 13.134 7.725 1.00 83.88 321 THR A O 1
ATOM 2627 N N . PRO A 1 322 ? -17.523 14.917 8.982 1.00 83.69 322 PRO A N 1
ATOM 2628 C CA . PRO A 1 322 ? -18.083 14.395 10.236 1.00 83.69 322 PRO A CA 1
ATOM 2629 C C . PRO A 1 322 ? -19.553 13.947 10.156 1.00 83.69 322 PRO A C 1
ATOM 2631 O O . PRO A 1 322 ? -19.971 13.056 10.891 1.00 83.69 322 PRO A O 1
ATOM 2634 N N . VAL A 1 323 ? -20.321 14.533 9.234 1.00 84.56 323 VAL A N 1
ATOM 2635 C CA . VAL A 1 323 ? -21.744 14.242 8.974 1.00 84.56 323 VAL A CA 1
ATOM 2636 C C . VAL A 1 323 ? -21.964 13.162 7.904 1.00 84.56 323 VAL A C 1
ATOM 2638 O O . VAL A 1 323 ? -23.085 12.936 7.449 1.00 84.56 323 VAL A O 1
ATOM 2641 N N . SER A 1 324 ? -20.900 12.490 7.458 1.00 84.31 324 SER A N 1
ATOM 2642 C CA . SER A 1 324 ? -20.996 11.417 6.471 1.00 84.31 324 SER A CA 1
ATOM 2643 C C . SER A 1 324 ? -21.846 10.253 6.986 1.00 84.31 324 SER A C 1
ATOM 2645 O O . SER A 1 324 ? -21.703 9.809 8.125 1.00 84.31 324 SER A O 1
ATOM 2647 N N . ARG A 1 325 ? -22.668 9.672 6.100 1.00 83.25 325 ARG A N 1
ATOM 2648 C CA . ARG A 1 325 ? -23.483 8.476 6.392 1.00 83.25 325 ARG A CA 1
ATOM 2649 C C . ARG A 1 325 ? -22.633 7.276 6.830 1.00 83.25 325 ARG A C 1
ATOM 2651 O O . ARG A 1 325 ? -23.118 6.399 7.539 1.00 83.25 325 ARG A O 1
ATOM 2658 N N . ASN A 1 326 ? -21.357 7.246 6.448 1.00 83.44 326 ASN A N 1
ATOM 2659 C CA . ASN A 1 326 ? -20.418 6.183 6.812 1.00 83.44 326 ASN A CA 1
ATOM 2660 C C . ASN A 1 326 ? -19.854 6.305 8.234 1.00 83.44 326 ASN A C 1
ATOM 2662 O O . ASN A 1 326 ? -19.165 5.392 8.689 1.00 83.44 326 ASN A O 1
ATOM 2666 N N . ILE A 1 327 ? -20.146 7.401 8.936 1.00 89.50 327 ILE A N 1
ATOM 2667 C CA . ILE A 1 327 ? -19.774 7.634 10.333 1.00 89.50 327 ILE A CA 1
ATOM 2668 C C . ILE A 1 327 ? -21.033 7.476 11.187 1.00 89.50 327 ILE A C 1
ATOM 2670 O O . ILE A 1 327 ? -22.106 7.956 10.811 1.00 89.50 327 ILE A O 1
ATOM 2674 N N . LEU A 1 328 ? -20.923 6.758 12.305 1.00 93.38 328 LEU A N 1
ATOM 2675 C CA . LEU A 1 328 ? -22.001 6.647 13.290 1.00 93.38 328 LEU A CA 1
ATOM 2676 C C . LEU A 1 328 ? -22.250 8.020 13.908 1.00 93.38 328 LEU A C 1
ATOM 2678 O O . LEU A 1 328 ? -21.324 8.658 14.404 1.00 93.38 328 LEU A O 1
ATOM 2682 N N . GLN A 1 329 ? -23.495 8.473 13.851 1.00 93.50 329 GLN A N 1
ATOM 2683 C CA . GLN A 1 329 ? -23.871 9.780 14.372 1.00 93.50 329 GLN A CA 1
ATOM 2684 C C . GLN A 1 329 ? -24.002 9.740 15.907 1.00 93.50 329 GLN A C 1
ATOM 2686 O O . GLN A 1 329 ? -24.224 8.664 16.467 1.00 93.50 329 GLN A O 1
ATOM 2691 N N . PRO A 1 330 ? -23.916 10.889 16.606 1.00 94.50 330 PRO A N 1
ATOM 2692 C CA . PRO A 1 330 ? -23.998 10.963 18.070 1.00 94.50 330 PRO A CA 1
ATOM 2693 C C . PRO A 1 330 ? -25.157 10.175 18.709 1.00 94.50 330 PRO A C 1
ATOM 2695 O O . PRO A 1 330 ? -24.949 9.412 19.651 1.00 94.50 330 PRO A O 1
ATOM 2698 N N . HIS A 1 331 ? -26.366 10.285 18.150 1.00 93.88 331 HIS A N 1
ATOM 2699 C CA . HIS A 1 331 ? -27.548 9.554 18.623 1.00 93.88 331 HIS A CA 1
ATOM 2700 C C . HIS A 1 331 ? -27.439 8.035 18.397 1.00 93.88 331 HIS A C 1
ATOM 2702 O O . HIS A 1 331 ? -27.832 7.239 19.249 1.00 93.88 331 HIS A O 1
ATOM 2708 N N . GLU A 1 332 ? -26.858 7.608 17.270 1.00 95.12 332 GLU A N 1
ATOM 2709 C CA . GLU A 1 332 ? -26.627 6.190 16.976 1.00 95.12 332 GLU A CA 1
ATOM 2710 C C . GLU A 1 332 ? -25.583 5.595 17.922 1.00 95.12 332 GLU A C 1
ATOM 2712 O O . GLU A 1 332 ? -25.754 4.468 18.383 1.00 95.12 332 GLU A O 1
ATOM 2717 N N . LEU A 1 333 ? -24.527 6.353 18.243 1.00 95.50 333 LEU A N 1
ATOM 2718 C CA . LEU A 1 333 ? -23.517 5.964 19.230 1.00 95.50 333 LEU A CA 1
ATOM 2719 C C . LEU A 1 333 ? -24.127 5.821 20.623 1.00 95.50 333 LEU A C 1
ATOM 2721 O O . LEU A 1 333 ? -23.841 4.836 21.298 1.00 95.50 333 LEU A O 1
ATOM 2725 N N . PHE A 1 334 ? -24.996 6.749 21.032 1.00 95.81 334 PHE A N 1
ATOM 2726 C CA . PHE A 1 334 ? -25.708 6.674 22.307 1.00 95.81 334 PHE A CA 1
ATOM 2727 C C . PHE A 1 334 ? -26.547 5.393 22.411 1.00 95.81 334 PHE A C 1
ATOM 2729 O O . PHE A 1 334 ? -26.376 4.610 23.349 1.00 95.81 334 PHE A O 1
ATOM 2736 N N . HIS A 1 335 ? -27.406 5.123 21.421 1.00 95.44 335 HIS A N 1
ATOM 2737 C CA . HIS A 1 335 ? -28.251 3.925 21.423 1.00 95.44 335 HIS A CA 1
ATOM 2738 C C . HIS A 1 335 ? -27.444 2.630 21.292 1.00 95.44 335 HIS A C 1
ATOM 2740 O O . HIS A 1 335 ? -27.757 1.640 21.960 1.00 95.44 335 HIS A O 1
ATOM 2746 N N . LEU A 1 336 ? -26.386 2.628 20.473 1.00 96.38 336 LEU A N 1
ATOM 2747 C CA . LEU A 1 336 ? -25.460 1.503 20.378 1.00 96.38 336 LEU A CA 1
ATOM 2748 C C . LEU A 1 336 ? -24.813 1.234 21.736 1.00 96.38 336 LEU A C 1
ATOM 2750 O O . LEU A 1 336 ? -24.861 0.106 22.216 1.00 96.38 336 LEU A O 1
ATOM 2754 N N . TRP A 1 337 ? -24.267 2.260 22.383 1.00 95.31 337 TRP A N 1
ATOM 2755 C CA . TRP A 1 337 ? -23.599 2.138 23.673 1.00 95.31 337 TRP A CA 1
ATOM 2756 C C . TRP A 1 337 ? -24.534 1.635 24.781 1.00 95.31 337 TRP A C 1
ATOM 2758 O O . TRP A 1 337 ? -24.185 0.702 25.506 1.00 95.31 337 TRP A O 1
ATOM 2768 N N . GLN A 1 338 ? -25.756 2.170 24.873 1.00 93.44 338 GLN A N 1
ATOM 2769 C CA . GLN A 1 338 ? -26.770 1.665 25.806 1.00 93.44 338 GLN A CA 1
ATOM 2770 C C . GLN A 1 338 ? -27.087 0.186 25.559 1.00 93.44 338 GLN A C 1
ATOM 2772 O O . GLN A 1 338 ? -27.181 -0.611 26.495 1.00 93.44 338 GLN A O 1
ATOM 2777 N N . ALA A 1 339 ? -27.219 -0.211 24.292 1.00 93.56 339 ALA A N 1
ATOM 2778 C CA . ALA A 1 339 ? -27.478 -1.597 23.940 1.00 93.56 339 ALA A CA 1
ATOM 2779 C C . ALA A 1 339 ? -26.294 -2.512 24.277 1.00 93.56 339 ALA A C 1
ATOM 2781 O O . ALA A 1 339 ? -26.524 -3.630 24.748 1.00 93.56 339 ALA A O 1
ATOM 2782 N N . LEU A 1 340 ? -25.055 -2.049 24.089 1.00 93.06 340 LEU A N 1
ATOM 2783 C CA . LEU A 1 340 ? -23.834 -2.777 24.443 1.00 93.06 340 LEU A CA 1
ATOM 2784 C C . LEU A 1 340 ? -23.692 -2.973 25.957 1.00 93.06 340 LEU A C 1
ATOM 2786 O O . LEU A 1 340 ? -23.273 -4.044 26.383 1.00 93.06 340 LEU A O 1
ATOM 2790 N N . ASN A 1 341 ? -24.136 -2.010 26.766 1.00 90.25 341 ASN A N 1
ATOM 2791 C CA . ASN A 1 341 ? -24.081 -2.111 28.227 1.00 90.25 341 ASN A CA 1
ATOM 2792 C C . ASN A 1 341 ? -25.319 -2.723 28.886 1.00 90.25 341 ASN A C 1
ATOM 2794 O O . ASN A 1 341 ? -25.305 -2.964 30.093 1.00 90.25 341 ASN A O 1
ATOM 2798 N N . SER A 1 342 ? -26.378 -3.007 28.123 1.00 88.62 342 SER A N 1
ATOM 2799 C CA . SER A 1 342 ? -27.601 -3.597 28.674 1.00 88.62 342 SER A CA 1
ATOM 2800 C C . SER A 1 342 ? -27.363 -4.985 29.283 1.00 88.62 342 SER A C 1
ATOM 2802 O O . SER A 1 342 ? -26.776 -5.863 28.649 1.00 88.62 342 SER A O 1
ATOM 2804 N N . HIS A 1 343 ? -27.885 -5.206 30.489 1.00 80.81 343 HIS A N 1
ATOM 2805 C CA . HIS A 1 343 ? -27.791 -6.483 31.196 1.00 80.81 343 HIS A CA 1
ATOM 2806 C C . HIS A 1 343 ? -28.858 -7.449 30.681 1.00 80.81 343 HIS A C 1
ATOM 2808 O O . HIS A 1 343 ? -30.052 -7.162 30.744 1.00 80.81 343 HIS A O 1
ATOM 2814 N N . SER A 1 344 ? -28.442 -8.580 30.110 1.00 76.75 344 SER A N 1
ATOM 2815 C CA . SER A 1 344 ? -29.358 -9.643 29.693 1.00 76.75 344 SER A CA 1
ATOM 2816 C C . SER A 1 344 ? -28.595 -10.926 29.366 1.00 76.75 344 SER A C 1
ATOM 2818 O O . SER A 1 344 ? -27.672 -10.909 28.555 1.00 76.75 344 SER A O 1
ATOM 2820 N N . ASN A 1 345 ? -29.057 -12.048 29.920 1.00 73.75 345 ASN A N 1
ATOM 2821 C CA . ASN A 1 345 ? -28.498 -13.385 29.677 1.00 73.75 345 ASN A CA 1
ATOM 2822 C C . ASN A 1 345 ? -29.159 -14.107 28.488 1.00 73.75 345 ASN A C 1
ATOM 2824 O O . ASN A 1 345 ? -29.147 -15.331 28.400 1.00 73.75 345 ASN A O 1
ATOM 2828 N N . THR A 1 346 ? -29.776 -13.360 27.570 1.00 86.94 346 THR A N 1
ATOM 2829 C CA . THR A 1 346 ? -30.458 -13.941 26.406 1.00 86.94 346 THR A CA 1
ATOM 2830 C C . THR A 1 346 ? -29.466 -14.457 25.364 1.00 86.94 346 THR A C 1
ATOM 2832 O O . THR A 1 346 ? -28.360 -13.937 25.211 1.00 86.94 346 THR A O 1
ATOM 2835 N N . LEU A 1 347 ? -29.872 -15.483 24.614 1.00 86.69 347 LEU A N 1
ATOM 2836 C CA . LEU A 1 347 ? -29.124 -15.986 23.464 1.00 86.69 347 LEU A CA 1
ATOM 2837 C C . LEU A 1 347 ? -29.599 -15.285 22.186 1.00 86.69 347 LEU A C 1
ATOM 2839 O O . LEU A 1 347 ? -30.793 -15.224 21.905 1.00 86.69 347 LEU A O 1
ATOM 2843 N N . ILE A 1 348 ? -28.661 -14.811 21.369 1.00 86.69 348 ILE A N 1
ATOM 2844 C CA . ILE A 1 348 ? -28.916 -14.244 20.043 1.00 86.69 348 ILE A CA 1
ATOM 2845 C C . ILE A 1 348 ? -28.175 -15.098 19.023 1.00 86.69 348 ILE A C 1
ATOM 2847 O O . ILE A 1 348 ? -26.949 -15.150 19.009 1.00 86.69 348 ILE A O 1
ATOM 2851 N N . GLY A 1 349 ? -28.913 -15.800 18.162 1.00 79.12 349 GLY A N 1
ATOM 2852 C CA . GLY A 1 349 ? -28.300 -16.624 17.117 1.00 79.12 349 GLY A CA 1
ATOM 2853 C C . GLY A 1 349 ? -27.354 -17.705 17.660 1.00 79.12 349 GLY A C 1
ATOM 2854 O O . GLY A 1 349 ? -26.316 -17.952 17.052 1.00 79.12 349 GLY A O 1
ATOM 2855 N N . LYS A 1 350 ? -27.722 -18.341 18.786 1.00 85.19 350 LYS A N 1
ATOM 2856 C CA . LYS A 1 350 ? -26.943 -19.369 19.515 1.00 85.19 350 LYS A CA 1
ATOM 2857 C C . LYS A 1 350 ? -25.698 -18.862 20.260 1.00 85.19 350 LYS A C 1
ATOM 2859 O O . LYS A 1 350 ? -24.911 -19.679 20.724 1.00 85.19 350 LYS A O 1
ATOM 2864 N N . VAL A 1 351 ? -25.522 -17.548 20.382 1.00 88.38 351 VAL A N 1
ATOM 2865 C CA . VAL A 1 351 ? -24.422 -16.921 21.131 1.00 88.38 351 VAL A CA 1
ATOM 2866 C C . VAL A 1 351 ? -25.008 -16.097 22.274 1.00 88.38 351 VAL A C 1
ATOM 2868 O O . VAL A 1 351 ? -26.046 -15.459 22.096 1.00 88.38 351 VAL A O 1
ATOM 2871 N N . ALA A 1 352 ? -24.368 -16.093 23.443 1.00 89.56 352 ALA A N 1
ATOM 2872 C CA . ALA A 1 352 ? -24.777 -15.232 24.551 1.00 89.56 352 ALA A CA 1
ATOM 2873 C C . ALA A 1 352 ? -24.734 -13.755 24.138 1.00 89.56 352 ALA A C 1
ATOM 2875 O O . ALA A 1 352 ? -23.756 -13.292 23.543 1.00 89.56 352 ALA A O 1
ATOM 2876 N N . LYS A 1 353 ? -25.787 -12.998 24.461 1.00 91.12 353 LYS A N 1
ATOM 2877 C CA . LYS A 1 353 ? -25.865 -11.565 24.155 1.00 91.12 353 LYS A CA 1
ATOM 2878 C C . LYS A 1 353 ? -24.681 -10.803 24.758 1.00 91.12 353 LYS A C 1
ATOM 2880 O O . LYS A 1 353 ? -24.107 -9.977 24.058 1.00 91.12 353 LYS A O 1
ATOM 2885 N N . SER A 1 354 ? -24.257 -11.152 25.974 1.00 90.56 354 SER A N 1
ATOM 2886 C CA . SER A 1 354 ? -23.062 -10.600 26.632 1.00 90.56 354 SER A CA 1
ATOM 2887 C C . SER A 1 354 ? -21.776 -10.798 25.822 1.00 90.56 354 SER A C 1
ATOM 2889 O O . SER A 1 354 ? -20.946 -9.894 25.746 1.00 90.56 354 SER A O 1
ATOM 2891 N N . HIS A 1 355 ? -21.624 -11.936 25.139 1.00 90.62 355 HIS A N 1
ATOM 2892 C CA . HIS A 1 355 ? -20.478 -12.196 24.259 1.00 90.62 355 HIS A CA 1
ATOM 2893 C C . HIS A 1 355 ? -20.548 -11.357 22.978 1.00 90.62 355 HIS A C 1
ATOM 2895 O O . HIS A 1 355 ? -19.548 -10.770 22.568 1.00 90.62 355 HIS A O 1
ATOM 2901 N N . VAL A 1 356 ? -21.735 -11.231 22.375 1.00 92.56 356 VAL A N 1
ATOM 2902 C CA . VAL A 1 356 ? -21.951 -10.346 21.215 1.00 92.56 356 VAL A CA 1
ATOM 2903 C C . VAL A 1 356 ? -21.651 -8.888 21.575 1.00 92.56 356 VAL A C 1
ATOM 2905 O O . VAL A 1 356 ? -20.978 -8.198 20.811 1.00 92.56 356 VAL A O 1
ATOM 2908 N N . GLN A 1 357 ? -22.111 -8.433 22.743 1.00 93.75 357 GLN A N 1
ATOM 2909 C CA . GLN A 1 357 ? -21.854 -7.092 23.268 1.00 93.75 357 GLN A CA 1
ATOM 2910 C C . GLN A 1 357 ? -20.357 -6.862 23.487 1.00 93.75 357 GLN A C 1
ATOM 2912 O O . GLN A 1 357 ? -19.816 -5.904 22.948 1.00 93.75 357 GLN A O 1
ATOM 2917 N N . CYS A 1 358 ? -19.666 -7.776 24.178 1.00 92.19 358 CYS A N 1
ATOM 2918 C CA . CYS A 1 358 ? -18.224 -7.680 24.406 1.00 92.19 358 CYS A CA 1
ATOM 2919 C C . CYS A 1 358 ? -17.432 -7.582 23.095 1.00 92.19 358 CYS A C 1
ATOM 2921 O O . CYS A 1 358 ? -16.536 -6.747 22.968 1.00 92.19 358 CYS A O 1
ATOM 2923 N N . LEU A 1 359 ? -17.774 -8.410 22.103 1.00 93.75 359 LEU A N 1
ATOM 2924 C CA . LEU A 1 359 ? -17.095 -8.416 20.810 1.00 93.75 359 LEU A CA 1
ATOM 2925 C C . LEU A 1 359 ? -17.350 -7.124 20.020 1.00 93.75 359 LEU A C 1
ATOM 2927 O O . LEU A 1 359 ? -16.420 -6.577 19.432 1.00 93.75 359 LEU A O 1
ATOM 2931 N N . LEU A 1 360 ? -18.583 -6.608 20.022 1.00 95.69 360 LEU A N 1
ATOM 2932 C CA . LEU A 1 360 ? -18.910 -5.337 19.370 1.00 95.69 360 LEU A CA 1
ATOM 2933 C C . LEU A 1 360 ? -18.248 -4.140 20.061 1.00 95.69 360 LEU A C 1
ATOM 2935 O O . LEU A 1 360 ? -17.765 -3.251 19.365 1.00 95.69 360 LEU A O 1
ATOM 2939 N N . THR A 1 361 ? -18.171 -4.130 21.394 1.00 94.81 361 THR A N 1
ATOM 2940 C CA . THR A 1 361 ? -17.431 -3.107 22.147 1.00 94.81 361 THR A CA 1
ATOM 2941 C C . THR A 1 361 ? -15.948 -3.147 21.789 1.00 94.81 361 THR A C 1
ATOM 2943 O O . THR A 1 361 ? -15.364 -2.107 21.499 1.00 94.81 361 THR A O 1
ATOM 2946 N N . PHE A 1 362 ? -15.349 -4.342 21.722 1.00 94.56 362 PHE A N 1
ATOM 2947 C CA . PHE A 1 362 ? -13.962 -4.514 21.288 1.00 94.56 362 PHE A CA 1
ATOM 2948 C C . PHE A 1 362 ? -13.736 -3.993 19.859 1.00 94.56 362 PHE A C 1
ATOM 2950 O O . PHE A 1 362 ? -12.776 -3.262 19.619 1.00 94.56 362 PHE A O 1
ATOM 2957 N N . ILE A 1 363 ? -14.632 -4.306 18.918 1.00 95.94 363 ILE A N 1
ATOM 2958 C CA . ILE A 1 363 ? -14.579 -3.797 17.537 1.00 95.94 363 ILE A CA 1
ATOM 2959 C C . ILE A 1 363 ? -14.702 -2.269 17.506 1.00 95.94 363 ILE A C 1
ATOM 2961 O O . ILE A 1 363 ? -13.926 -1.620 16.813 1.00 95.94 363 ILE A O 1
ATOM 2965 N N . LEU A 1 364 ? -15.626 -1.685 18.275 1.00 95.38 364 LEU A N 1
ATOM 2966 C CA . LEU A 1 364 ? -15.858 -0.239 18.304 1.00 95.38 364 LEU A CA 1
ATOM 2967 C C . LEU A 1 364 ? -14.623 0.541 18.776 1.00 95.38 364 LEU A C 1
ATOM 2969 O O . LEU A 1 364 ? -14.306 1.572 18.191 1.00 95.38 364 LEU A O 1
ATOM 2973 N N . ILE A 1 365 ? -13.920 0.052 19.805 1.00 93.69 365 ILE A N 1
ATOM 2974 C CA . ILE A 1 365 ? -12.764 0.758 20.386 1.00 93.69 365 ILE A CA 1
ATOM 2975 C C . ILE A 1 365 ? -11.428 0.423 19.707 1.00 93.69 365 ILE A C 1
ATOM 2977 O O . ILE A 1 365 ? -10.468 1.175 19.845 1.00 93.69 365 ILE A O 1
ATOM 2981 N N . THR A 1 366 ? -11.333 -0.684 18.964 1.00 93.69 366 THR A N 1
ATOM 2982 C CA . THR A 1 366 ? -10.097 -1.053 18.242 1.00 93.69 366 THR A CA 1
ATOM 2983 C C . THR A 1 366 ? -10.172 -0.817 16.734 1.00 93.69 366 THR A C 1
ATOM 2985 O O . THR A 1 366 ? -9.139 -0.739 16.074 1.00 93.69 366 THR A O 1
ATOM 2988 N N . GLY A 1 367 ? -11.375 -0.731 16.158 1.00 92.25 367 GLY A N 1
ATOM 2989 C CA . GLY A 1 367 ? -11.603 -0.642 14.712 1.00 92.25 367 GLY A CA 1
ATOM 2990 C C . GLY A 1 367 ? -11.284 -1.939 13.955 1.00 92.25 367 GLY A C 1
ATOM 2991 O O . GLY A 1 367 ? -11.128 -1.929 12.730 1.00 92.25 367 GLY A O 1
ATOM 2992 N N . ARG A 1 368 ? -11.100 -3.062 14.660 1.00 92.88 368 ARG A N 1
ATOM 2993 C CA . ARG A 1 368 ? -10.804 -4.363 14.042 1.00 92.88 368 ARG A CA 1
ATOM 2994 C C . ARG A 1 368 ? -12.012 -4.878 13.268 1.00 92.88 368 ARG A C 1
ATOM 2996 O O . ARG A 1 368 ? -13.139 -4.749 13.728 1.00 92.88 368 ARG A O 1
ATOM 3003 N N . SER A 1 369 ? -11.778 -5.512 12.120 1.00 92.06 369 SER A N 1
ATOM 3004 C CA . SER A 1 369 ? -12.835 -6.272 11.444 1.00 92.06 369 SER A CA 1
ATOM 3005 C C . SER A 1 369 ? -13.315 -7.418 12.337 1.00 92.06 369 SER A C 1
ATOM 3007 O O . SER A 1 369 ? -12.556 -7.925 13.168 1.00 92.06 369 SER A O 1
ATOM 3009 N N . LEU A 1 370 ? -14.556 -7.865 12.149 1.00 93.94 370 LEU A N 1
ATOM 3010 C CA . LEU A 1 370 ? -15.107 -9.011 12.865 1.00 93.94 370 LEU A CA 1
ATOM 3011 C C . LEU A 1 370 ? -14.215 -10.250 12.715 1.00 93.94 370 LEU A C 1
ATOM 3013 O O . LEU A 1 370 ? -13.954 -10.942 13.697 1.00 93.94 370 LEU A O 1
ATOM 3017 N N . ASP A 1 371 ? -13.725 -10.504 11.500 1.00 91.94 371 ASP A N 1
ATOM 3018 C CA . ASP A 1 371 ? -12.861 -11.645 11.199 1.00 91.94 371 ASP A CA 1
ATOM 3019 C C . ASP A 1 371 ? -11.571 -11.604 12.046 1.00 91.94 371 ASP A C 1
ATOM 3021 O O . ASP A 1 371 ? -11.214 -12.600 12.684 1.00 91.94 371 ASP A O 1
ATOM 3025 N N . ASN A 1 372 ? -10.934 -10.433 12.160 1.00 90.88 372 ASN A N 1
ATOM 3026 C CA . ASN A 1 372 ? -9.725 -10.257 12.968 1.00 90.88 372 ASN A CA 1
ATOM 3027 C C . ASN A 1 372 ? -10.004 -10.255 14.467 1.00 90.88 372 ASN A C 1
ATOM 3029 O O . ASN A 1 372 ? -9.249 -10.866 15.219 1.00 90.88 372 ASN A O 1
ATOM 3033 N N . ALA A 1 373 ? -11.080 -9.599 14.907 1.00 92.31 373 ALA A N 1
ATOM 3034 C CA . ALA A 1 373 ? -11.487 -9.547 16.307 1.00 92.31 373 ALA A CA 1
ATOM 3035 C C . ALA A 1 373 ? -11.766 -10.952 16.858 1.00 92.31 373 ALA A C 1
ATOM 3037 O O . ALA A 1 373 ? -11.283 -11.306 17.931 1.00 92.31 373 ALA A O 1
ATOM 3038 N N . CYS A 1 374 ? -12.462 -11.798 16.092 1.00 90.50 374 CYS A N 1
ATOM 3039 C CA . CYS A 1 374 ? -12.703 -13.190 16.464 1.00 90.50 374 CYS A CA 1
ATOM 3040 C C . CYS A 1 374 ? -11.414 -14.019 16.571 1.00 90.50 374 CYS A C 1
ATOM 3042 O O . CYS A 1 374 ? -11.383 -14.989 17.332 1.00 90.50 374 CYS A O 1
ATOM 3044 N N . CYS A 1 375 ? -10.371 -13.671 15.816 1.00 89.38 375 CYS A N 1
ATOM 3045 C CA . CYS A 1 375 ? -9.114 -14.415 15.775 1.00 89.38 375 CYS A CA 1
ATOM 3046 C C . CYS A 1 375 ? -8.069 -13.943 16.793 1.00 89.38 375 CYS A C 1
ATOM 3048 O O . CYS A 1 375 ? -7.027 -14.590 16.884 1.00 89.38 375 CYS A O 1
ATOM 3050 N N . VAL A 1 376 ? -8.330 -12.871 17.554 1.00 89.81 376 VAL A N 1
ATOM 3051 C CA . VAL A 1 376 ? -7.392 -12.347 18.560 1.00 89.81 376 VAL A CA 1
ATOM 3052 C C . VAL A 1 376 ? -7.110 -13.416 19.617 1.00 89.81 376 VAL A C 1
ATOM 3054 O O . VAL A 1 376 ? -8.054 -13.834 20.299 1.00 89.81 376 VAL A O 1
ATOM 3057 N N . PRO A 1 377 ? -5.846 -13.858 19.769 1.00 88.38 377 PRO A N 1
ATOM 3058 C CA . PRO A 1 377 ? -5.478 -14.813 20.799 1.00 88.38 377 PRO A CA 1
ATOM 3059 C C . PRO A 1 377 ? -5.648 -14.226 22.197 1.00 88.38 377 PRO A C 1
ATOM 3061 O O . PRO A 1 377 ? -5.494 -13.021 22.380 1.00 88.38 377 PRO A O 1
ATOM 3064 N N . THR A 1 378 ? -5.962 -15.061 23.183 1.00 86.31 378 THR A N 1
ATOM 3065 C CA . THR A 1 378 ? -6.143 -14.623 24.576 1.00 86.31 378 THR A CA 1
ATOM 3066 C C . THR A 1 378 ? -5.241 -15.421 25.503 1.00 86.31 378 THR A C 1
ATOM 3068 O O . THR A 1 378 ? -5.257 -16.652 25.445 1.00 86.31 378 THR A O 1
ATOM 3071 N N . CYS A 1 379 ? -4.507 -14.749 26.387 1.00 81.44 379 CYS A N 1
ATOM 3072 C CA . CYS A 1 379 ? -3.626 -15.385 27.359 1.00 81.44 379 CYS A CA 1
ATOM 3073 C C . CYS A 1 379 ? -3.840 -14.822 28.769 1.00 81.44 379 CYS A C 1
ATOM 3075 O O . CYS A 1 379 ? -3.863 -13.609 28.980 1.00 81.44 379 CYS A O 1
ATOM 3077 N N . ASN A 1 380 ? -3.939 -15.733 29.739 1.00 73.62 380 ASN A N 1
ATOM 3078 C CA . ASN A 1 380 ? -4.051 -15.406 31.165 1.00 73.62 380 ASN A CA 1
ATOM 3079 C C . ASN A 1 380 ? -2.687 -15.398 31.878 1.00 73.62 380 ASN A C 1
ATOM 3081 O O . ASN A 1 380 ? -2.611 -15.078 33.060 1.00 73.62 380 ASN A O 1
ATOM 3085 N N . LYS A 1 381 ? -1.607 -15.794 31.191 1.00 67.44 381 LYS A N 1
ATOM 3086 C CA . LYS A 1 381 ? -0.248 -15.800 31.745 1.00 67.44 381 LYS A CA 1
ATOM 3087 C C . LYS A 1 381 ? 0.488 -14.520 31.351 1.00 67.44 381 LYS A C 1
ATOM 3089 O O . LYS A 1 381 ? 0.299 -14.001 30.252 1.00 67.44 381 LYS A O 1
ATOM 3094 N N . ASN A 1 382 ? 1.382 -14.061 32.231 1.00 59.94 382 ASN A N 1
ATOM 3095 C CA . ASN A 1 382 ? 2.373 -13.017 31.949 1.00 59.94 382 ASN A CA 1
ATOM 3096 C C . ASN A 1 382 ? 3.449 -13.543 30.990 1.00 59.94 382 ASN A C 1
ATOM 3098 O O . ASN A 1 382 ? 4.625 -13.613 31.329 1.00 59.94 382 ASN A O 1
ATOM 3102 N N . ASP A 1 383 ? 3.044 -13.948 29.794 1.00 63.59 383 ASP A N 1
ATOM 3103 C CA . ASP A 1 383 ? 3.994 -14.234 28.739 1.00 63.59 383 ASP A CA 1
ATOM 3104 C C . ASP A 1 383 ? 4.322 -12.924 28.016 1.00 63.59 383 ASP A C 1
ATOM 3106 O O . ASP A 1 383 ? 3.457 -12.254 27.433 1.00 63.59 383 ASP A O 1
ATOM 3110 N N . ASN A 1 384 ? 5.587 -12.518 28.099 1.00 61.59 384 ASN A N 1
ATOM 3111 C CA . ASN A 1 384 ? 6.069 -11.335 27.403 1.00 61.59 384 ASN A CA 1
ATOM 3112 C C . ASN A 1 384 ? 6.071 -11.526 25.881 1.00 61.59 384 ASN A C 1
ATOM 3114 O O . ASN A 1 384 ? 5.905 -10.537 25.172 1.00 61.59 384 ASN A O 1
ATOM 3118 N N . SER A 1 385 ? 6.137 -12.770 25.397 1.00 67.00 385 SER A N 1
ATOM 3119 C CA . SER A 1 385 ? 6.160 -13.114 23.972 1.00 67.00 385 SER A CA 1
ATOM 3120 C C . SER A 1 385 ? 4.776 -13.213 23.316 1.00 67.00 385 SER A C 1
ATOM 3122 O O . SER A 1 385 ? 4.671 -13.223 22.089 1.00 67.00 385 SER A O 1
ATOM 3124 N N . HIS A 1 386 ? 3.697 -13.259 24.105 1.00 81.19 386 HIS A N 1
ATOM 3125 C CA . HIS A 1 386 ? 2.352 -13.454 23.571 1.00 81.19 386 HIS A CA 1
ATOM 3126 C C . HIS A 1 386 ? 1.837 -12.216 22.819 1.00 81.19 386 HIS A C 1
ATOM 3128 O O . HIS A 1 386 ? 1.736 -11.130 23.388 1.00 81.19 386 HIS A O 1
ATOM 3134 N N . ILE A 1 387 ? 1.442 -12.400 21.556 1.00 85.06 387 ILE A N 1
ATOM 3135 C CA . ILE A 1 387 ? 0.743 -11.392 20.745 1.00 85.06 387 ILE A CA 1
ATOM 3136 C C . ILE A 1 387 ? -0.758 -11.677 20.822 1.00 85.06 387 ILE A C 1
ATOM 3138 O O . ILE A 1 387 ? -1.210 -12.758 20.441 1.00 85.06 387 ILE A O 1
ATOM 3142 N N . GLY A 1 388 ? -1.537 -10.703 21.286 1.00 87.81 388 GLY A N 1
ATOM 3143 C CA . GLY A 1 388 ? -2.964 -10.868 21.534 1.00 87.81 388 GLY A CA 1
ATOM 3144 C C . GLY A 1 388 ? -3.419 -10.133 22.788 1.00 87.81 388 GLY A C 1
ATOM 3145 O O . GLY A 1 388 ? -2.822 -9.146 23.209 1.00 87.81 388 GLY A O 1
ATOM 3146 N N . LEU A 1 389 ? -4.505 -10.608 23.380 1.00 89.12 389 LEU A N 1
ATOM 3147 C CA . LEU A 1 389 ? -5.101 -10.041 24.578 1.00 89.12 389 LEU A CA 1
ATOM 3148 C C . LEU A 1 389 ? -4.508 -10.708 25.822 1.00 89.12 389 LEU A C 1
ATOM 3150 O O . LEU A 1 389 ? -4.661 -11.913 26.017 1.00 89.12 389 LEU A O 1
ATOM 3154 N N . THR A 1 390 ? -3.844 -9.933 26.673 1.00 87.56 390 THR A N 1
ATOM 3155 C CA . THR A 1 390 ? -3.334 -10.376 27.974 1.00 87.56 390 THR A CA 1
ATOM 3156 C C . THR A 1 390 ? -4.202 -9.818 29.094 1.00 87.56 390 THR A C 1
ATOM 3158 O O . THR A 1 390 ? -4.500 -8.624 29.117 1.00 87.56 390 THR A O 1
ATOM 3161 N N . ILE A 1 391 ? -4.586 -10.676 30.035 1.00 83.62 391 ILE A N 1
ATOM 3162 C CA . ILE A 1 391 ? -5.440 -10.312 31.168 1.00 83.62 391 ILE A CA 1
ATOM 3163 C C . ILE A 1 391 ? -4.598 -10.364 32.443 1.00 83.62 391 ILE A C 1
ATOM 3165 O O . ILE A 1 391 ? -4.062 -11.418 32.781 1.00 83.62 391 ILE A O 1
ATOM 3169 N N . LYS A 1 392 ? -4.459 -9.233 33.143 1.00 78.31 392 LYS A N 1
ATOM 3170 C CA . LYS A 1 392 ? -3.650 -9.113 34.368 1.00 78.31 392 LYS A CA 1
ATOM 3171 C C . LYS A 1 392 ? -4.417 -8.371 35.456 1.00 78.31 392 LYS A C 1
ATOM 3173 O O . LYS A 1 392 ? -4.577 -7.173 35.302 1.00 78.31 392 LYS A O 1
ATOM 3178 N N . ARG A 1 393 ? -4.792 -9.026 36.567 1.00 69.44 393 ARG A N 1
ATOM 3179 C CA . ARG A 1 393 ? -5.283 -8.369 37.809 1.00 69.44 393 ARG A CA 1
ATOM 3180 C C . ARG A 1 393 ? -6.181 -7.143 37.522 1.00 69.44 393 ARG A C 1
ATOM 3182 O O . ARG A 1 393 ? -5.816 -6.021 37.855 1.00 69.44 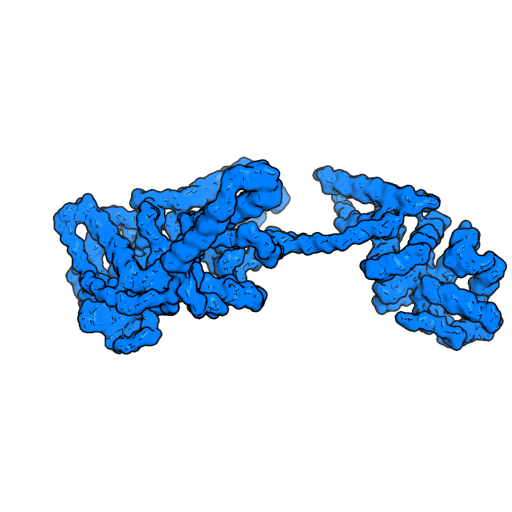393 ARG A O 1
ATOM 3189 N N . ASP A 1 394 ? -7.271 -7.372 36.790 1.00 73.12 394 ASP A N 1
ATOM 3190 C CA . ASP A 1 394 ? -8.265 -6.368 36.354 1.00 73.12 394 ASP A CA 1
ATOM 3191 C C . ASP A 1 394 ? -7.859 -5.385 35.245 1.00 73.12 394 ASP A C 1
ATOM 3193 O O . ASP A 1 394 ? -8.601 -4.470 34.892 1.00 73.12 394 ASP A O 1
ATOM 3197 N N . LYS A 1 395 ? -6.708 -5.611 34.615 1.00 83.56 395 LYS A N 1
ATOM 3198 C CA . LYS A 1 395 ? -6.234 -4.882 33.438 1.00 83.56 395 LYS A CA 1
ATOM 3199 C C . LYS A 1 395 ? -6.285 -5.754 32.197 1.00 83.56 395 LYS A C 1
ATOM 3201 O O . LYS A 1 395 ? -5.928 -6.937 32.208 1.00 83.56 395 LYS A O 1
ATOM 3206 N N . LEU A 1 396 ? -6.677 -5.125 31.099 1.00 88.06 396 LEU A N 1
ATOM 3207 C CA . LEU A 1 396 ? -6.726 -5.730 29.781 1.00 88.06 396 LEU A CA 1
ATOM 3208 C C . LEU A 1 396 ? -5.659 -5.069 28.907 1.00 88.06 396 LEU A C 1
ATOM 3210 O O . LEU A 1 396 ? -5.730 -3.873 28.647 1.00 88.06 396 LEU A O 1
ATOM 3214 N N . ILE A 1 397 ? -4.661 -5.831 28.466 1.00 89.94 397 ILE A N 1
ATOM 3215 C CA . ILE A 1 397 ? -3.566 -5.315 27.637 1.00 89.94 397 ILE A CA 1
ATOM 3216 C C . ILE A 1 397 ? -3.639 -5.985 26.271 1.00 89.94 397 ILE A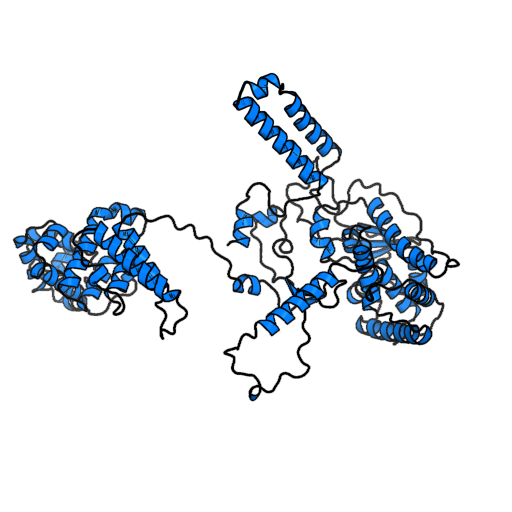 C 1
ATOM 3218 O O . ILE A 1 397 ? -3.566 -7.207 26.159 1.00 89.94 397 ILE A O 1
ATOM 3222 N N . LEU A 1 398 ? -3.770 -5.186 25.221 1.00 91.56 398 LEU A N 1
ATOM 3223 C CA . LEU A 1 398 ? -3.674 -5.636 23.843 1.00 91.56 398 LEU A CA 1
ATOM 3224 C C . LEU A 1 398 ? -2.229 -5.503 23.367 1.00 91.56 398 LEU A C 1
ATOM 3226 O O . LEU A 1 398 ? -1.733 -4.397 23.165 1.00 91.56 398 LEU A O 1
ATOM 3230 N N . LYS A 1 399 ? -1.576 -6.645 23.160 1.00 90.81 399 LYS A N 1
ATOM 3231 C CA . LYS A 1 399 ? -0.241 -6.734 22.577 1.00 90.81 399 LYS A CA 1
ATOM 3232 C C . LYS A 1 399 ? -0.328 -6.912 21.069 1.00 90.81 399 LYS A C 1
ATOM 3234 O O . LYS A 1 399 ? -0.912 -7.886 20.591 1.00 90.81 399 LYS A O 1
ATOM 3239 N N . VAL A 1 400 ? 0.265 -5.995 20.312 1.00 89.38 400 VAL A N 1
ATOM 3240 C CA . VAL A 1 400 ? 0.238 -6.005 18.842 1.00 89.38 400 VAL A CA 1
ATOM 3241 C C . VAL A 1 400 ? 1.654 -5.922 18.304 1.00 89.38 400 VAL A C 1
ATOM 3243 O O . VAL A 1 400 ? 2.423 -5.077 18.738 1.00 89.38 400 VAL A O 1
ATOM 3246 N N . ALA A 1 401 ? 1.993 -6.769 17.335 1.00 88.44 401 ALA A N 1
ATOM 3247 C CA . ALA A 1 401 ? 3.224 -6.636 16.564 1.00 88.44 401 ALA A CA 1
ATOM 3248 C C . ALA A 1 401 ? 2.911 -5.890 15.254 1.00 88.44 401 ALA A C 1
ATOM 3250 O O . ALA A 1 401 ? 2.448 -6.527 14.299 1.00 88.44 401 ALA A O 1
ATOM 3251 N N . PRO A 1 402 ? 3.062 -4.550 15.198 1.00 83.38 402 PRO A N 1
ATOM 3252 C CA . PRO A 1 402 ? 2.841 -3.811 13.963 1.00 83.38 402 PRO A CA 1
ATOM 3253 C C . PRO A 1 402 ? 3.836 -4.267 12.897 1.00 83.38 402 PRO A C 1
ATOM 3255 O O . PRO A 1 402 ? 4.967 -4.659 13.194 1.00 83.38 402 PRO A O 1
ATOM 3258 N N . ARG A 1 403 ? 3.421 -4.213 11.629 1.00 79.00 403 ARG A N 1
ATOM 3259 C CA . ARG A 1 403 ? 4.327 -4.559 10.532 1.00 79.00 403 ARG A CA 1
ATOM 3260 C C . ARG A 1 403 ? 5.466 -3.542 10.494 1.00 79.00 403 ARG A C 1
ATOM 3262 O O . ARG A 1 403 ? 5.167 -2.346 10.428 1.00 79.00 403 ARG A O 1
ATOM 3269 N N . PRO A 1 404 ? 6.734 -3.980 10.475 1.00 71.19 404 PRO A N 1
ATOM 3270 C CA . PRO A 1 404 ? 7.861 -3.062 10.466 1.00 71.19 404 PRO A CA 1
ATOM 3271 C C . PRO A 1 404 ? 7.799 -2.146 9.239 1.00 71.19 404 PRO A C 1
ATOM 3273 O O . PRO A 1 404 ? 7.273 -2.520 8.188 1.00 71.19 404 PRO A O 1
ATOM 3276 N N . THR A 1 405 ? 8.282 -0.917 9.405 1.00 67.56 405 THR A N 1
ATOM 3277 C CA . THR A 1 405 ? 8.372 0.112 8.351 1.00 67.56 405 THR A CA 1
ATOM 3278 C C . THR A 1 405 ? 9.542 -0.109 7.405 1.00 67.56 405 THR A C 1
ATOM 3280 O O . THR A 1 405 ? 9.563 0.470 6.331 1.00 67.56 405 THR A O 1
ATOM 3283 N N . ALA A 1 406 ? 10.495 -0.924 7.829 1.00 65.31 406 ALA A N 1
ATOM 3284 C CA . ALA A 1 406 ? 11.611 -1.453 7.076 1.00 65.31 406 ALA A CA 1
ATOM 3285 C C . ALA A 1 406 ? 12.102 -2.676 7.854 1.00 65.31 406 ALA A C 1
ATOM 3287 O O . ALA A 1 406 ? 12.054 -2.670 9.091 1.00 65.31 406 ALA A O 1
ATOM 3288 N N . ASP A 1 407 ? 12.582 -3.708 7.165 1.00 59.41 407 ASP A N 1
ATOM 3289 C CA . ASP A 1 407 ? 13.302 -4.782 7.849 1.00 59.41 407 ASP A CA 1
ATOM 3290 C C . ASP A 1 407 ? 14.501 -4.163 8.592 1.00 59.41 407 ASP A C 1
ATOM 3292 O O . ASP A 1 407 ? 15.019 -3.121 8.177 1.00 59.41 407 ASP A O 1
ATOM 3296 N N . ARG A 1 408 ? 14.864 -4.706 9.764 1.00 56.59 408 ARG A N 1
ATOM 3297 C CA . ARG A 1 408 ? 15.896 -4.135 10.652 1.00 56.59 408 ARG A CA 1
ATOM 3298 C C . ARG A 1 408 ? 17.235 -4.035 9.913 1.00 56.59 408 ARG A C 1
ATOM 3300 O O . ARG A 1 408 ? 18.024 -4.973 9.916 1.00 56.59 408 ARG A O 1
ATOM 3307 N N . GLY A 1 409 ? 17.453 -2.910 9.243 1.00 54.47 409 GLY A N 1
ATOM 3308 C CA . GLY A 1 409 ? 18.619 -2.659 8.412 1.00 54.47 409 GLY A CA 1
ATOM 3309 C C . GLY A 1 409 ? 19.825 -2.274 9.260 1.00 54.47 409 GLY A C 1
ATOM 3310 O O . GLY A 1 409 ? 19.709 -2.011 10.458 1.00 54.47 409 GLY A O 1
ATOM 3311 N N . LYS A 1 410 ? 20.989 -2.156 8.611 1.00 58.47 410 LYS A N 1
ATOM 3312 C CA . LYS A 1 410 ? 22.290 -1.813 9.227 1.00 58.47 410 LYS A CA 1
ATOM 3313 C C . LYS A 1 410 ? 22.255 -0.587 10.160 1.00 58.47 410 LYS A C 1
ATOM 3315 O O . LYS A 1 410 ? 23.105 -0.449 11.034 1.00 58.47 410 LYS A O 1
ATOM 3320 N N . HIS A 1 411 ? 21.276 0.302 9.989 1.00 63.38 411 HIS A N 1
ATOM 3321 C CA . HIS A 1 411 ? 21.151 1.562 10.720 1.00 63.38 411 HIS A CA 1
ATOM 3322 C C . HIS A 1 411 ? 20.465 1.460 12.094 1.00 63.38 411 HIS A C 1
ATOM 3324 O O . HIS A 1 411 ? 20.506 2.439 12.835 1.00 63.38 411 HIS A O 1
ATOM 3330 N N . SER A 1 412 ? 19.892 0.314 12.491 1.00 64.62 412 SER A N 1
ATOM 3331 C CA . SER A 1 412 ? 19.200 0.165 13.791 1.00 64.62 412 SER A CA 1
ATOM 3332 C C . SER A 1 412 ? 20.091 0.467 15.008 1.00 64.62 412 SER A C 1
ATOM 3334 O O . SER A 1 412 ? 19.619 0.878 16.073 1.00 64.62 412 SER A O 1
ATOM 3336 N N . ASN A 1 413 ? 21.404 0.289 14.854 1.00 72.88 413 ASN A N 1
ATOM 3337 C CA . ASN A 1 413 ? 22.378 0.507 15.921 1.00 72.88 413 ASN A CA 1
ATOM 3338 C C . ASN A 1 413 ? 22.870 1.959 16.009 1.00 72.88 413 ASN A C 1
ATOM 3340 O O . ASN A 1 413 ? 23.546 2.294 16.976 1.00 72.88 413 ASN A O 1
ATOM 3344 N N . ASN A 1 414 ? 22.487 2.838 15.079 1.00 81.00 414 ASN A N 1
ATOM 3345 C CA . ASN A 1 414 ? 22.911 4.238 15.086 1.00 81.00 414 ASN A CA 1
ATOM 3346 C C . ASN A 1 414 ? 22.465 4.947 16.380 1.00 81.00 414 ASN A C 1
ATOM 3348 O O . ASN A 1 414 ? 21.301 4.847 16.773 1.00 81.00 414 ASN A O 1
ATOM 3352 N N . ALA A 1 415 ? 23.395 5.630 17.052 1.00 86.19 415 ALA A N 1
ATOM 3353 C CA . ALA A 1 415 ? 23.134 6.376 18.284 1.00 86.19 415 ALA A CA 1
ATOM 3354 C C . ALA A 1 415 ? 22.284 7.637 18.046 1.00 86.19 415 ALA A C 1
ATOM 3356 O O . ALA A 1 415 ? 21.576 8.077 18.942 1.00 86.19 415 ALA A O 1
ATOM 3357 N N . ASN A 1 416 ? 22.295 8.172 16.821 1.00 86.38 416 ASN A N 1
ATOM 3358 C CA . ASN A 1 416 ? 21.542 9.370 16.439 1.00 86.38 416 ASN A CA 1
ATOM 3359 C C . ASN A 1 416 ? 20.060 9.095 16.125 1.00 86.38 416 ASN A C 1
ATOM 3361 O O . ASN A 1 416 ? 19.335 10.014 15.747 1.00 86.38 416 ASN A O 1
ATOM 3365 N N . LEU A 1 417 ? 19.612 7.838 16.218 1.00 85.50 417 LEU A N 1
ATOM 3366 C CA . LEU A 1 417 ? 18.247 7.415 15.903 1.00 85.50 417 LEU A CA 1
ATOM 3367 C C . LEU A 1 417 ? 17.547 6.876 17.152 1.00 85.50 417 LEU A C 1
ATOM 3369 O O . LEU A 1 417 ? 18.157 6.174 17.964 1.00 85.50 417 LEU A O 1
ATOM 3373 N N . LEU A 1 418 ? 16.248 7.158 17.266 1.00 87.00 418 LEU A N 1
ATOM 3374 C CA . LEU A 1 418 ? 15.400 6.621 18.323 1.00 87.00 418 LEU A CA 1
ATOM 3375 C C . LEU A 1 418 ? 15.311 5.097 18.213 1.00 87.00 418 LEU A C 1
ATOM 3377 O O . LEU A 1 418 ? 15.140 4.522 17.134 1.00 87.00 418 LEU A O 1
ATOM 3381 N N . LYS A 1 419 ? 15.417 4.421 19.358 1.00 87.75 419 LYS A N 1
ATOM 3382 C CA . LYS A 1 419 ? 15.387 2.959 19.413 1.00 87.75 419 LYS A CA 1
ATOM 3383 C C . LYS A 1 419 ? 13.956 2.440 19.304 1.00 87.75 419 LYS A C 1
ATOM 3385 O O . LYS A 1 419 ? 13.014 3.053 19.806 1.00 87.75 419 LYS A O 1
ATOM 3390 N N . THR A 1 420 ? 13.795 1.297 18.638 1.00 86.50 420 THR A N 1
ATOM 3391 C CA . THR A 1 420 ? 12.481 0.705 18.360 1.00 86.50 420 THR A CA 1
ATOM 3392 C C . THR A 1 420 ? 12.316 -0.688 18.966 1.00 86.50 420 THR A C 1
ATOM 3394 O O . THR A 1 420 ? 13.241 -1.507 18.976 1.00 86.50 420 THR A O 1
ATOM 3397 N N . LYS A 1 421 ? 11.104 -0.985 19.439 1.00 86.75 421 LYS A N 1
ATOM 3398 C CA . LYS A 1 421 ? 10.633 -2.323 19.819 1.00 86.75 421 LYS A CA 1
ATOM 3399 C C . LYS A 1 421 ? 9.602 -2.844 18.816 1.00 86.75 421 LYS A C 1
ATOM 3401 O O . LYS A 1 421 ? 9.003 -2.092 18.053 1.00 86.75 421 LYS A O 1
ATOM 3406 N N . THR A 1 422 ? 9.440 -4.163 18.779 1.00 85.06 422 THR A N 1
ATOM 3407 C CA . THR A 1 422 ? 8.611 -4.865 17.782 1.00 85.06 422 THR A CA 1
ATOM 3408 C C . THR A 1 422 ? 7.1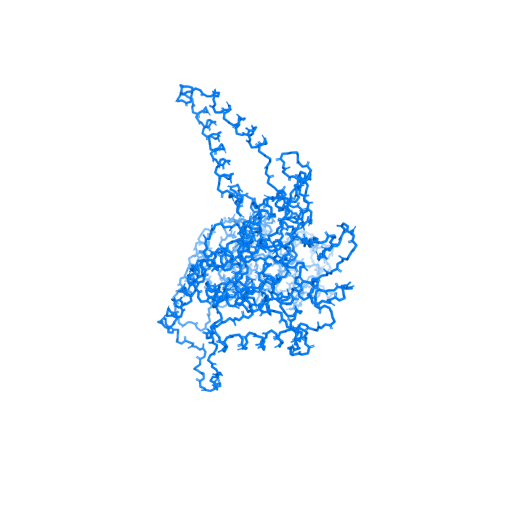76 -5.107 18.230 1.00 85.06 422 THR A C 1
ATOM 3410 O O . THR A 1 422 ? 6.343 -5.461 17.401 1.00 85.06 422 THR A O 1
ATOM 3413 N N . VAL A 1 423 ? 6.883 -4.953 19.522 1.00 89.00 423 VAL A N 1
ATOM 3414 C CA . VAL A 1 423 ? 5.569 -5.229 20.109 1.00 89.00 423 VAL A CA 1
ATOM 3415 C C . VAL A 1 423 ? 5.098 -3.997 20.868 1.00 89.00 423 VAL A C 1
ATOM 3417 O O . VAL A 1 423 ? 5.852 -3.433 21.655 1.00 89.00 423 VAL A O 1
ATOM 3420 N N . ALA A 1 424 ? 3.852 -3.605 20.613 1.00 89.50 424 ALA A N 1
ATOM 3421 C CA . ALA A 1 424 ? 3.126 -2.549 21.299 1.00 89.50 424 ALA A CA 1
ATOM 3422 C C . ALA A 1 424 ? 2.223 -3.114 22.375 1.00 89.50 424 ALA A C 1
ATOM 3424 O O . ALA A 1 424 ? 1.477 -4.050 22.092 1.00 89.50 424 ALA A O 1
ATOM 3425 N N . SER A 1 425 ? 2.233 -2.497 23.553 1.00 90.06 425 SER A N 1
ATOM 3426 C CA . SER A 1 425 ? 1.293 -2.791 24.634 1.00 90.06 425 SER A CA 1
ATOM 3427 C C . SER A 1 425 ? 0.284 -1.650 24.775 1.00 90.06 425 SER A C 1
ATOM 3429 O O . SER A 1 425 ? 0.631 -0.540 25.174 1.00 90.06 425 SER A O 1
ATOM 3431 N N . ILE A 1 426 ? -0.980 -1.920 24.445 1.00 91.44 426 ILE A N 1
ATOM 3432 C CA . ILE A 1 426 ? -2.082 -0.963 24.596 1.00 91.44 426 ILE A CA 1
ATOM 3433 C C . ILE A 1 426 ? -2.968 -1.389 25.767 1.00 91.44 426 ILE A C 1
ATOM 3435 O O . ILE A 1 426 ? -3.568 -2.463 25.744 1.00 91.44 426 ILE A O 1
ATOM 3439 N N . HIS A 1 427 ? -3.076 -0.538 26.778 1.00 91.19 427 HIS A N 1
ATOM 3440 C CA . HIS A 1 427 ? -3.983 -0.678 27.907 1.00 91.19 427 HIS A CA 1
ATOM 3441 C C . HIS A 1 427 ? -5.403 -0.367 27.446 1.00 91.19 427 HIS A C 1
ATOM 3443 O O . HIS A 1 427 ? -5.734 0.765 27.098 1.00 91.19 427 HIS A O 1
ATOM 3449 N N . LEU A 1 428 ? -6.241 -1.395 27.410 1.00 91.56 428 LEU A N 1
ATOM 3450 C CA . LEU A 1 428 ? -7.635 -1.263 27.027 1.00 91.56 428 LEU A CA 1
ATOM 3451 C C . LEU A 1 428 ? -8.488 -0.791 28.219 1.00 91.56 428 LEU A C 1
ATOM 3453 O O . LEU A 1 428 ? -8.137 -1.065 29.369 1.00 91.56 428 LEU A O 1
ATOM 3457 N N . PRO A 1 429 ? -9.625 -0.118 27.960 1.00 91.38 429 PRO A N 1
ATOM 3458 C CA . PRO A 1 429 ? -10.442 0.477 29.012 1.00 91.38 429 PRO A CA 1
ATOM 3459 C C . PRO A 1 429 ? -11.021 -0.531 30.008 1.00 91.38 429 PRO A C 1
ATOM 3461 O O . PRO A 1 429 ? -11.432 -1.628 29.619 1.00 91.38 429 PRO A O 1
ATOM 3464 N N . ILE A 1 430 ? -11.174 -0.111 31.269 1.00 89.44 430 ILE A N 1
ATOM 3465 C CA . ILE A 1 430 ? -11.735 -0.939 32.356 1.00 89.44 430 ILE A CA 1
ATOM 3466 C C . ILE A 1 430 ? -13.131 -1.481 32.011 1.00 89.44 430 ILE A C 1
ATOM 3468 O O . ILE A 1 430 ? -13.404 -2.662 32.216 1.00 89.44 430 ILE A O 1
ATOM 3472 N N . PHE A 1 431 ? -14.000 -0.674 31.395 1.00 89.19 431 PHE A N 1
ATOM 3473 C CA . PHE A 1 431 ? -15.344 -1.130 31.010 1.00 89.19 431 PHE A CA 1
ATOM 3474 C C . PHE A 1 431 ? -15.328 -2.330 30.042 1.00 89.19 431 PHE A C 1
ATOM 3476 O O . PHE A 1 431 ? -16.281 -3.113 29.985 1.00 89.19 431 PHE A O 1
ATOM 3483 N N . LEU A 1 432 ? -14.257 -2.500 29.253 1.00 90.19 432 LEU A N 1
ATOM 3484 C CA . LEU A 1 432 ? -14.113 -3.664 28.383 1.00 90.19 432 LEU A CA 1
ATOM 3485 C C . LEU A 1 432 ? -13.729 -4.903 29.196 1.00 90.19 432 LEU A C 1
ATOM 3487 O O . LEU A 1 432 ? -14.237 -5.984 28.903 1.00 90.19 432 LEU A O 1
ATOM 3491 N N . PHE A 1 433 ? -12.887 -4.752 30.221 1.00 87.94 433 PHE A N 1
ATOM 3492 C CA . PHE A 1 433 ? -12.594 -5.829 31.164 1.00 87.94 433 PHE A CA 1
ATOM 3493 C C . PHE A 1 433 ? -13.876 -6.304 31.865 1.00 87.94 433 PHE A C 1
ATOM 3495 O O . PHE A 1 433 ? -14.174 -7.496 31.854 1.00 87.94 433 PHE A O 1
ATOM 3502 N N . GLU A 1 434 ? -14.711 -5.385 32.353 1.00 87.06 434 GLU A N 1
ATOM 3503 C CA . GLU A 1 434 ? -16.020 -5.714 32.939 1.00 87.06 434 GLU A CA 1
ATOM 3504 C C . GLU A 1 434 ? -16.945 -6.423 31.938 1.00 87.06 434 GLU A C 1
ATOM 3506 O O . GLU A 1 434 ? -17.623 -7.399 32.267 1.00 87.06 434 GLU A O 1
ATOM 3511 N N . SER A 1 435 ? -16.977 -5.964 30.682 1.00 87.62 435 SER A N 1
ATOM 3512 C CA . SER A 1 435 ? -17.728 -6.632 29.614 1.00 87.62 435 SER A CA 1
ATOM 3513 C C . SER A 1 435 ? -17.211 -8.043 29.323 1.00 87.62 435 SER A C 1
ATOM 3515 O O . SER A 1 435 ? -18.012 -8.935 29.035 1.00 87.62 435 SER A O 1
ATOM 3517 N N . LEU A 1 436 ? -15.896 -8.250 29.388 1.00 86.50 436 LEU A N 1
ATOM 3518 C CA . LEU A 1 436 ? -15.266 -9.544 29.165 1.00 86.50 436 LEU A CA 1
ATOM 3519 C C . LEU A 1 436 ? -15.594 -10.505 30.309 1.00 86.50 436 LEU A C 1
ATOM 3521 O O . LEU A 1 436 ? -16.049 -11.618 30.053 1.00 86.50 436 LEU A O 1
ATOM 3525 N N . SER A 1 437 ? -15.476 -10.058 31.557 1.00 83.94 437 SER A N 1
ATOM 3526 C CA . SER A 1 437 ? -15.840 -10.842 32.741 1.00 83.94 437 SER A CA 1
ATOM 3527 C C . SER A 1 437 ? -17.313 -11.268 32.708 1.00 83.94 437 SER A C 1
ATOM 3529 O O . SER A 1 437 ? -17.624 -12.440 32.915 1.00 83.94 437 SER A O 1
ATOM 3531 N N . ARG A 1 438 ? -18.225 -10.362 32.318 1.00 82.00 438 ARG A N 1
ATOM 3532 C CA . ARG A 1 438 ? -19.662 -10.665 32.139 1.00 82.00 438 ARG A CA 1
ATOM 3533 C C . ARG A 1 438 ? -19.954 -11.676 31.030 1.00 82.00 438 ARG A C 1
ATOM 3535 O O . ARG A 1 438 ? -20.975 -12.358 31.069 1.00 82.00 438 ARG A O 1
ATOM 3542 N N . SER A 1 439 ? -19.102 -11.755 30.011 1.00 79.56 439 SER A N 1
ATOM 3543 C CA . SER A 1 439 ? -19.316 -12.666 28.884 1.00 79.56 439 SER A CA 1
ATOM 3544 C C . SER A 1 439 ? -19.063 -14.138 29.230 1.00 79.56 439 SER A C 1
ATOM 3546 O O . SER A 1 439 ? -19.507 -15.011 28.486 1.00 79.56 439 SER A O 1
ATOM 3548 N N . GLY A 1 440 ? -18.381 -14.427 30.348 1.00 67.94 440 GLY A N 1
ATOM 3549 C CA . GLY A 1 440 ? -18.103 -15.796 30.794 1.00 67.94 440 GLY A CA 1
ATOM 3550 C C . GLY A 1 440 ? -17.229 -16.601 29.824 1.00 67.94 440 GLY A C 1
ATOM 3551 O O . GLY A 1 440 ? -17.259 -17.832 29.841 1.00 67.94 440 GLY A O 1
ATOM 3552 N N . ILE A 1 441 ? -16.476 -15.929 28.942 1.00 70.31 441 ILE A N 1
ATOM 3553 C CA . ILE A 1 441 ? -15.606 -16.589 27.965 1.00 70.31 441 ILE A CA 1
ATOM 3554 C C . ILE A 1 441 ? -14.541 -17.386 28.719 1.00 70.31 441 ILE A C 1
ATOM 3556 O O . ILE A 1 441 ? -13.713 -16.832 29.440 1.00 70.31 441 ILE A O 1
ATOM 3560 N N . THR A 1 442 ? -14.521 -18.701 28.503 1.00 63.06 442 THR A N 1
ATOM 3561 C CA . THR A 1 442 ? -13.399 -19.551 28.905 1.00 63.06 442 THR A CA 1
ATOM 3562 C C . THR A 1 442 ? -12.218 -19.238 27.989 1.00 63.06 442 THR A C 1
ATOM 3564 O O . THR A 1 442 ? -12.126 -19.713 26.857 1.00 63.06 442 THR A O 1
ATOM 3567 N N . LEU A 1 443 ? -11.345 -18.356 28.469 1.00 61.62 443 LEU A N 1
ATOM 3568 C CA . LEU A 1 443 ? -10.162 -17.857 27.772 1.00 61.62 443 LEU A CA 1
ATOM 3569 C C . LEU A 1 443 ? -9.132 -18.983 27.630 1.00 61.62 443 LEU A C 1
ATOM 3571 O O . LEU A 1 443 ? -8.360 -19.246 28.547 1.00 61.62 443 LEU A O 1
ATOM 3575 N N . GLY A 1 444 ? -9.160 -19.686 26.497 1.00 57.03 444 GLY A N 1
ATOM 3576 C CA . GLY A 1 444 ? -8.234 -20.792 26.218 1.00 57.03 444 GLY A CA 1
ATOM 3577 C C . GLY A 1 444 ? -7.469 -20.674 24.901 1.00 57.03 444 GLY A C 1
ATOM 3578 O O . GLY A 1 444 ? -6.434 -21.314 24.749 1.00 57.03 444 GLY A O 1
ATOM 3579 N N . SER A 1 445 ? -7.938 -19.862 23.945 1.00 70.94 445 SER A N 1
ATOM 3580 C CA . SER A 1 445 ? -7.202 -19.653 22.690 1.00 70.94 445 SER A CA 1
ATOM 3581 C C . SER A 1 445 ? -7.535 -18.351 21.965 1.00 70.94 445 SER A C 1
ATOM 3583 O O . SER A 1 445 ? -6.600 -17.683 21.541 1.00 70.94 445 SER A O 1
ATOM 3585 N N . LYS A 1 446 ? -8.814 -17.969 21.813 1.00 86.00 446 LYS A N 1
ATOM 3586 C CA . LYS A 1 446 ? -9.253 -16.795 21.024 1.00 86.00 446 LYS A CA 1
ATOM 3587 C C . LYS A 1 446 ? -10.442 -16.058 21.653 1.00 86.00 446 LYS A C 1
ATOM 3589 O O . LYS A 1 446 ? -11.265 -16.678 22.321 1.00 86.00 446 LYS A O 1
ATOM 3594 N N . LEU A 1 447 ? -10.609 -14.769 21.334 1.00 85.75 447 LEU A N 1
ATOM 3595 C CA . LEU A 1 447 ? -11.721 -13.922 21.811 1.00 85.75 447 LEU A CA 1
ATOM 3596 C C . LEU A 1 447 ? -13.115 -14.419 21.366 1.00 85.75 447 LEU A C 1
ATOM 3598 O O . LEU A 1 447 ? -14.114 -14.214 22.055 1.00 85.75 447 LEU A O 1
ATOM 3602 N N . SER A 1 448 ? -13.196 -15.111 20.227 1.00 84.25 448 SER A N 1
ATOM 3603 C CA . SER A 1 448 ? -14.429 -15.768 19.757 1.00 84.25 448 SER A CA 1
ATOM 3604 C C . SER A 1 448 ? -14.834 -16.999 20.581 1.00 84.25 448 SER A C 1
ATOM 3606 O O . SER A 1 448 ? -15.956 -17.496 20.438 1.00 84.25 448 SER A O 1
ATOM 3608 N N . GLY A 1 449 ? -13.952 -17.502 21.449 1.00 83.88 449 GLY A N 1
ATOM 3609 C CA . GLY A 1 449 ? -14.158 -18.750 22.171 1.00 83.88 449 GLY A CA 1
ATOM 3610 C C . GLY A 1 449 ? -14.334 -19.925 21.205 1.00 83.88 449 GLY A C 1
ATOM 3611 O O . GLY A 1 449 ? -13.486 -20.179 20.354 1.00 83.88 449 GLY A O 1
ATOM 3612 N N . LYS A 1 450 ? -15.451 -20.649 21.338 1.00 82.06 450 LYS A N 1
ATOM 3613 C CA . LYS A 1 450 ? -15.768 -21.845 20.532 1.00 82.06 450 LYS A CA 1
ATOM 3614 C C . LYS A 1 450 ? -16.575 -21.545 19.262 1.00 82.06 450 LYS A C 1
ATOM 3616 O O . LYS A 1 450 ? -16.785 -22.440 18.446 1.00 82.06 450 LYS A O 1
ATOM 3621 N N . HIS A 1 451 ? -17.089 -20.327 19.097 1.00 86.56 451 HIS A N 1
ATOM 3622 C CA . HIS A 1 451 ? -18.010 -20.005 18.007 1.00 86.56 451 HIS A CA 1
ATOM 3623 C C . HIS A 1 451 ? -17.279 -19.561 16.734 1.00 86.56 451 HIS A C 1
ATOM 3625 O O . HIS A 1 451 ? -16.281 -18.847 16.781 1.00 86.56 451 HIS A O 1
ATOM 3631 N N . SER A 1 452 ? -17.820 -19.940 15.571 1.00 88.94 452 SER A N 1
ATOM 3632 C CA . SER A 1 452 ? -17.297 -19.499 14.273 1.00 88.94 452 SER A CA 1
ATOM 3633 C C . SER A 1 452 ? -17.612 -18.024 13.990 1.00 88.94 452 SER A C 1
ATOM 3635 O O . SER A 1 452 ? -18.634 -17.494 14.441 1.00 88.94 452 SER A O 1
ATOM 3637 N N . VAL A 1 453 ? -16.798 -17.384 13.145 1.00 91.12 453 VAL A N 1
ATOM 3638 C CA . VAL A 1 453 ? -17.014 -15.992 12.712 1.00 91.12 453 VAL A CA 1
ATOM 3639 C C . VAL A 1 453 ? -18.378 -15.802 12.037 1.00 91.12 453 VAL A C 1
ATOM 3641 O O . VAL A 1 453 ? -19.070 -14.813 12.274 1.00 91.12 453 VAL A O 1
ATOM 3644 N N . ASN A 1 454 ? -18.826 -16.781 11.246 1.00 92.75 454 ASN A N 1
ATOM 3645 C CA . ASN A 1 454 ? -20.132 -16.737 10.584 1.00 92.75 454 ASN A CA 1
ATOM 3646 C C . ASN A 1 454 ? -21.299 -16.782 11.579 1.00 92.75 454 ASN A C 1
ATOM 3648 O O . ASN A 1 454 ? -22.334 -16.154 11.342 1.00 92.75 454 ASN A O 1
ATOM 3652 N N . THR A 1 455 ? -21.135 -17.491 12.698 1.00 92.31 455 THR A N 1
ATOM 3653 C CA . THR A 1 455 ? -22.122 -17.512 13.785 1.00 92.31 455 THR A CA 1
ATOM 3654 C C . THR A 1 455 ? -22.251 -16.122 14.405 1.00 92.31 455 THR A C 1
ATOM 3656 O O . THR A 1 455 ? -23.363 -15.602 14.497 1.00 92.31 455 THR A O 1
ATOM 3659 N N . PHE A 1 456 ? -21.125 -15.471 14.723 1.00 93.00 456 PHE A N 1
ATOM 3660 C CA . PHE A 1 456 ? -21.126 -14.087 15.208 1.00 93.00 456 PHE A CA 1
ATOM 3661 C C . PHE A 1 456 ? -21.720 -13.116 14.198 1.00 93.00 456 PHE A C 1
ATOM 3663 O O . PHE A 1 456 ? -22.553 -12.295 14.564 1.00 93.00 456 PHE A O 1
ATOM 3670 N N . ARG A 1 457 ? -21.368 -13.237 12.915 1.00 95.06 457 ARG A N 1
ATOM 3671 C CA . ARG A 1 457 ? -21.900 -12.378 11.850 1.00 95.06 457 ARG A CA 1
ATOM 3672 C C . ARG A 1 457 ? -23.431 -12.431 11.799 1.00 95.06 457 ARG A C 1
ATOM 3674 O O . ARG A 1 457 ? -24.081 -11.393 11.683 1.00 95.06 457 ARG A O 1
ATOM 3681 N N . LYS A 1 458 ? -24.021 -13.626 11.940 1.00 94.94 458 LYS A N 1
ATOM 3682 C CA . LYS A 1 458 ? -25.481 -13.814 12.025 1.00 94.94 458 LYS A CA 1
ATOM 3683 C C . LYS A 1 458 ? -26.063 -13.231 13.318 1.00 94.94 458 LYS A C 1
ATOM 3685 O O . LYS A 1 458 ? -27.052 -12.505 13.248 1.00 94.94 458 LYS A O 1
ATOM 3690 N N . ALA A 1 459 ? -25.450 -13.509 14.469 1.00 94.50 459 ALA A N 1
ATOM 3691 C CA . ALA A 1 459 ? -25.904 -13.012 15.770 1.00 94.50 459 ALA A CA 1
ATOM 3692 C C . ALA A 1 459 ? -25.876 -11.474 15.850 1.00 94.50 459 ALA A C 1
ATOM 3694 O O . ALA A 1 459 ? -26.873 -10.853 16.210 1.00 94.50 459 ALA A O 1
ATOM 3695 N N . ILE A 1 460 ? -24.779 -10.850 15.412 1.00 96.00 460 ILE A N 1
ATOM 3696 C CA . ILE A 1 460 ? -24.623 -9.394 15.318 1.00 96.00 460 ILE A CA 1
ATOM 3697 C C . ILE A 1 460 ? -25.676 -8.799 14.379 1.00 96.00 460 ILE A C 1
ATOM 3699 O O . ILE A 1 460 ? -26.307 -7.804 14.722 1.00 96.00 460 ILE A O 1
ATOM 3703 N N . LYS A 1 461 ? -25.923 -9.414 13.213 1.00 95.62 461 LYS A N 1
ATOM 3704 C CA . LYS A 1 461 ? -26.957 -8.938 12.281 1.00 95.62 461 LYS A CA 1
ATOM 3705 C C . LYS A 1 461 ? -28.347 -8.930 12.928 1.00 95.62 461 LYS A C 1
ATOM 3707 O O . LYS A 1 461 ? -29.099 -7.984 12.715 1.00 95.62 461 LYS A O 1
ATOM 3712 N N . LEU A 1 462 ? -28.685 -9.950 13.721 1.00 95.44 462 LEU A N 1
ATOM 3713 C CA . LEU A 1 462 ? -29.946 -9.999 14.472 1.00 95.44 462 LEU A CA 1
ATOM 3714 C C . LEU A 1 462 ? -29.997 -8.936 15.578 1.00 95.44 462 LEU A C 1
ATOM 3716 O O . LEU A 1 462 ? -30.994 -8.222 15.677 1.00 95.44 462 LEU A O 1
ATOM 3720 N N . PHE A 1 463 ? -28.918 -8.793 16.352 1.00 95.12 463 PHE A N 1
ATOM 3721 C CA . PHE A 1 463 ? -28.792 -7.783 17.407 1.00 95.12 463 PHE A CA 1
ATOM 3722 C C . PHE A 1 463 ? -28.984 -6.361 16.857 1.00 95.12 463 PHE A C 1
ATOM 3724 O O . PHE A 1 463 ? -29.836 -5.616 17.341 1.00 95.12 463 PHE A O 1
ATOM 3731 N N . LEU A 1 464 ? -28.265 -6.011 15.786 1.00 96.19 464 LEU A N 1
ATOM 3732 C CA . LEU A 1 464 ? -28.361 -4.696 15.148 1.00 96.19 464 LEU A CA 1
ATOM 3733 C C . LEU A 1 464 ? -29.714 -4.480 14.460 1.00 96.19 464 LEU A C 1
ATOM 3735 O O . LEU A 1 464 ? -30.241 -3.374 14.501 1.00 96.19 464 LEU A O 1
ATOM 3739 N N . LYS A 1 465 ? -30.326 -5.519 13.871 1.00 95.81 465 LYS A N 1
ATOM 3740 C CA . LYS A 1 465 ? -31.674 -5.413 13.286 1.00 95.81 465 LYS A CA 1
ATOM 3741 C C . LYS A 1 465 ? -32.719 -5.055 14.346 1.00 95.81 465 LYS A C 1
ATOM 3743 O O . LYS A 1 465 ? -33.569 -4.206 14.089 1.00 95.81 465 LYS A O 1
ATOM 3748 N N . ALA A 1 466 ? -32.656 -5.685 15.520 1.00 93.75 466 ALA A N 1
ATOM 3749 C CA . ALA A 1 466 ? -33.551 -5.371 16.631 1.00 93.75 466 ALA A CA 1
ATOM 3750 C C . ALA A 1 466 ? -33.331 -3.939 17.145 1.00 93.75 466 ALA A C 1
ATOM 3752 O O . ALA A 1 466 ? -34.300 -3.209 17.350 1.00 93.75 466 ALA A O 1
ATOM 3753 N N . LEU A 1 467 ? -32.068 -3.521 17.279 1.00 94.88 467 LEU A N 1
ATOM 3754 C CA . LEU A 1 467 ? -31.697 -2.168 17.693 1.00 94.88 467 LEU A CA 1
ATOM 3755 C C . LEU A 1 467 ? -32.218 -1.102 16.717 1.00 94.88 467 LEU A C 1
ATOM 3757 O O . LEU A 1 467 ? -32.917 -0.178 17.122 1.00 94.88 467 LEU A O 1
ATOM 3761 N N . ASN A 1 468 ? -31.938 -1.278 15.425 1.00 95.88 468 ASN A N 1
ATOM 3762 C CA . ASN A 1 468 ? -32.363 -0.364 14.367 1.00 95.88 468 ASN A CA 1
ATOM 3763 C C . ASN A 1 468 ? -33.886 -0.264 14.269 1.00 95.88 468 ASN A C 1
ATOM 3765 O O . ASN A 1 468 ? -34.409 0.825 14.070 1.00 95.88 468 ASN A O 1
ATOM 3769 N N . LYS A 1 469 ? -34.613 -1.378 14.445 1.00 95.19 469 LYS A N 1
ATOM 3770 C CA . LYS A 1 469 ? -36.083 -1.360 14.459 1.00 95.19 469 LYS A CA 1
ATOM 3771 C C . LYS A 1 469 ? -36.629 -0.575 15.655 1.00 95.19 469 LYS A C 1
ATOM 3773 O O . LYS A 1 469 ? -37.627 0.114 15.502 1.00 95.19 469 LYS A O 1
ATOM 3778 N N . ARG A 1 470 ? -35.999 -0.698 16.828 1.00 95.00 470 ARG A N 1
ATOM 3779 C CA . ARG A 1 470 ? -36.458 -0.057 18.069 1.00 95.00 470 ARG A CA 1
ATOM 3780 C C . ARG A 1 470 ? -36.233 1.456 18.082 1.00 95.00 470 ARG A C 1
ATOM 3782 O O . ARG A 1 470 ? -37.085 2.169 18.591 1.00 95.00 470 ARG A O 1
ATOM 3789 N N . TYR A 1 471 ? -35.097 1.920 17.564 1.00 93.25 471 TYR A N 1
ATOM 3790 C CA . TYR A 1 471 ? -34.688 3.331 17.637 1.00 93.25 471 TYR A CA 1
ATOM 3791 C C . TYR A 1 471 ? -34.673 4.043 16.277 1.00 93.25 471 TYR A C 1
ATOM 3793 O O . TYR A 1 471 ? -34.207 5.170 16.180 1.00 93.25 471 TYR A O 1
ATOM 3801 N N . HIS A 1 472 ? -35.164 3.392 15.218 1.00 91.69 472 HIS A N 1
ATOM 3802 C CA . HIS A 1 472 ? -35.207 3.932 13.853 1.00 91.69 472 HIS A CA 1
ATOM 3803 C C . HIS A 1 472 ? -33.838 4.397 13.307 1.00 91.69 472 HIS A C 1
ATOM 3805 O O . HIS A 1 472 ? -33.756 5.335 12.518 1.00 91.69 472 HIS A O 1
ATOM 3811 N N . CYS A 1 473 ? -32.755 3.712 13.690 1.00 91.94 473 CYS A N 1
ATOM 3812 C CA . CYS A 1 473 ? -31.387 3.990 13.228 1.00 91.94 473 CYS A CA 1
ATOM 3813 C C . CYS A 1 473 ? -30.956 3.070 12.068 1.00 91.94 473 CYS A C 1
ATOM 3815 O O . CYS A 1 473 ? -31.629 2.088 11.746 1.00 91.94 473 CYS A O 1
ATOM 3817 N N . GLN A 1 474 ? -29.794 3.345 11.461 1.00 90.44 474 GLN A N 1
ATOM 3818 C CA . GLN A 1 474 ? -29.226 2.535 10.370 1.00 90.44 474 GLN A CA 1
ATOM 3819 C C . GLN A 1 474 ? -27.827 1.999 10.707 1.00 90.44 474 GLN A C 1
ATOM 3821 O O . GLN A 1 474 ? -26.897 2.040 9.896 1.00 90.44 474 GLN A O 1
ATOM 3826 N N . ILE A 1 475 ? -27.653 1.477 11.920 1.00 94.75 475 ILE A N 1
ATOM 3827 C CA . ILE A 1 475 ? -26.368 0.964 12.399 1.00 94.75 475 ILE A CA 1
ATOM 3828 C C . ILE A 1 475 ? -26.062 -0.369 11.707 1.00 94.75 475 ILE A C 1
ATOM 3830 O O . ILE A 1 475 ? -26.867 -1.302 11.728 1.00 94.75 475 ILE A O 1
ATOM 3834 N N . SER A 1 476 ? -24.880 -0.487 11.107 1.00 94.12 476 SER A N 1
ATOM 3835 C CA . SER A 1 476 ? -24.413 -1.722 10.476 1.00 94.12 476 SER A CA 1
ATOM 3836 C C . SER A 1 476 ? -23.060 -2.136 11.044 1.00 94.12 476 SER A C 1
ATOM 3838 O O . SER A 1 476 ? -22.284 -1.288 11.479 1.00 94.12 476 SER A O 1
ATOM 3840 N N . LEU A 1 477 ? -22.750 -3.437 11.006 1.00 94.31 477 LEU A N 1
ATOM 3841 C CA . LEU A 1 477 ? -21.448 -3.951 11.450 1.00 94.31 477 LEU A CA 1
ATOM 3842 C C . LEU A 1 477 ? -20.295 -3.230 10.737 1.00 94.31 477 LEU A C 1
ATOM 3844 O O . LEU A 1 477 ? -19.357 -2.790 11.385 1.00 94.31 477 LEU A O 1
ATOM 3848 N N . GLN A 1 478 ? -20.419 -3.015 9.427 1.00 91.12 478 GLN A N 1
ATOM 3849 C CA . GLN A 1 478 ? -19.405 -2.322 8.637 1.00 91.12 478 GLN A CA 1
ATOM 3850 C C . GLN A 1 478 ? -19.208 -0.858 9.070 1.00 91.12 478 GLN A C 1
ATOM 3852 O O . GLN A 1 478 ? -18.086 -0.355 9.014 1.00 91.12 478 GLN A O 1
ATOM 3857 N N . ARG A 1 479 ? -20.270 -0.162 9.505 1.00 92.06 479 ARG A N 1
ATOM 3858 C CA . ARG A 1 479 ? -20.157 1.200 10.056 1.00 92.06 479 ARG A CA 1
ATOM 3859 C C . ARG A 1 479 ? -19.458 1.197 11.414 1.00 92.06 479 ARG A C 1
ATOM 3861 O O . ARG A 1 479 ? -18.685 2.107 11.666 1.00 92.06 479 ARG A O 1
ATOM 3868 N N . ILE A 1 480 ? -19.675 0.173 12.245 1.00 95.06 480 ILE A N 1
ATOM 3869 C CA . ILE A 1 480 ? -18.983 0.014 13.536 1.00 95.06 480 ILE A CA 1
ATOM 3870 C C . ILE A 1 480 ? -17.492 -0.288 13.310 1.00 95.06 480 ILE A C 1
ATOM 3872 O O . ILE A 1 480 ? -16.647 0.404 13.866 1.00 95.06 480 ILE A O 1
ATOM 3876 N N . GLU A 1 481 ? -17.160 -1.257 12.450 1.00 93.06 481 GLU A N 1
ATOM 3877 C CA . GLU A 1 481 ? -15.770 -1.635 12.130 1.00 93.06 481 GLU A CA 1
ATOM 3878 C C . GLU A 1 481 ? -14.949 -0.458 11.585 1.00 93.06 481 GLU A C 1
ATOM 3880 O O . GLU A 1 481 ? -13.774 -0.306 11.911 1.00 93.06 481 GLU A O 1
ATOM 3885 N N . ASN A 1 482 ? -15.569 0.390 10.759 1.00 90.12 482 ASN A N 1
ATOM 3886 C CA . ASN A 1 482 ? -14.896 1.522 10.122 1.00 90.12 482 ASN A CA 1
ATOM 3887 C C . ASN A 1 482 ? -15.089 2.852 10.862 1.00 90.12 482 ASN A C 1
ATOM 3889 O O . ASN A 1 482 ? -14.598 3.875 10.387 1.00 90.12 482 ASN A O 1
ATOM 3893 N N . TYR A 1 483 ? -15.792 2.866 11.999 1.00 92.25 483 TYR A N 1
ATOM 3894 C CA . TYR A 1 483 ? -16.150 4.105 12.688 1.00 92.25 483 TYR A CA 1
ATOM 3895 C C . TYR A 1 483 ? -14.912 4.925 13.062 1.00 92.25 483 TYR A C 1
ATOM 3897 O O . TYR A 1 483 ? -14.797 6.072 12.635 1.00 92.25 483 TYR A O 1
ATOM 3905 N N . LEU A 1 484 ? -13.967 4.320 13.793 1.00 91.44 484 LEU A N 1
ATOM 3906 C CA . LEU A 1 484 ? -12.765 5.006 14.279 1.00 91.44 484 LEU A CA 1
ATOM 3907 C C . LEU A 1 484 ? -11.945 5.614 13.146 1.00 91.44 484 LEU A C 1
ATOM 3909 O O . LEU A 1 484 ? -11.602 6.786 13.185 1.00 91.44 484 LEU A O 1
ATOM 3913 N N . ILE A 1 485 ? -11.676 4.831 12.108 1.00 88.75 485 ILE A N 1
ATOM 3914 C CA . ILE A 1 485 ? -10.868 5.274 10.975 1.00 88.75 485 ILE A CA 1
ATOM 3915 C C . ILE A 1 485 ? -11.561 6.365 10.162 1.00 88.75 485 ILE A C 1
ATOM 3917 O O . ILE A 1 485 ? -10.945 7.396 9.909 1.00 88.75 485 ILE A O 1
ATOM 3921 N N . ASN A 1 486 ? -12.850 6.214 9.843 1.00 88.38 486 ASN A N 1
ATOM 3922 C CA . ASN A 1 486 ? -13.600 7.257 9.142 1.00 88.38 486 ASN A CA 1
ATOM 3923 C C . ASN A 1 486 ? -13.665 8.548 9.965 1.00 88.38 486 ASN A C 1
ATOM 3925 O O . ASN A 1 486 ? -13.594 9.635 9.403 1.00 88.38 486 ASN A O 1
ATOM 3929 N N . ARG A 1 487 ? -13.787 8.431 11.291 1.00 88.69 487 ARG A N 1
ATOM 3930 C CA . ARG A 1 487 ? -13.824 9.570 12.208 1.00 88.69 487 ARG A CA 1
ATOM 3931 C C . ARG A 1 487 ? -12.476 10.282 12.292 1.00 88.69 487 ARG A C 1
ATOM 3933 O O . ARG A 1 487 ? -12.449 11.503 12.183 1.00 88.69 487 ARG A O 1
ATOM 3940 N N . THR A 1 488 ? -11.380 9.538 12.435 1.00 89.06 488 THR A N 1
ATOM 3941 C CA . THR A 1 488 ? -10.016 10.086 12.443 1.00 89.06 488 THR A CA 1
ATOM 3942 C C . THR A 1 488 ? -9.715 10.837 11.152 1.00 89.06 488 THR A C 1
ATOM 3944 O O . THR A 1 488 ? -9.217 11.955 11.213 1.00 89.06 488 THR A O 1
ATOM 3947 N N . ILE A 1 489 ? -10.084 10.270 9.999 1.00 86.00 489 ILE A N 1
ATOM 3948 C CA . ILE A 1 489 ? -9.909 10.923 8.694 1.00 86.00 489 ILE A CA 1
ATOM 3949 C C . ILE A 1 489 ? -10.791 12.168 8.582 1.00 86.00 489 ILE A C 1
ATOM 3951 O O . ILE A 1 489 ? -10.333 13.187 8.098 1.00 86.00 489 ILE A O 1
ATOM 3955 N N . ALA A 1 490 ? -12.042 12.111 9.041 1.00 85.88 490 ALA A N 1
ATOM 3956 C CA . ALA A 1 490 ? -12.965 13.236 8.908 1.00 85.88 490 ALA A CA 1
ATOM 3957 C C . ALA A 1 490 ? -12.637 14.435 9.807 1.00 85.88 490 ALA A C 1
ATOM 3959 O O . ALA A 1 490 ? -13.091 15.544 9.533 1.00 85.88 490 ALA A O 1
ATOM 3960 N N . LEU A 1 491 ? -11.934 14.206 10.919 1.00 86.38 491 LEU A N 1
ATOM 3961 C CA . LEU A 1 491 ? -11.529 15.263 11.845 1.00 86.38 491 LEU A CA 1
ATOM 3962 C C . LEU A 1 491 ? -10.098 15.749 11.622 1.00 86.38 491 LEU A C 1
ATOM 3964 O O . LEU A 1 491 ? -9.790 16.853 12.055 1.00 86.38 491 LEU A O 1
ATOM 3968 N N . GLU A 1 492 ? -9.225 14.911 11.055 1.00 83.25 492 GLU A N 1
ATOM 3969 C CA . GLU A 1 492 ? -7.796 15.187 10.829 1.00 83.25 492 GLU A CA 1
ATOM 3970 C C . GLU A 1 492 ? -7.018 15.629 12.090 1.00 83.25 492 GLU A C 1
ATOM 3972 O O . GLU A 1 492 ? -5.922 16.169 12.003 1.00 83.25 492 GLU A O 1
ATOM 3977 N N . LYS A 1 493 ? -7.564 15.375 13.290 1.00 84.81 493 LYS A N 1
ATOM 3978 C CA . LYS A 1 493 ? -6.933 15.736 14.574 1.00 84.81 493 LYS A CA 1
ATOM 3979 C C . LYS A 1 493 ? -5.927 14.702 15.071 1.00 84.81 493 LYS A C 1
ATOM 3981 O O . LYS A 1 493 ? -5.002 15.044 15.797 1.00 84.81 493 LYS A O 1
ATOM 3986 N N . ASN A 1 494 ? -6.147 13.436 14.723 1.00 85.12 494 ASN A N 1
ATOM 3987 C CA . ASN A 1 494 ? -5.377 12.305 15.229 1.00 85.12 494 ASN A CA 1
ATOM 3988 C C . ASN A 1 494 ? -4.584 11.651 14.101 1.00 85.12 494 ASN A C 1
ATOM 3990 O O . ASN A 1 494 ? -5.071 11.537 12.977 1.00 85.12 494 ASN A O 1
ATOM 3994 N N . ASP A 1 495 ? -3.388 11.166 14.424 1.00 85.69 495 ASP A N 1
ATOM 3995 C CA . ASP A 1 495 ? -2.541 10.473 13.458 1.00 85.69 495 ASP A CA 1
ATOM 3996 C C . ASP A 1 495 ? -3.148 9.098 13.090 1.00 85.69 495 ASP A C 1
ATOM 3998 O O . ASP A 1 495 ? -3.388 8.269 13.979 1.00 85.69 495 ASP A O 1
ATOM 4002 N N . PRO A 1 496 ? -3.399 8.803 11.799 1.00 86.00 496 PRO A N 1
ATOM 4003 C CA . PRO A 1 496 ? -3.959 7.522 11.377 1.00 86.00 496 PRO A CA 1
ATOM 4004 C C . PRO A 1 496 ? -3.061 6.311 11.682 1.00 86.00 496 PRO A C 1
ATOM 4006 O O . PRO A 1 496 ? -3.562 5.185 11.681 1.00 86.00 496 PRO A O 1
ATOM 4009 N N . VAL A 1 497 ? -1.764 6.488 11.967 1.00 87.88 497 VAL A N 1
ATOM 4010 C CA . VAL A 1 497 ? -0.845 5.382 12.307 1.00 87.88 497 VAL A CA 1
ATOM 4011 C C . VAL A 1 497 ? -1.250 4.678 13.601 1.00 87.88 497 VAL A C 1
ATOM 4013 O O . VAL A 1 497 ? -1.102 3.464 13.723 1.00 87.88 497 VAL A O 1
ATOM 4016 N N . ILE A 1 498 ? -1.851 5.393 14.550 1.00 90.12 498 ILE A N 1
ATOM 4017 C CA . ILE A 1 498 ? -2.310 4.812 15.823 1.00 90.12 498 ILE A CA 1
ATOM 4018 C C . ILE A 1 498 ? -3.377 3.740 15.569 1.00 90.12 498 ILE A C 1
ATOM 4020 O O . ILE A 1 498 ? -3.421 2.705 16.237 1.00 90.12 498 ILE A O 1
ATOM 4024 N N . LEU A 1 499 ? -4.208 3.944 14.544 1.00 89.62 499 LEU A N 1
ATOM 4025 C CA . LEU A 1 499 ? -5.231 2.982 14.148 1.00 89.62 499 LEU A CA 1
ATOM 4026 C C . LEU A 1 499 ? -4.627 1.709 13.557 1.00 89.62 499 LEU A C 1
ATOM 4028 O O . LEU A 1 499 ? -5.227 0.651 13.699 1.00 89.62 499 LEU A O 1
ATOM 4032 N N . GLU A 1 500 ? -3.452 1.765 12.927 1.00 88.38 500 GLU A N 1
ATOM 4033 C CA . GLU A 1 500 ? -2.749 0.558 12.474 1.00 88.38 500 GLU A CA 1
ATOM 4034 C C . GLU A 1 500 ? -2.376 -0.337 13.662 1.00 88.38 500 GLU A C 1
ATOM 4036 O O . GLU A 1 500 ? -2.538 -1.556 13.591 1.00 88.38 500 GLU A O 1
ATOM 4041 N N . ILE A 1 501 ? -1.967 0.267 14.781 1.00 89.56 501 ILE A N 1
ATOM 4042 C CA . ILE A 1 501 ? -1.630 -0.448 16.016 1.00 89.56 501 ILE A CA 1
ATOM 4043 C C . ILE A 1 501 ? -2.895 -1.033 16.653 1.00 89.56 501 ILE A C 1
ATOM 4045 O O . ILE A 1 501 ? -2.934 -2.225 16.956 1.00 89.56 501 ILE A O 1
ATOM 4049 N N . LEU A 1 502 ? -3.970 -0.249 16.786 1.00 91.62 502 LEU A N 1
ATOM 4050 C CA . LEU A 1 502 ? -5.236 -0.731 17.356 1.00 91.62 502 LEU A CA 1
ATOM 4051 C C . LEU A 1 502 ? -5.870 -1.851 16.507 1.00 91.62 502 LEU A C 1
ATOM 4053 O O . LEU A 1 502 ? -6.266 -2.900 17.033 1.00 91.62 502 LEU A O 1
ATOM 4057 N N . ARG A 1 503 ? -5.903 -1.675 15.180 1.00 89.56 503 ARG A N 1
ATOM 4058 C CA . ARG A 1 503 ? -6.481 -2.641 14.231 1.00 89.56 503 ARG A CA 1
ATOM 4059 C C . ARG A 1 503 ? -5.587 -3.860 14.006 1.00 89.56 503 ARG A C 1
ATOM 4061 O O . ARG A 1 503 ? -6.094 -4.940 13.714 1.00 89.56 503 ARG A O 1
ATOM 4068 N N . GLY A 1 504 ? -4.273 -3.711 14.162 1.00 84.62 504 GLY A N 1
ATOM 4069 C CA . GLY A 1 504 ? -3.287 -4.738 13.823 1.00 84.62 504 GLY A CA 1
ATOM 4070 C C . GLY A 1 504 ? -3.114 -4.957 12.316 1.00 84.62 504 GLY A C 1
ATOM 4071 O O . GLY A 1 504 ? -2.610 -6.002 11.910 1.00 84.62 504 GLY A O 1
ATOM 4072 N N . GLU A 1 505 ? -3.541 -4.002 11.485 1.00 82.94 505 GLU A N 1
ATOM 4073 C CA . GLU A 1 505 ? -3.477 -4.080 10.024 1.00 82.94 505 GLU A CA 1
ATOM 4074 C C . GLU A 1 505 ? -3.111 -2.733 9.403 1.00 82.94 505 GLU A C 1
ATOM 4076 O O . GLU A 1 505 ? -3.594 -1.686 9.838 1.00 82.94 505 GLU A O 1
ATOM 4081 N N . ILE A 1 506 ? -2.311 -2.779 8.332 1.00 77.94 506 ILE A N 1
ATOM 4082 C CA . ILE A 1 506 ? -1.968 -1.597 7.534 1.00 77.94 506 ILE A CA 1
ATOM 4083 C C . ILE A 1 506 ? -3.224 -1.088 6.830 1.00 77.94 506 ILE A C 1
ATOM 4085 O O . ILE A 1 506 ? -3.946 -1.854 6.191 1.00 77.94 506 ILE A O 1
ATOM 4089 N N . SER A 1 507 ? -3.442 0.222 6.893 1.00 74.56 507 SER A N 1
ATOM 4090 C CA . SER A 1 507 ? -4.518 0.897 6.174 1.00 74.56 507 SER A CA 1
ATOM 4091 C C . SER A 1 507 ? -3.976 1.742 5.021 1.00 74.56 507 SER A C 1
ATOM 4093 O O . SER A 1 507 ? -2.808 2.129 5.004 1.00 74.56 507 SER A O 1
ATOM 4095 N N . TYR A 1 508 ? -4.847 2.084 4.068 1.00 74.56 508 TYR A N 1
ATOM 4096 C CA . TYR A 1 508 ? -4.522 3.035 2.999 1.00 74.56 508 TYR A CA 1
ATOM 4097 C C . TYR A 1 508 ? -3.980 4.366 3.554 1.00 74.56 508 TYR A C 1
ATOM 4099 O O . TYR A 1 508 ? -3.019 4.911 3.018 1.00 74.56 508 TYR A O 1
ATOM 4107 N N . TYR A 1 509 ? -4.553 4.841 4.664 1.00 76.06 509 TYR A N 1
ATOM 4108 C CA . TYR A 1 509 ? -4.230 6.131 5.273 1.00 76.06 509 TYR A CA 1
ATOM 4109 C C . TYR A 1 509 ? -2.966 6.104 6.141 1.00 76.06 509 TYR A C 1
ATOM 4111 O O . TYR A 1 509 ? -2.303 7.126 6.264 1.00 76.06 509 TYR A O 1
ATOM 4119 N N . SER A 1 510 ? -2.591 4.951 6.705 1.00 77.50 510 SER A N 1
ATOM 4120 C CA . SER A 1 510 ? -1.357 4.807 7.494 1.00 77.50 510 SER A CA 1
ATOM 4121 C C . SER A 1 510 ? -0.127 4.467 6.645 1.00 77.50 510 SER A C 1
ATOM 4123 O O . SER A 1 510 ? 0.989 4.567 7.145 1.00 77.50 510 SER A O 1
ATOM 4125 N N . ARG A 1 511 ? -0.302 4.122 5.356 1.00 74.44 511 ARG A N 1
ATOM 4126 C CA . ARG A 1 511 ? 0.770 3.646 4.460 1.00 74.44 511 ARG A CA 1
ATOM 4127 C C . ARG A 1 511 ? 2.004 4.547 4.432 1.00 74.44 511 ARG A C 1
ATOM 4129 O O . ARG A 1 511 ? 3.102 4.037 4.601 1.00 74.44 511 ARG A O 1
ATOM 4136 N N . SER A 1 512 ? 1.834 5.846 4.193 1.00 73.00 512 SER A N 1
ATOM 4137 C CA . SER A 1 512 ? 2.958 6.796 4.149 1.00 73.00 512 SER A CA 1
ATOM 4138 C C . SER A 1 512 ? 3.309 7.354 5.534 1.00 73.00 512 SER A C 1
ATOM 4140 O O . SER A 1 512 ? 4.487 7.311 5.889 1.00 73.00 512 SER A O 1
ATOM 4142 N N . PRO A 1 513 ? 2.337 7.821 6.350 1.00 76.56 513 PRO A N 1
ATOM 4143 C CA . PRO A 1 513 ? 2.630 8.430 7.651 1.00 76.56 513 PRO A CA 1
ATOM 4144 C C . PRO A 1 513 ? 3.406 7.519 8.613 1.00 76.56 513 PRO A C 1
ATOM 4146 O O . PRO A 1 513 ? 4.256 7.992 9.364 1.00 76.56 513 PRO A O 1
ATOM 4149 N N . ARG A 1 514 ? 3.206 6.195 8.545 1.00 79.31 514 ARG A N 1
ATOM 4150 C CA . ARG A 1 514 ? 3.891 5.240 9.434 1.00 79.31 514 ARG A CA 1
ATOM 4151 C C . ARG A 1 514 ? 5.417 5.270 9.336 1.00 79.31 514 ARG A C 1
ATOM 4153 O O . ARG A 1 514 ? 6.079 4.892 10.293 1.00 79.31 514 ARG A O 1
ATOM 4160 N N . HIS A 1 515 ? 5.985 5.728 8.217 1.00 76.50 515 HIS A N 1
ATOM 4161 C CA . HIS A 1 515 ? 7.440 5.848 8.049 1.00 76.50 515 HIS A CA 1
ATOM 4162 C C . HIS A 1 515 ? 8.051 7.043 8.798 1.00 76.50 515 HIS A C 1
ATOM 4164 O O . HIS A 1 515 ? 9.275 7.123 8.908 1.00 76.50 515 HIS A O 1
ATOM 4170 N N . TYR A 1 516 ? 7.213 7.933 9.328 1.00 76.19 516 TYR A N 1
ATOM 4171 C CA . TYR A 1 516 ? 7.601 9.123 10.093 1.00 76.19 516 TYR A CA 1
ATOM 4172 C C . TYR A 1 516 ? 7.212 9.030 11.558 1.00 76.19 516 TYR A C 1
ATOM 4174 O O . TYR A 1 516 ? 7.786 9.705 12.407 1.00 76.19 516 TYR A O 1
ATOM 4182 N N . ALA A 1 517 ? 6.230 8.189 11.850 1.00 83.25 517 ALA A N 1
ATOM 4183 C CA . ALA A 1 517 ? 5.733 8.001 13.189 1.00 83.25 517 ALA A CA 1
ATOM 4184 C C . ALA A 1 517 ? 6.716 7.177 14.024 1.00 83.25 517 ALA A C 1
ATOM 4186 O O . ALA A 1 517 ? 7.103 6.070 13.646 1.00 83.25 517 ALA A O 1
ATOM 4187 N N . TRP A 1 518 ? 7.070 7.706 15.187 1.00 88.69 518 TRP A N 1
ATOM 4188 C CA . TRP A 1 518 ? 7.653 6.965 16.295 1.00 88.69 518 TRP A CA 1
ATOM 4189 C C . TRP A 1 518 ? 6.909 7.397 17.551 1.00 88.69 518 TRP A C 1
ATOM 4191 O O . TRP A 1 518 ? 6.684 8.592 17.740 1.00 88.69 518 TRP A O 1
ATOM 4201 N N . TYR A 1 519 ? 6.511 6.438 18.378 1.00 90.31 519 TYR A N 1
ATOM 4202 C CA . TYR A 1 519 ? 5.808 6.719 19.625 1.00 90.31 519 TYR A CA 1
ATOM 4203 C C . TYR A 1 519 ? 6.347 5.855 20.756 1.00 90.31 519 TYR A C 1
ATOM 4205 O O . TYR A 1 519 ? 6.515 4.644 20.587 1.00 90.31 519 TYR A O 1
ATOM 4213 N N . SER A 1 520 ? 6.531 6.449 21.927 1.00 90.44 520 SER A N 1
ATOM 4214 C CA . SER A 1 520 ? 6.629 5.697 23.182 1.00 90.44 520 SER A CA 1
ATOM 4215 C C . SER A 1 520 ? 5.312 4.957 23.474 1.00 90.44 520 SER A C 1
ATOM 4217 O O . SER A 1 520 ? 4.251 5.331 22.959 1.00 90.44 520 SER A O 1
ATOM 4219 N N . GLU A 1 521 ? 5.322 3.911 24.313 1.00 89.25 521 GLU A N 1
ATOM 4220 C CA . GLU A 1 521 ? 4.049 3.271 24.694 1.00 89.25 521 GLU A CA 1
ATOM 4221 C C . GLU A 1 521 ? 3.136 4.233 25.450 1.00 89.25 521 GLU A C 1
ATOM 4223 O O . GLU A 1 521 ? 1.922 4.190 25.251 1.00 89.25 521 GLU A O 1
ATOM 4228 N N . THR A 1 522 ? 3.694 5.125 26.268 1.00 90.38 522 THR A N 1
ATOM 4229 C CA . THR A 1 522 ? 2.923 6.151 26.979 1.00 90.38 522 THR A CA 1
ATOM 4230 C C . THR A 1 522 ? 2.165 7.047 25.995 1.00 90.38 522 THR A C 1
ATOM 4232 O O . THR A 1 522 ? 0.955 7.220 26.130 1.00 90.38 522 THR A O 1
ATOM 4235 N N . GLU A 1 523 ? 2.833 7.555 24.953 1.00 90.81 523 GLU A N 1
ATOM 4236 C CA . GLU A 1 523 ? 2.181 8.356 23.908 1.00 90.81 523 GLU A CA 1
ATOM 4237 C C . GLU A 1 523 ? 1.112 7.563 23.154 1.00 90.81 523 GLU A C 1
ATOM 4239 O O . GLU A 1 523 ? 0.018 8.078 22.927 1.00 90.81 523 GLU A O 1
ATOM 4244 N N . LEU A 1 524 ? 1.383 6.302 22.799 1.00 91.00 524 LEU A N 1
ATOM 4245 C CA . LEU A 1 524 ? 0.394 5.449 22.132 1.00 91.00 524 LEU A CA 1
ATOM 4246 C C . LEU A 1 524 ? -0.868 5.266 22.967 1.00 91.00 524 LEU A C 1
ATOM 4248 O O . LEU A 1 524 ? -1.978 5.364 22.442 1.00 91.00 524 LEU A O 1
ATOM 4252 N N . ASN A 1 525 ? -0.700 4.993 24.257 1.00 91.62 525 ASN A N 1
ATOM 4253 C CA . ASN A 1 525 ? -1.808 4.794 25.177 1.00 91.62 525 ASN A CA 1
ATOM 4254 C C . ASN A 1 525 ? -2.599 6.089 25.397 1.00 91.62 525 ASN A C 1
ATOM 4256 O O . ASN A 1 525 ? -3.827 6.052 25.341 1.00 91.62 525 ASN A O 1
ATOM 4260 N N . ASN A 1 526 ? -1.918 7.229 25.551 1.00 91.62 526 ASN A N 1
ATOM 4261 C CA . ASN A 1 526 ? -2.564 8.539 25.651 1.00 91.62 526 ASN A CA 1
ATOM 4262 C C . ASN A 1 526 ? -3.409 8.831 24.409 1.00 91.62 526 ASN A C 1
ATOM 4264 O O . ASN A 1 526 ? -4.603 9.102 24.522 1.00 91.62 526 ASN A O 1
ATOM 4268 N N . LYS A 1 527 ? -2.838 8.677 23.210 1.00 91.88 527 LYS A N 1
ATOM 4269 C CA . LYS A 1 527 ? -3.587 8.947 21.979 1.00 91.88 527 LYS A CA 1
ATOM 4270 C C . LYS A 1 527 ? -4.714 7.939 21.725 1.00 91.88 527 LYS A C 1
ATOM 4272 O O . LYS A 1 527 ? -5.749 8.295 21.165 1.00 91.88 527 LYS A O 1
ATOM 4277 N N . ALA A 1 528 ? -4.562 6.682 22.150 1.00 92.75 528 ALA A N 1
ATOM 4278 C CA . ALA A 1 528 ? -5.657 5.713 22.121 1.00 92.75 528 ALA A CA 1
ATOM 4279 C C . ALA A 1 528 ? -6.807 6.138 23.053 1.00 92.75 528 ALA A C 1
ATOM 4281 O O . ALA A 1 528 ? -7.971 6.102 22.647 1.00 92.75 528 ALA A O 1
ATOM 4282 N N . GLN A 1 529 ? -6.495 6.609 24.264 1.00 91.94 529 GLN A N 1
ATOM 4283 C CA . GLN A 1 529 ? -7.494 7.150 25.186 1.00 91.94 529 GLN A CA 1
ATOM 4284 C C . GLN A 1 529 ? -8.158 8.427 24.660 1.00 91.94 529 GLN A C 1
ATOM 4286 O O . GLN A 1 529 ? -9.367 8.580 24.831 1.00 91.94 529 GLN A O 1
ATOM 4291 N N . GLU A 1 530 ? -7.427 9.312 23.978 1.00 91.75 530 GLU A N 1
ATOM 4292 C CA . GLU A 1 530 ? -7.995 10.489 23.304 1.00 91.75 530 GLU A CA 1
ATOM 4293 C C . GLU A 1 530 ? -9.010 10.085 22.225 1.00 91.75 530 GLU A C 1
ATOM 4295 O O . GLU A 1 530 ? -10.117 10.628 22.180 1.00 91.75 530 GLU A O 1
ATOM 4300 N N . LEU A 1 531 ? -8.679 9.080 21.401 1.00 92.38 531 LEU A N 1
ATOM 4301 C CA . LEU A 1 531 ? -9.593 8.533 20.392 1.00 92.38 531 LEU A CA 1
ATOM 4302 C C . LEU A 1 531 ? -10.873 7.984 21.024 1.00 92.38 531 LEU A C 1
ATOM 4304 O O . LEU A 1 531 ? -11.968 8.252 20.530 1.00 92.38 531 LEU A O 1
ATOM 4308 N N . TRP A 1 532 ? -10.756 7.228 22.117 1.00 93.12 532 TRP A N 1
ATOM 4309 C CA . TRP A 1 532 ? -11.925 6.697 22.817 1.00 93.12 532 TRP A CA 1
ATOM 4310 C C . TRP A 1 532 ? -12.733 7.801 23.498 1.00 93.12 532 TRP A C 1
ATOM 4312 O O . TRP A 1 532 ? -13.961 7.781 23.440 1.00 93.12 532 TRP A O 1
ATOM 4322 N N . SER A 1 533 ? -12.060 8.788 24.087 1.00 91.81 533 SER A N 1
ATOM 4323 C CA . SER A 1 533 ? -12.689 9.956 24.704 1.00 91.81 533 SER A CA 1
ATOM 4324 C C . SER A 1 533 ? -13.514 10.750 23.695 1.00 91.81 533 SER A C 1
ATOM 4326 O O . SER A 1 533 ? -14.632 11.142 24.026 1.00 91.81 533 SER A O 1
ATOM 4328 N N . ASP A 1 534 ? -13.046 10.910 22.448 1.00 91.06 534 ASP A N 1
ATOM 4329 C CA . ASP A 1 534 ? -13.841 11.549 21.387 1.00 91.06 534 ASP A CA 1
ATOM 4330 C C . ASP A 1 534 ? -15.177 10.825 21.166 1.00 91.06 534 ASP A C 1
ATOM 4332 O O . ASP A 1 534 ? -16.210 11.486 21.072 1.00 91.06 534 ASP A O 1
ATOM 4336 N N . ILE A 1 535 ? -15.205 9.482 21.182 1.00 92.62 535 ILE A N 1
ATOM 4337 C CA . ILE A 1 535 ? -16.454 8.707 21.036 1.00 92.62 535 ILE A CA 1
ATOM 4338 C C . ILE A 1 535 ? -17.476 9.123 22.096 1.00 92.62 535 ILE A C 1
ATOM 4340 O O . ILE A 1 535 ? -18.627 9.418 21.777 1.00 92.62 535 ILE A O 1
ATOM 4344 N N . PHE A 1 536 ? -17.064 9.166 23.362 1.00 93.69 536 PHE A N 1
ATOM 4345 C CA . PHE A 1 536 ? -17.974 9.481 24.462 1.00 93.69 536 PHE A CA 1
ATOM 4346 C C . PHE A 1 536 ? -18.309 10.968 24.541 1.00 93.69 536 PHE A C 1
ATOM 4348 O O . PHE A 1 536 ? -19.417 11.313 24.946 1.00 93.69 536 PHE A O 1
ATOM 4355 N N . ASN A 1 537 ? -17.413 11.846 24.092 1.00 92.19 537 ASN A N 1
ATOM 4356 C CA . ASN A 1 537 ? -17.711 13.265 23.929 1.00 92.19 537 ASN A CA 1
ATOM 4357 C C . ASN A 1 537 ? -18.797 13.487 22.865 1.00 92.19 537 ASN A C 1
ATOM 4359 O O . ASN A 1 537 ? -19.678 14.319 23.069 1.00 92.19 537 ASN A O 1
ATOM 4363 N N . GLN A 1 538 ? -18.813 12.700 21.779 1.00 91.12 538 GLN A N 1
ATOM 4364 C CA . GLN A 1 538 ? -19.923 12.731 20.816 1.00 91.12 538 GLN A CA 1
ATOM 4365 C C . GLN A 1 538 ? -21.242 12.285 21.452 1.00 91.12 538 GLN A C 1
ATOM 4367 O O . GLN A 1 538 ? -22.277 12.903 21.225 1.00 91.12 538 GLN A O 1
ATOM 4372 N N . ILE A 1 539 ? -21.218 11.239 22.279 1.00 94.31 539 ILE A N 1
ATOM 4373 C CA . ILE A 1 539 ? -22.418 10.782 22.990 1.00 94.31 539 ILE A CA 1
ATOM 4374 C C . ILE A 1 539 ? -22.938 11.880 23.932 1.00 94.31 539 ILE A C 1
ATOM 4376 O O . ILE A 1 539 ? -24.136 12.159 23.929 1.00 94.31 539 ILE A O 1
ATOM 4380 N N . LYS A 1 540 ? -22.043 12.549 24.673 1.00 94.00 540 LYS A N 1
ATOM 4381 C CA . LYS A 1 540 ? -22.383 13.693 25.537 1.00 94.00 540 LYS A CA 1
ATOM 4382 C C . LYS A 1 540 ? -22.978 14.866 24.769 1.00 94.00 540 LYS A C 1
ATOM 4384 O O . LYS A 1 540 ? -23.894 15.504 25.267 1.00 94.00 540 LYS A O 1
ATOM 4389 N N . PHE A 1 541 ? -22.490 15.133 23.558 1.00 90.19 541 PHE A N 1
ATOM 4390 C CA . PHE A 1 541 ? -23.045 16.189 22.712 1.00 90.19 541 PHE A CA 1
ATOM 4391 C C . PHE A 1 541 ? -24.528 15.951 22.381 1.00 90.19 541 PHE A C 1
ATOM 4393 O O . PHE A 1 541 ? -25.298 16.901 22.302 1.00 90.19 541 PHE A O 1
ATOM 4400 N N . TYR A 1 542 ? -24.942 14.691 22.216 1.00 93.25 542 TYR A N 1
ATOM 4401 C CA . TYR A 1 542 ? -26.348 14.332 22.007 1.00 93.25 542 TYR A CA 1
ATOM 4402 C C . TYR A 1 542 ? -27.154 14.247 23.311 1.00 93.25 542 TYR A C 1
ATOM 4404 O O . TYR A 1 542 ? -28.293 14.698 23.363 1.00 93.25 542 TYR A O 1
ATOM 4412 N N . SER A 1 543 ? -26.572 13.654 24.354 1.00 93.50 543 SER A N 1
ATOM 4413 C CA . SER A 1 543 ? -27.206 13.453 25.657 1.00 93.50 543 SER A CA 1
ATOM 4414 C C . SER A 1 543 ? -26.293 14.012 26.751 1.00 93.50 543 SER A C 1
ATOM 4416 O O . SER A 1 543 ? -25.451 13.266 27.253 1.00 93.50 543 SER A O 1
ATOM 4418 N N . PRO A 1 544 ? -26.451 15.286 27.159 1.00 92.00 544 PRO A N 1
ATOM 4419 C CA . PRO A 1 544 ? -25.579 15.923 28.153 1.00 92.00 544 PRO A CA 1
ATOM 4420 C C . PRO A 1 544 ? -25.533 15.200 29.506 1.00 92.00 544 PRO A C 1
ATOM 4422 O O . PRO A 1 544 ? -24.508 15.214 30.180 1.00 92.00 544 PRO A O 1
ATOM 4425 N N . GLU A 1 545 ? -26.613 14.505 29.870 1.00 92.56 545 GLU A N 1
ATOM 4426 C CA . GLU A 1 545 ? -26.712 13.689 31.090 1.00 92.56 545 GLU A CA 1
ATOM 4427 C C . GLU A 1 545 ? -25.885 12.391 31.033 1.00 92.56 545 GLU A C 1
ATOM 4429 O O . GLU A 1 545 ? -25.767 11.663 32.019 1.00 92.56 545 GLU A O 1
ATOM 4434 N N . PHE A 1 546 ? -25.311 12.062 29.873 1.00 92.50 546 PHE A N 1
ATOM 4435 C CA . PHE A 1 546 ? -24.534 10.847 29.697 1.00 92.50 546 PHE A CA 1
ATOM 4436 C C . PHE A 1 546 ? -23.238 10.881 30.516 1.00 92.50 546 PHE A C 1
ATOM 4438 O O . PHE A 1 546 ? -22.356 11.723 30.322 1.00 92.50 546 PHE A O 1
ATOM 4445 N N . GLN A 1 547 ? -23.075 9.883 31.382 1.00 89.50 547 GLN A N 1
ATOM 4446 C CA . GLN A 1 547 ? -21.847 9.675 32.137 1.00 89.50 547 GLN A CA 1
ATOM 4447 C C . GLN A 1 547 ? -20.832 8.896 31.293 1.00 89.50 547 GLN A C 1
ATOM 4449 O O . GLN A 1 547 ? -21.057 7.742 30.922 1.00 89.50 547 GLN A O 1
ATOM 4454 N N . SER A 1 548 ? -19.700 9.537 30.984 1.00 87.50 548 SER A N 1
ATOM 4455 C CA . SER A 1 548 ? -18.588 8.870 30.301 1.00 87.50 548 SER A CA 1
ATOM 4456 C C . SER A 1 548 ? -18.035 7.739 31.170 1.00 87.50 548 SER A C 1
ATOM 4458 O O . SER A 1 548 ? -17.840 7.947 32.368 1.00 87.50 548 SER A O 1
ATOM 4460 N N . PRO A 1 549 ? -17.738 6.568 30.586 1.00 88.12 549 PRO A N 1
ATOM 4461 C CA . PRO A 1 549 ? -17.118 5.483 31.327 1.00 88.12 549 PRO A CA 1
ATOM 4462 C C . PRO A 1 549 ? -15.665 5.814 31.688 1.00 88.12 549 PRO A C 1
ATOM 4464 O O . PRO A 1 549 ? -15.008 6.622 31.028 1.00 88.12 549 PRO A O 1
ATOM 4467 N N . LEU A 1 550 ? -15.153 5.145 32.720 1.00 85.56 550 LEU A N 1
ATOM 4468 C CA . LEU A 1 550 ? -13.761 5.263 33.141 1.00 85.56 550 LEU A CA 1
ATOM 4469 C C . LEU A 1 550 ? -12.848 4.423 32.237 1.00 85.56 550 LEU A C 1
ATOM 4471 O O . LEU A 1 550 ? -13.126 3.256 31.953 1.00 85.56 550 LEU A O 1
ATOM 4475 N N . PHE A 1 551 ? -11.730 5.012 31.811 1.00 83.75 551 PHE A N 1
ATOM 4476 C CA . PHE A 1 551 ? -10.715 4.320 31.009 1.00 83.75 551 PHE A CA 1
ATOM 4477 C C . PHE A 1 551 ? -9.703 3.555 31.863 1.00 83.75 551 PHE A C 1
ATOM 4479 O O . PHE A 1 551 ? -9.242 2.495 31.449 1.00 83.75 551 PHE A O 1
ATOM 4486 N N . GLY A 1 552 ? -9.418 4.050 33.068 1.00 79.25 552 GLY A N 1
ATOM 4487 C CA . GLY A 1 552 ? -8.398 3.512 33.964 1.00 79.25 552 GLY A CA 1
ATOM 4488 C C . GLY A 1 552 ? -7.066 4.251 33.880 1.00 79.25 552 GLY A C 1
ATOM 4489 O O . GLY A 1 552 ? -6.834 5.061 32.983 1.00 79.25 552 GLY A O 1
ATOM 4490 N N . THR A 1 553 ? -6.203 3.984 34.857 1.00 76.75 553 THR A N 1
ATOM 4491 C CA . THR A 1 553 ? -4.900 4.637 35.000 1.00 76.75 553 THR A CA 1
ATOM 4492 C C . THR A 1 553 ? -3.873 4.001 34.071 1.00 76.75 553 THR A C 1
ATOM 4494 O O . THR A 1 553 ? -3.711 2.777 34.062 1.00 76.75 553 THR A O 1
ATOM 4497 N N . LEU A 1 554 ? -3.164 4.837 33.313 1.00 80.38 554 LEU A N 1
ATOM 4498 C CA . LEU A 1 554 ? -2.024 4.409 32.512 1.00 80.38 554 LEU A CA 1
ATOM 4499 C C . LEU A 1 554 ? -0.791 4.268 33.402 1.00 80.38 554 LEU A C 1
ATOM 4501 O O . LEU A 1 554 ? -0.521 5.123 34.244 1.00 80.38 554 LEU A O 1
ATOM 4505 N N . GLU A 1 555 ? -0.053 3.182 33.213 1.00 72.31 555 GLU A N 1
ATOM 4506 C CA . GLU A 1 555 ? 1.292 3.056 33.767 1.00 72.31 555 GLU A CA 1
ATOM 4507 C C . GLU A 1 555 ? 2.265 3.777 32.832 1.00 72.31 555 GLU A C 1
ATOM 4509 O O . GLU A 1 555 ? 2.148 3.674 31.609 1.00 72.31 555 GLU A O 1
ATOM 4514 N N . LEU A 1 556 ? 3.200 4.532 33.410 1.00 67.12 556 LEU A N 1
ATOM 4515 C CA . LEU A 1 556 ? 4.268 5.163 32.644 1.00 67.12 556 LEU A CA 1
ATOM 4516 C C . LEU A 1 556 ? 5.198 4.077 32.102 1.00 67.12 556 LEU A C 1
ATOM 4518 O O . LEU A 1 556 ? 5.649 3.216 32.861 1.00 67.12 556 LEU A O 1
ATOM 4522 N N . ASP A 1 557 ? 5.488 4.131 30.802 1.00 68.94 557 ASP A N 1
ATOM 4523 C CA . ASP A 1 557 ? 6.544 3.305 30.223 1.00 68.94 557 ASP A CA 1
ATOM 4524 C C . ASP A 1 557 ? 7.899 3.766 30.782 1.00 68.94 557 ASP A C 1
ATOM 4526 O O . ASP A 1 557 ? 8.226 4.954 30.739 1.00 68.94 557 ASP A O 1
ATOM 4530 N N . LEU A 1 558 ? 8.665 2.823 31.329 1.00 68.06 558 LEU A N 1
ATOM 4531 C CA . LEU A 1 558 ? 10.059 3.029 31.735 1.00 68.06 558 LEU A CA 1
ATOM 4532 C C . LEU A 1 558 ? 11.031 2.627 30.612 1.00 68.06 558 LEU A C 1
ATOM 4534 O O . LEU A 1 558 ? 12.234 2.837 30.742 1.00 68.06 558 LEU A O 1
ATOM 4538 N N . ASP A 1 559 ? 10.536 2.015 29.530 1.00 77.44 559 ASP A N 1
ATOM 4539 C CA . ASP A 1 559 ? 11.327 1.665 28.355 1.00 77.44 559 ASP A CA 1
ATOM 4540 C C . ASP A 1 559 ? 11.495 2.891 27.447 1.00 77.44 559 ASP A C 1
ATOM 4542 O O . ASP A 1 559 ? 10.531 3.464 26.943 1.00 77.44 559 ASP A O 1
ATOM 4546 N N . GLU A 1 560 ? 12.743 3.270 27.184 1.00 79.81 560 GLU A N 1
ATOM 4547 C CA . GLU A 1 560 ? 13.081 4.364 26.264 1.00 79.81 560 GLU A CA 1
ATOM 4548 C C . GLU A 1 560 ? 12.847 3.989 24.785 1.00 79.81 560 GLU A C 1
ATOM 4550 O O . GLU A 1 560 ? 12.955 4.828 23.887 1.00 79.81 560 GLU A O 1
ATOM 4555 N N . ARG A 1 561 ? 12.537 2.717 24.493 1.00 87.00 561 ARG A N 1
ATOM 4556 C CA . ARG A 1 561 ? 12.261 2.234 23.134 1.00 87.00 561 ARG A CA 1
ATOM 4557 C C . ARG A 1 561 ? 10.799 2.438 22.761 1.00 87.00 561 ARG A C 1
ATOM 4559 O O . ARG A 1 561 ? 9.892 1.959 23.436 1.00 87.00 561 ARG A O 1
ATOM 4566 N N . GLY A 1 562 ? 10.580 3.030 21.593 1.00 88.12 562 GLY A N 1
ATOM 4567 C CA . GLY A 1 562 ? 9.252 3.267 21.035 1.00 88.12 562 GLY A CA 1
ATOM 4568 C C . GLY A 1 562 ? 8.916 2.353 19.865 1.00 88.12 562 GLY A C 1
ATOM 4569 O O . GLY A 1 562 ? 9.576 1.348 19.599 1.00 88.12 562 GLY A O 1
ATOM 4570 N N . ILE A 1 563 ? 7.849 2.688 19.156 1.00 88.31 563 ILE A N 1
ATOM 4571 C CA . ILE A 1 563 ? 7.224 1.858 18.128 1.00 88.31 563 ILE A CA 1
ATOM 4572 C C . ILE A 1 563 ? 6.993 2.702 16.890 1.00 88.31 563 ILE A C 1
ATOM 4574 O O . ILE A 1 563 ? 6.470 3.810 16.981 1.00 88.31 563 ILE A O 1
ATOM 4578 N N . GLY A 1 564 ? 7.353 2.154 15.729 1.00 84.88 564 GLY A N 1
ATOM 4579 C CA . GLY A 1 564 ? 7.190 2.819 14.443 1.00 84.88 564 GLY A CA 1
ATOM 4580 C C . GLY A 1 564 ? 8.474 2.801 13.622 1.00 84.88 564 GLY A C 1
ATOM 4581 O O . GLY A 1 564 ? 9.092 1.751 13.439 1.00 84.88 564 GLY A O 1
ATOM 4582 N N . SER A 1 565 ? 8.846 3.952 13.074 1.00 80.44 565 SER A N 1
ATOM 4583 C CA . SER A 1 565 ? 9.996 4.104 12.192 1.00 80.44 565 SER A CA 1
ATOM 4584 C C . SER A 1 565 ? 11.323 3.973 12.932 1.00 80.44 565 SER A C 1
ATOM 4586 O O . SER A 1 565 ? 11.563 4.625 13.943 1.00 80.44 565 SER A O 1
ATOM 4588 N N . GLN A 1 566 ? 12.218 3.145 12.389 1.00 78.56 566 GLN A N 1
ATOM 4589 C CA . GLN A 1 566 ? 13.600 3.018 12.870 1.00 78.56 566 GLN A CA 1
ATOM 4590 C C . GLN A 1 566 ? 14.519 4.145 12.377 1.00 78.56 566 GLN A C 1
ATOM 4592 O O . GLN A 1 566 ? 15.697 4.164 12.714 1.00 78.56 566 GLN A O 1
ATOM 4597 N N . PHE A 1 567 ? 14.002 5.048 11.541 1.00 77.62 567 PHE A N 1
ATOM 4598 C CA . PHE A 1 567 ? 14.756 6.151 10.946 1.00 77.62 567 PHE A CA 1
ATOM 4599 C C . PHE A 1 567 ? 14.446 7.499 11.596 1.00 77.62 567 PHE A C 1
ATOM 4601 O O . PHE A 1 567 ? 14.890 8.526 11.089 1.00 77.62 567 PHE A O 1
ATOM 4608 N N . THR A 1 568 ? 13.685 7.511 12.691 1.00 81.38 568 THR A N 1
ATOM 4609 C CA . THR A 1 568 ? 13.362 8.749 13.397 1.00 81.38 568 THR A CA 1
ATOM 4610 C C . THR A 1 568 ? 14.588 9.227 14.181 1.00 81.38 568 THR A C 1
ATOM 4612 O O . THR A 1 568 ? 15.071 8.489 15.044 1.00 81.38 568 THR A O 1
ATOM 4615 N N . PRO A 1 569 ? 15.127 10.423 13.889 1.00 83.31 569 PRO A N 1
ATOM 4616 C CA . PRO A 1 569 ? 16.290 10.954 14.592 1.00 83.31 569 PRO A CA 1
ATOM 4617 C C . PRO A 1 569 ? 15.957 11.360 16.031 1.00 83.31 569 PRO A C 1
ATOM 4619 O O . PRO A 1 569 ? 14.819 11.713 16.343 1.00 83.31 569 PRO A O 1
ATOM 4622 N N . THR A 1 570 ? 16.962 11.332 16.908 1.00 87.94 570 THR A N 1
ATOM 4623 C CA . THR A 1 570 ? 16.835 11.893 18.260 1.00 87.94 570 THR A CA 1
ATOM 4624 C C . THR A 1 570 ? 16.840 13.419 18.212 1.00 87.94 570 THR A C 1
ATOM 4626 O O . THR A 1 570 ? 17.398 14.035 17.297 1.00 87.94 570 THR A O 1
ATOM 4629 N N . LYS A 1 571 ? 16.234 14.054 19.218 1.00 87.94 571 LYS A N 1
ATOM 4630 C CA . LYS A 1 571 ? 16.206 15.517 19.326 1.00 87.94 571 LYS A CA 1
ATOM 4631 C C . LYS A 1 571 ? 17.623 16.088 19.403 1.00 87.94 571 LYS A C 1
ATOM 4633 O O . LYS A 1 571 ? 17.921 17.091 18.761 1.00 87.94 571 LYS A O 1
ATOM 4638 N N . GLU A 1 572 ? 18.502 15.422 20.139 1.00 90.81 572 GLU A N 1
ATOM 4639 C CA . GLU A 1 572 ? 19.903 15.791 20.334 1.00 90.81 572 GLU A CA 1
ATOM 4640 C C . GLU A 1 572 ? 20.668 15.733 19.011 1.00 90.81 572 GLU A C 1
ATOM 4642 O O . GLU A 1 572 ? 21.411 16.662 18.693 1.00 90.81 572 GLU A O 1
ATOM 4647 N N . ALA A 1 573 ? 20.436 14.692 18.204 1.00 88.88 573 ALA A N 1
ATOM 4648 C CA . ALA A 1 573 ? 21.038 14.574 16.882 1.00 88.88 573 ALA A CA 1
ATOM 4649 C C . ALA A 1 573 ? 20.598 15.720 15.963 1.00 88.88 573 ALA A C 1
ATOM 4651 O O . ALA A 1 573 ? 21.444 16.319 15.303 1.00 88.88 573 ALA A O 1
ATOM 4652 N N . ILE A 1 574 ? 19.306 16.074 15.958 1.00 86.19 574 ILE A N 1
ATOM 4653 C CA . ILE A 1 574 ? 18.804 17.215 15.176 1.00 86.19 574 ILE A CA 1
ATOM 4654 C C . ILE A 1 574 ? 19.450 18.520 15.654 1.00 86.19 574 ILE A C 1
ATOM 4656 O O . ILE A 1 574 ? 19.944 19.284 14.829 1.00 86.19 574 ILE A O 1
ATOM 4660 N N . ILE A 1 575 ? 19.485 18.776 16.967 1.00 88.75 575 ILE A N 1
ATOM 4661 C CA . ILE A 1 575 ? 20.077 19.998 17.538 1.00 88.75 575 ILE A CA 1
ATOM 4662 C C . ILE A 1 575 ? 21.554 20.113 17.158 1.00 88.75 575 ILE A C 1
ATOM 4664 O O . ILE A 1 575 ? 21.988 21.171 16.702 1.00 88.75 575 ILE A O 1
ATOM 4668 N N . HIS A 1 576 ? 22.315 19.028 17.312 1.00 90.00 576 HIS A N 1
ATOM 4669 C CA . HIS A 1 576 ? 23.725 18.982 16.940 1.00 90.00 576 HIS A CA 1
ATOM 4670 C C . HIS A 1 576 ? 23.922 19.242 15.440 1.00 90.00 576 HIS A C 1
ATOM 4672 O O . HIS A 1 576 ? 24.789 20.011 15.038 1.00 90.00 576 HIS A O 1
ATOM 4678 N N . TRP A 1 577 ? 23.099 18.631 14.590 1.00 85.25 577 TRP A N 1
ATOM 4679 C CA . TRP A 1 577 ? 23.183 18.828 13.145 1.00 85.25 577 TRP A CA 1
ATOM 4680 C C . TRP A 1 577 ? 22.841 20.257 12.721 1.00 85.25 577 TRP A C 1
ATOM 4682 O O . TRP A 1 577 ? 23.541 20.837 11.887 1.00 85.25 577 TRP A O 1
ATOM 4692 N N . VAL A 1 578 ? 21.787 20.837 13.297 1.00 87.25 578 VAL A N 1
ATOM 4693 C CA . VAL A 1 578 ? 21.385 22.226 13.049 1.00 87.25 578 VAL A CA 1
ATOM 4694 C C . VAL A 1 578 ? 22.491 23.178 13.489 1.00 87.25 578 VAL A C 1
ATOM 4696 O O . VAL A 1 578 ? 22.849 24.075 12.724 1.00 87.25 578 VAL A O 1
ATOM 4699 N N . SER A 1 579 ? 23.071 22.977 14.674 1.00 89.75 579 SER A N 1
ATOM 4700 C CA . SER A 1 579 ? 24.145 23.836 15.177 1.00 89.75 579 SER A CA 1
ATOM 4701 C C . SER A 1 579 ? 25.405 23.740 14.315 1.00 89.75 579 SER A C 1
ATOM 4703 O O . SER A 1 579 ? 25.997 24.770 13.998 1.00 89.75 579 SER A O 1
ATOM 4705 N N . GLU A 1 580 ? 25.770 22.544 13.844 1.00 90.62 580 GLU A N 1
ATOM 4706 C CA . GLU A 1 580 ? 26.918 22.339 12.959 1.00 90.62 580 GLU A CA 1
ATOM 4707 C C . GLU A 1 580 ? 26.779 23.121 11.643 1.00 90.62 580 GLU A C 1
ATOM 4709 O O . GLU A 1 580 ? 27.697 23.847 11.251 1.00 90.62 580 GLU A O 1
ATOM 4714 N N . HIS A 1 581 ? 25.632 23.006 10.970 1.00 88.50 581 HIS A N 1
ATOM 4715 C CA . HIS A 1 581 ? 25.395 23.673 9.684 1.00 88.50 581 HIS A CA 1
ATOM 4716 C C . HIS A 1 581 ? 25.216 25.181 9.851 1.00 88.50 581 HIS A C 1
ATOM 4718 O O . HIS A 1 581 ? 25.741 25.960 9.058 1.00 88.50 581 HIS A O 1
ATOM 4724 N N . THR A 1 582 ? 24.559 25.602 10.931 1.00 89.06 582 THR A N 1
ATOM 4725 C CA . THR A 1 582 ? 24.444 27.020 11.277 1.00 89.06 582 THR A CA 1
ATOM 4726 C C . THR A 1 582 ? 25.830 27.614 11.525 1.00 89.06 582 THR A C 1
ATOM 4728 O O . THR A 1 582 ? 26.151 28.661 10.973 1.00 89.06 582 THR A O 1
ATOM 4731 N N . ARG A 1 583 ? 26.707 26.927 12.268 1.00 91.19 583 ARG A N 1
ATOM 4732 C CA . ARG A 1 583 ? 28.083 27.379 12.517 1.00 91.19 583 ARG A CA 1
ATOM 4733 C C . ARG A 1 583 ? 28.884 27.530 11.223 1.00 91.19 583 ARG A C 1
ATOM 4735 O O . ARG A 1 583 ? 29.578 28.528 11.079 1.00 91.19 583 ARG A O 1
ATOM 4742 N N . LYS A 1 584 ? 28.765 26.586 10.278 1.00 89.56 584 LYS A N 1
ATOM 4743 C CA . LYS A 1 584 ? 29.402 26.687 8.948 1.00 89.56 584 LYS A CA 1
ATOM 4744 C C . LYS A 1 584 ? 28.922 27.911 8.169 1.00 89.56 584 LYS A C 1
ATOM 4746 O O . LYS A 1 584 ? 29.709 28.526 7.472 1.00 89.56 584 LYS A O 1
ATOM 4751 N N . LEU A 1 585 ? 27.655 28.298 8.291 1.00 89.44 585 LEU A N 1
ATOM 4752 C CA . LEU A 1 585 ? 27.157 29.512 7.637 1.00 89.44 585 LEU A CA 1
ATOM 4753 C C . LEU A 1 585 ? 27.724 30.790 8.262 1.00 89.44 585 LEU A C 1
ATOM 4755 O O . LEU A 1 585 ? 27.990 31.748 7.545 1.00 89.44 585 LEU A O 1
ATOM 4759 N N . HIS A 1 586 ? 27.964 30.784 9.574 1.00 89.62 586 HIS A N 1
ATOM 4760 C CA . HIS A 1 586 ? 28.524 31.930 10.294 1.00 89.62 586 HIS A CA 1
ATOM 4761 C C . HIS A 1 586 ? 30.028 32.141 10.056 1.00 89.62 586 HIS A C 1
ATOM 4763 O O . HIS A 1 586 ? 30.547 33.179 10.452 1.00 89.62 586 HIS A O 1
ATOM 4769 N N . THR A 1 587 ? 30.743 31.202 9.420 1.00 89.69 587 THR A N 1
ATOM 4770 C CA . THR A 1 587 ? 32.159 31.415 9.063 1.00 89.69 587 THR A CA 1
ATOM 4771 C C . THR A 1 587 ? 32.343 32.328 7.855 1.00 89.69 587 THR A C 1
ATOM 4773 O O . THR A 1 587 ? 33.461 32.757 7.604 1.00 89.69 587 THR A O 1
ATOM 4776 N N . TYR A 1 588 ? 31.276 32.608 7.102 1.00 87.31 588 TYR A N 1
ATOM 4777 C CA . TYR A 1 588 ? 31.315 33.478 5.932 1.00 87.31 588 TYR A CA 1
ATOM 4778 C C . TYR A 1 588 ? 30.895 34.895 6.313 1.00 87.31 588 TYR A C 1
ATOM 4780 O O . TYR A 1 588 ? 29.805 35.098 6.852 1.00 87.31 588 TYR A O 1
ATOM 4788 N N . THR A 1 589 ? 31.713 35.894 5.986 1.00 87.88 589 THR A N 1
ATOM 4789 C CA . THR A 1 589 ? 31.293 37.296 6.097 1.00 87.88 589 THR A CA 1
ATOM 4790 C C . THR A 1 589 ? 30.639 37.777 4.802 1.00 87.88 589 THR A C 1
ATOM 4792 O O . THR A 1 589 ? 31.001 37.356 3.701 1.00 87.88 589 THR A O 1
ATOM 4795 N N . ALA A 1 590 ? 29.685 38.709 4.909 1.00 83.12 590 ALA A N 1
ATOM 4796 C CA . ALA A 1 590 ? 29.001 39.272 3.740 1.00 83.12 590 ALA A CA 1
ATOM 4797 C C . ALA A 1 590 ? 29.985 39.893 2.729 1.00 83.12 590 ALA A C 1
ATOM 4799 O O . ALA A 1 590 ? 29.795 39.781 1.520 1.00 83.12 590 ALA A O 1
ATOM 4800 N N . PHE A 1 591 ? 31.064 40.505 3.222 1.00 81.38 591 PHE A N 1
ATOM 4801 C CA . PHE A 1 591 ? 32.096 41.110 2.385 1.00 81.38 591 PHE A CA 1
ATOM 4802 C C . PHE A 1 591 ? 32.897 40.069 1.583 1.00 81.38 591 PHE A C 1
ATOM 4804 O O . PHE A 1 591 ? 33.110 40.252 0.385 1.00 81.38 591 PHE A O 1
ATOM 4811 N N . GLU A 1 592 ? 33.310 38.962 2.209 1.00 81.19 592 GLU A N 1
ATOM 4812 C CA . GLU A 1 592 ? 34.065 37.887 1.543 1.00 81.19 592 GLU A CA 1
ATOM 4813 C C . GLU A 1 592 ? 33.231 37.170 0.479 1.00 81.19 592 GLU A C 1
ATOM 4815 O O . GLU A 1 592 ? 33.719 36.910 -0.622 1.00 81.19 592 GLU A O 1
ATOM 4820 N N . VAL A 1 593 ? 31.956 36.919 0.783 1.00 82.94 593 VAL A N 1
ATOM 4821 C CA . VAL A 1 593 ? 30.999 36.271 -0.123 1.00 82.94 593 VAL A CA 1
ATOM 4822 C C . VAL A 1 593 ? 30.754 37.110 -1.378 1.00 82.94 593 VAL A C 1
ATOM 4824 O O . VAL A 1 593 ? 30.727 36.569 -2.479 1.00 82.94 593 VAL A O 1
ATOM 4827 N N . VAL A 1 594 ? 30.613 38.434 -1.243 1.00 82.94 594 VAL A N 1
ATOM 4828 C CA . VAL A 1 594 ? 30.374 39.333 -2.389 1.00 82.94 594 VAL A CA 1
ATOM 4829 C C . VAL A 1 594 ? 31.629 39.504 -3.249 1.00 82.94 594 VAL A C 1
ATOM 4831 O O . VAL A 1 594 ? 31.533 39.620 -4.470 1.00 82.94 594 VAL A O 1
ATOM 4834 N N . LYS A 1 595 ? 32.815 39.513 -2.633 1.00 87.31 595 LYS A N 1
ATOM 4835 C CA . LYS A 1 595 ? 34.080 39.783 -3.330 1.00 87.31 595 LYS A CA 1
ATOM 4836 C C . LYS A 1 595 ? 34.654 38.556 -4.051 1.00 87.31 595 LYS A C 1
ATOM 4838 O O . LYS A 1 595 ? 35.438 38.724 -4.984 1.00 87.31 595 LYS A O 1
ATOM 4843 N N . ASN A 1 596 ? 34.303 37.336 -3.633 1.00 89.06 596 ASN A N 1
ATOM 4844 C CA . ASN A 1 596 ? 34.873 36.100 -4.170 1.00 89.06 596 ASN A CA 1
ATOM 4845 C C . ASN A 1 596 ? 33.791 35.097 -4.597 1.00 89.06 596 ASN A C 1
ATOM 4847 O O . ASN A 1 596 ? 33.097 34.511 -3.769 1.00 89.06 596 ASN A O 1
ATOM 4851 N N . ILE A 1 597 ? 33.724 34.814 -5.902 1.00 89.25 597 ILE A N 1
ATOM 4852 C CA . ILE A 1 597 ? 32.757 33.871 -6.480 1.00 89.25 597 ILE A CA 1
ATOM 4853 C C . ILE A 1 597 ? 32.859 32.456 -5.891 1.00 89.25 597 ILE A C 1
ATOM 4855 O O . ILE A 1 597 ? 31.848 31.772 -5.752 1.00 89.25 597 ILE A O 1
ATOM 4859 N N . LYS A 1 598 ? 34.058 32.013 -5.494 1.00 91.19 598 LYS A N 1
ATOM 4860 C CA . LYS A 1 598 ? 34.251 30.702 -4.863 1.00 91.19 598 LYS A CA 1
ATOM 4861 C C . LYS A 1 598 ? 33.587 30.651 -3.487 1.00 91.19 598 LYS A C 1
ATOM 4863 O O . LYS A 1 598 ? 32.926 29.666 -3.166 1.00 91.19 598 LYS A O 1
ATOM 4868 N N . GLU A 1 599 ? 33.722 31.719 -2.706 1.00 89.19 599 GLU A N 1
ATOM 4869 C CA . GLU A 1 599 ? 33.075 31.831 -1.396 1.00 89.19 599 GLU A CA 1
ATOM 4870 C C . GLU A 1 599 ? 31.557 31.962 -1.531 1.00 89.19 599 GLU A C 1
ATOM 4872 O O . GLU A 1 599 ? 30.827 31.331 -0.770 1.00 89.19 599 GLU A O 1
ATOM 4877 N N . LEU A 1 600 ? 31.070 32.668 -2.559 1.00 88.94 600 LEU A N 1
ATOM 4878 C CA . LEU A 1 600 ? 29.645 32.717 -2.893 1.00 88.94 600 LEU A CA 1
ATOM 4879 C C . LEU A 1 600 ? 29.062 31.332 -3.182 1.00 88.94 600 LEU A C 1
ATOM 4881 O O . LEU A 1 600 ? 28.031 30.968 -2.617 1.00 88.94 600 LEU A O 1
ATOM 4885 N N . VAL A 1 601 ? 29.728 30.543 -4.030 1.00 89.62 601 VAL A N 1
ATOM 4886 C CA . VAL A 1 601 ? 29.295 29.175 -4.353 1.00 89.62 601 VAL A CA 1
ATOM 4887 C C . VAL A 1 601 ? 29.304 28.292 -3.103 1.00 89.62 601 VAL A C 1
ATOM 4889 O O . VAL A 1 601 ? 28.347 27.555 -2.860 1.00 89.62 601 VAL A O 1
ATOM 4892 N N . ASN A 1 602 ? 30.348 28.383 -2.278 1.00 90.25 602 ASN A N 1
ATOM 4893 C CA . ASN A 1 602 ? 30.445 27.604 -1.046 1.00 90.25 602 ASN A CA 1
ATOM 4894 C C . ASN A 1 602 ? 29.340 27.967 -0.044 1.00 90.25 602 ASN A C 1
ATOM 4896 O O . ASN A 1 602 ? 28.660 27.071 0.460 1.00 90.25 602 ASN A O 1
ATOM 4900 N N . TYR A 1 603 ? 29.120 29.262 0.196 1.00 91.44 603 TYR A N 1
ATOM 4901 C CA . TYR A 1 603 ? 28.049 29.755 1.058 1.00 91.44 603 TYR A CA 1
ATOM 4902 C C . TYR A 1 603 ? 26.675 29.293 0.559 1.00 91.44 603 TYR A C 1
ATOM 4904 O O . TYR A 1 603 ? 25.905 28.714 1.327 1.00 91.44 603 TYR A O 1
ATOM 4912 N N . HIS A 1 604 ? 26.393 29.465 -0.738 1.00 90.44 604 HIS A N 1
ATOM 4913 C CA . HIS A 1 604 ? 25.147 29.017 -1.361 1.00 90.44 604 HIS A CA 1
ATOM 4914 C C . HIS A 1 604 ? 24.901 27.520 -1.135 1.00 90.44 604 HIS A C 1
ATOM 4916 O O . HIS A 1 604 ? 23.803 27.117 -0.746 1.00 90.44 604 HIS A O 1
ATOM 4922 N N . ASN A 1 605 ? 25.922 26.683 -1.338 1.00 90.31 605 ASN A N 1
ATOM 4923 C CA . ASN A 1 605 ? 25.799 25.238 -1.166 1.00 90.31 605 ASN A CA 1
ATOM 4924 C C . ASN A 1 605 ? 25.524 24.860 0.296 1.00 90.31 605 ASN A C 1
ATOM 4926 O O . ASN A 1 605 ? 24.625 24.061 0.557 1.00 90.31 605 ASN A O 1
ATOM 4930 N N . GLN A 1 606 ? 26.232 25.464 1.256 1.00 89.12 606 GLN A N 1
ATOM 4931 C CA . GLN A 1 606 ? 25.977 25.231 2.684 1.00 89.12 606 GLN A CA 1
ATOM 4932 C C . GLN A 1 606 ? 24.575 25.697 3.096 1.00 89.12 606 GLN A C 1
ATOM 4934 O O . GLN A 1 606 ? 23.879 25.000 3.836 1.00 89.12 606 GLN A O 1
ATOM 4939 N N . TYR A 1 607 ? 24.129 26.842 2.576 1.00 90.12 607 TYR A N 1
ATOM 4940 C CA . TYR A 1 607 ? 22.810 27.397 2.873 1.00 90.12 607 TYR A CA 1
ATOM 4941 C C . TYR A 1 607 ? 21.691 26.534 2.288 1.00 90.12 607 TYR A C 1
ATOM 4943 O O . TYR A 1 607 ? 20.680 26.277 2.945 1.00 90.12 607 TYR A O 1
ATOM 4951 N N . THR A 1 608 ? 21.904 26.015 1.078 1.00 89.12 608 THR A N 1
ATOM 4952 C CA . THR A 1 608 ? 20.993 25.073 0.422 1.00 89.12 608 THR A CA 1
ATOM 4953 C C . THR A 1 608 ? 20.873 23.781 1.225 1.00 89.12 608 THR A C 1
ATOM 4955 O O . THR A 1 608 ? 19.759 23.328 1.476 1.00 89.12 608 THR A O 1
ATOM 4958 N N . ILE A 1 609 ? 21.994 23.213 1.687 1.00 86.25 609 ILE A N 1
ATOM 4959 C CA . ILE A 1 609 ? 22.001 22.002 2.524 1.00 86.25 609 ILE A CA 1
ATOM 4960 C C . ILE A 1 609 ? 21.221 22.241 3.819 1.00 86.25 609 ILE A C 1
ATOM 4962 O O . ILE A 1 609 ? 20.325 21.465 4.146 1.00 86.25 609 ILE A O 1
ATOM 4966 N N . TYR A 1 610 ? 21.516 23.331 4.531 1.00 87.25 610 TYR A N 1
ATOM 4967 C CA . TYR A 1 610 ? 20.812 23.695 5.761 1.00 87.25 610 TYR A CA 1
ATOM 4968 C C . TYR A 1 610 ? 19.296 23.820 5.539 1.00 87.25 610 TYR A C 1
ATOM 4970 O O . TYR A 1 610 ? 18.504 23.200 6.253 1.00 87.25 610 TYR A O 1
ATOM 4978 N N . THR A 1 611 ? 18.892 24.561 4.505 1.00 85.94 611 THR A N 1
ATOM 4979 C CA . THR A 1 611 ? 17.482 24.776 4.157 1.00 85.94 611 THR A CA 1
ATOM 4980 C C . THR A 1 611 ? 16.784 23.471 3.774 1.00 85.94 611 THR A C 1
ATOM 4982 O O . THR A 1 611 ? 15.671 23.211 4.228 1.00 85.94 611 THR A O 1
ATOM 4985 N N . LEU A 1 612 ? 17.438 22.611 2.987 1.00 82.38 612 LEU A N 1
ATOM 4986 C CA . LEU A 1 612 ? 16.899 21.310 2.596 1.00 82.38 612 LEU A CA 1
ATOM 4987 C C . LEU A 1 612 ? 16.688 20.401 3.813 1.00 82.38 612 LEU A C 1
ATOM 4989 O O . LEU A 1 612 ? 15.661 19.736 3.913 1.00 82.38 612 LEU A O 1
ATOM 4993 N N . ILE A 1 613 ? 17.629 20.392 4.757 1.00 76.38 613 ILE A N 1
ATOM 4994 C CA . ILE A 1 613 ? 17.525 19.604 5.991 1.00 76.38 613 ILE A CA 1
ATOM 4995 C C . ILE A 1 613 ? 16.372 20.108 6.861 1.00 76.38 613 ILE A C 1
ATOM 4997 O O . ILE A 1 613 ? 15.585 19.300 7.361 1.00 76.38 613 ILE A O 1
ATOM 5001 N N . MET A 1 614 ? 16.253 21.427 7.031 1.00 78.69 614 MET A N 1
ATOM 5002 C CA . MET A 1 614 ? 15.132 22.037 7.748 1.00 78.69 614 MET A CA 1
ATOM 5003 C C . MET A 1 614 ? 13.803 21.658 7.094 1.00 78.69 614 MET A C 1
ATOM 5005 O O . MET A 1 614 ? 12.883 21.233 7.789 1.00 78.69 614 MET A O 1
ATOM 5009 N N . LEU A 1 615 ? 13.728 21.724 5.762 1.00 78.88 615 LEU A N 1
ATOM 5010 C CA . LEU A 1 615 ? 12.548 21.328 5.003 1.00 78.88 615 LEU A CA 1
ATOM 5011 C C . LEU A 1 615 ? 12.209 19.851 5.228 1.00 78.88 615 LEU A C 1
ATOM 5013 O O . LEU A 1 615 ? 11.076 19.556 5.596 1.00 78.88 615 LEU A O 1
ATOM 5017 N N . ILE A 1 616 ? 13.163 18.931 5.058 1.00 72.44 616 ILE A N 1
ATOM 5018 C CA . ILE A 1 616 ? 12.950 17.481 5.219 1.00 72.44 616 ILE A CA 1
ATOM 5019 C C . ILE A 1 616 ? 12.424 17.153 6.622 1.00 72.44 616 ILE A C 1
ATOM 5021 O O . ILE A 1 616 ? 11.451 16.409 6.748 1.00 72.44 616 ILE A O 1
ATOM 5025 N N . ASN A 1 617 ? 13.028 17.732 7.664 1.00 71.00 617 ASN A N 1
ATOM 5026 C CA . ASN A 1 617 ? 12.621 17.480 9.047 1.00 71.00 617 ASN A CA 1
ATOM 5027 C C . ASN A 1 617 ? 11.272 18.127 9.390 1.00 71.00 617 ASN A C 1
ATOM 5029 O O . ASN A 1 617 ? 10.439 17.483 10.019 1.00 71.00 617 ASN A O 1
ATOM 5033 N N . ALA A 1 618 ? 11.028 19.372 8.967 1.00 66.88 618 ALA A N 1
ATOM 5034 C CA . ALA A 1 618 ? 9.800 20.097 9.301 1.00 66.88 618 ALA A CA 1
ATOM 5035 C C . ALA A 1 618 ? 8.574 19.581 8.535 1.00 66.88 618 ALA A C 1
ATOM 5037 O O . ALA A 1 618 ? 7.474 19.539 9.077 1.00 66.88 618 ALA A O 1
ATOM 5038 N N . SER A 1 619 ? 8.754 19.183 7.276 1.00 62.94 619 SER A N 1
ATOM 5039 C CA . SER A 1 619 ? 7.658 18.677 6.443 1.00 62.94 619 SER A CA 1
ATOM 5040 C C . SER A 1 619 ? 7.409 17.179 6.616 1.00 62.94 619 SER A C 1
ATOM 5042 O O . SER A 1 619 ? 6.450 16.658 6.048 1.00 62.94 619 SER A O 1
ATOM 5044 N N . GLY A 1 620 ? 8.272 16.471 7.360 1.00 54.59 620 GLY A N 1
ATOM 5045 C CA . GLY A 1 620 ? 8.248 15.011 7.404 1.00 54.59 620 GLY A CA 1
ATOM 5046 C C . GLY A 1 620 ? 8.336 14.421 5.996 1.00 54.59 620 GLY A C 1
ATOM 5047 O O . GLY A 1 620 ? 7.685 13.428 5.699 1.00 54.59 620 GLY A O 1
ATOM 5048 N N . TYR A 1 621 ? 9.070 15.064 5.086 1.00 51.03 621 TYR A N 1
ATOM 5049 C CA . TYR A 1 621 ? 9.200 14.620 3.704 1.00 51.03 621 TYR A CA 1
ATOM 5050 C C . TYR A 1 621 ? 10.434 13.727 3.603 1.00 51.03 621 TYR A C 1
ATOM 5052 O O . TYR A 1 621 ? 11.520 14.154 3.217 1.00 51.03 621 TYR A O 1
ATOM 5060 N N . ARG A 1 622 ? 10.278 12.441 3.928 1.00 48.09 622 ARG A N 1
ATOM 5061 C CA . ARG A 1 622 ? 11.151 11.397 3.386 1.00 48.09 622 ARG A CA 1
ATOM 5062 C C . ARG A 1 622 ? 10.717 11.323 1.950 1.00 48.09 622 ARG A C 1
ATOM 5064 O O . ARG A 1 622 ? 9.662 10.795 1.602 1.00 48.09 622 ARG A O 1
ATOM 5071 N N . ALA A 1 623 ? 11.489 12.004 1.137 1.00 39.41 623 ALA A N 1
ATOM 5072 C CA . ALA A 1 623 ? 11.210 12.092 -0.255 1.00 39.41 623 ALA A CA 1
ATOM 5073 C C . ALA A 1 623 ? 11.098 10.643 -0.768 1.00 39.41 623 ALA A C 1
ATOM 5075 O O . ALA A 1 623 ? 12.052 9.869 -0.730 1.00 39.41 623 ALA A O 1
ATOM 5076 N N . VAL A 1 624 ? 9.879 10.250 -1.166 1.00 40.97 624 VAL A N 1
ATOM 5077 C CA . VAL A 1 624 ? 9.615 8.957 -1.829 1.00 40.97 624 VAL A CA 1
ATOM 5078 C C . VAL A 1 624 ? 10.542 8.827 -3.055 1.00 40.97 624 VAL A C 1
ATOM 5080 O O . VAL A 1 624 ? 10.853 7.731 -3.503 1.00 40.97 624 VAL A O 1
ATOM 5083 N N . TYR A 1 625 ? 11.037 9.978 -3.525 1.00 34.50 625 TYR A N 1
ATOM 5084 C CA . TYR A 1 625 ? 12.226 10.190 -4.334 1.00 34.50 625 TYR A CA 1
ATOM 5085 C C . TYR A 1 625 ? 13.357 10.795 -3.511 1.00 34.50 625 TYR A C 1
ATOM 5087 O O . TYR A 1 625 ? 13.240 11.951 -3.144 1.00 34.50 625 TYR A O 1
ATOM 5095 N N . ASN A 1 626 ? 14.472 10.103 -3.303 1.00 31.94 626 ASN A N 1
ATOM 5096 C CA . ASN A 1 626 ? 15.724 10.749 -2.898 1.00 31.94 626 ASN A CA 1
ATOM 5097 C C . ASN A 1 626 ? 15.916 12.078 -3.690 1.00 31.94 626 ASN A C 1
ATOM 5099 O O . ASN A 1 626 ? 15.849 12.036 -4.921 1.00 31.94 626 ASN A O 1
ATOM 5103 N N . PRO A 1 627 ? 16.066 13.258 -3.042 1.00 34.00 627 PRO A N 1
ATOM 5104 C CA . PRO A 1 627 ? 16.237 14.528 -3.758 1.00 34.00 627 PRO A CA 1
ATOM 5105 C C . PRO A 1 627 ? 17.564 14.575 -4.530 1.00 34.00 627 PRO A C 1
ATOM 5107 O O . PRO A 1 627 ? 17.732 15.405 -5.417 1.00 34.00 627 PRO A O 1
ATOM 5110 N N . MET A 1 628 ? 18.483 13.654 -4.225 1.00 29.69 628 MET A N 1
ATOM 5111 C CA . MET A 1 628 ? 19.607 13.295 -5.080 1.00 29.69 628 MET A CA 1
ATOM 5112 C C . MET A 1 628 ? 19.211 12.066 -5.911 1.00 29.69 628 MET A C 1
ATOM 5114 O O . MET A 1 628 ? 18.684 11.108 -5.346 1.00 29.69 628 MET A O 1
ATOM 5118 N N . PRO A 1 629 ? 19.452 12.031 -7.231 1.00 29.27 629 PRO A N 1
ATOM 5119 C CA . PRO A 1 629 ? 19.062 10.904 -8.068 1.00 29.27 629 PRO A CA 1
ATOM 5120 C C . PRO A 1 629 ? 19.794 9.626 -7.627 1.00 29.27 629 PRO A C 1
ATOM 5122 O O . PRO A 1 629 ? 20.914 9.363 -8.051 1.00 29.27 629 PRO A O 1
ATOM 5125 N N . SER A 1 630 ? 19.158 8.778 -6.811 1.00 34.88 630 SER A N 1
ATOM 5126 C CA . SER A 1 630 ? 19.484 7.352 -6.842 1.00 34.88 630 SER A CA 1
ATOM 5127 C C . SER A 1 630 ? 18.766 6.791 -8.061 1.00 34.88 630 SER A C 1
ATOM 5129 O O . SER A 1 630 ? 17.565 6.498 -8.020 1.00 34.88 630 SER A O 1
ATOM 5131 N N . PHE A 1 631 ? 19.494 6.720 -9.170 1.00 35.47 631 PHE A N 1
ATOM 5132 C CA . PHE A 1 631 ? 18.997 6.252 -10.461 1.00 35.47 631 PHE A CA 1
ATOM 5133 C C . PHE A 1 631 ? 18.270 4.893 -10.374 1.00 35.47 631 PHE A C 1
ATOM 5135 O O . PHE A 1 631 ? 17.354 4.649 -11.153 1.00 35.47 631 PHE A O 1
ATOM 5142 N N . ASP A 1 632 ? 18.554 4.072 -9.361 1.00 35.12 632 ASP A N 1
ATOM 5143 C CA . ASP A 1 632 ? 17.957 2.745 -9.163 1.00 35.12 632 ASP A CA 1
ATOM 5144 C C . ASP A 1 632 ? 16.431 2.721 -8.946 1.00 35.12 632 ASP A C 1
ATOM 5146 O O . ASP A 1 632 ? 15.776 1.762 -9.353 1.00 35.12 632 ASP A O 1
ATOM 5150 N N . LEU A 1 633 ? 15.833 3.762 -8.350 1.00 36.56 633 LEU A N 1
ATOM 5151 C CA . LEU A 1 633 ? 14.373 3.835 -8.134 1.00 36.56 633 LEU A CA 1
ATOM 5152 C C . LEU A 1 633 ? 13.634 4.523 -9.295 1.00 36.56 633 LEU A C 1
ATOM 5154 O O . LEU A 1 633 ? 12.475 4.207 -9.575 1.00 36.56 633 LEU A O 1
ATOM 5158 N N . LEU A 1 634 ? 14.309 5.427 -10.015 1.00 33.59 634 LEU A N 1
ATOM 5159 C CA . LEU A 1 634 ? 13.821 5.989 -11.283 1.00 33.59 634 LEU A CA 1
ATOM 5160 C C . LEU A 1 634 ? 13.717 4.900 -12.363 1.00 33.59 634 LEU A C 1
ATOM 5162 O O . LEU A 1 634 ? 12.757 4.900 -13.134 1.00 33.59 634 LEU A O 1
ATOM 5166 N N . LEU A 1 635 ? 14.641 3.937 -12.350 1.00 35.97 635 LEU A N 1
ATOM 5167 C CA . LEU A 1 635 ? 14.709 2.832 -13.307 1.00 35.97 635 LEU A CA 1
ATOM 5168 C C . LEU A 1 635 ? 13.608 1.773 -13.153 1.00 35.97 635 LEU A C 1
ATOM 5170 O O . LEU A 1 635 ? 13.424 0.996 -14.071 1.00 35.97 635 LEU A O 1
ATOM 5174 N N . LEU A 1 636 ? 12.849 1.710 -12.053 1.00 35.34 636 LEU A N 1
ATOM 5175 C CA . LEU A 1 636 ? 11.698 0.788 -11.958 1.00 35.34 636 LEU A CA 1
ATOM 5176 C C . LEU A 1 636 ? 10.378 1.429 -12.399 1.00 35.34 636 LEU A C 1
ATOM 5178 O O . LEU A 1 636 ? 9.442 0.727 -12.775 1.00 35.34 636 LEU A O 1
ATOM 5182 N N . ARG A 1 637 ? 10.288 2.763 -12.335 1.00 34.75 637 ARG A N 1
ATOM 5183 C CA . ARG A 1 637 ? 9.095 3.531 -12.733 1.00 34.75 637 ARG A CA 1
ATOM 5184 C C . ARG A 1 637 ? 9.140 3.965 -14.201 1.00 34.75 637 ARG A C 1
ATOM 5186 O O . ARG A 1 637 ? 8.091 4.227 -14.786 1.00 34.75 637 ARG A O 1
ATOM 5193 N N . TYR A 1 638 ? 10.350 4.044 -14.751 1.00 31.23 638 TYR A N 1
ATOM 5194 C CA . TYR A 1 638 ? 10.658 4.329 -16.151 1.00 31.23 638 TYR A CA 1
ATOM 5195 C C . TYR A 1 638 ? 11.593 3.276 -16.766 1.00 31.23 638 TYR A C 1
ATOM 5197 O O . TYR A 1 638 ? 12.275 3.611 -17.725 1.00 31.23 638 TYR A O 1
ATOM 5205 N N . GLY A 1 639 ? 11.649 2.075 -16.177 1.00 35.28 639 GLY A N 1
ATOM 5206 C CA . GLY A 1 639 ? 12.071 0.807 -16.795 1.00 35.28 639 GLY A CA 1
ATOM 5207 C C . GLY A 1 639 ? 10.835 0.057 -17.246 1.00 35.28 639 GLY A C 1
ATOM 5208 O O . GLY A 1 639 ? 9.790 0.273 -16.594 1.00 35.28 639 GLY A O 1
#

Radius of gyration: 39.94 Å; chains: 1; bounding box: 88×77×103 Å

pLDDT: mean 79.0, std 15.0, range [29.27, 96.38]

Organism: Vibrio anguillarum (NCBI:txid55601)